Protein AF-A0A815CDQ8-F1 (afdb_monomer)

Structure (mmCIF, N/CA/C/O backbone):
data_AF-A0A815CDQ8-F1
#
_entry.id   AF-A0A815CDQ8-F1
#
loop_
_atom_site.group_PDB
_atom_site.id
_atom_site.type_symbol
_atom_site.label_atom_id
_atom_site.label_alt_id
_atom_site.label_comp_id
_atom_site.label_asym_id
_atom_site.label_entity_id
_atom_site.label_seq_id
_atom_site.pdbx_PDB_ins_code
_atom_site.Cartn_x
_atom_site.Cartn_y
_atom_site.Cartn_z
_atom_site.occupancy
_atom_site.B_iso_or_equiv
_atom_site.auth_seq_id
_atom_site.auth_comp_id
_atom_site.auth_asym_id
_atom_site.auth_atom_id
_atom_site.pdbx_PDB_model_num
ATOM 1 N N . MET A 1 1 ? -25.448 -32.944 -25.126 1.00 39.88 1 MET A N 1
ATOM 2 C CA . MET A 1 1 ? -26.078 -32.968 -23.789 1.00 39.88 1 MET A CA 1
ATOM 3 C C . MET A 1 1 ? -25.711 -34.284 -23.114 1.00 39.88 1 MET A C 1
ATOM 5 O O . MET A 1 1 ? -26.390 -35.277 -23.326 1.00 39.88 1 MET A O 1
ATOM 9 N N . GLY A 1 2 ? -24.584 -34.327 -22.397 1.00 37.97 2 GLY A N 1
ATOM 10 C CA . GLY A 1 2 ? -24.235 -35.469 -21.545 1.00 37.97 2 GLY A CA 1
ATOM 11 C C . GLY A 1 2 ? -24.968 -35.330 -20.214 1.00 37.97 2 GLY A C 1
ATOM 12 O O . GLY A 1 2 ? -24.849 -34.296 -19.563 1.00 37.97 2 GLY A O 1
ATOM 13 N N . CYS A 1 3 ? -25.788 -36.316 -19.864 1.00 34.03 3 CYS A N 1
ATOM 14 C CA . CYS A 1 3 ? -26.642 -36.294 -18.681 1.00 34.03 3 CYS A CA 1
ATOM 15 C C . CYS A 1 3 ? -25.787 -36.381 -17.402 1.00 34.03 3 CYS A C 1
ATOM 17 O O . CYS A 1 3 ? -25.039 -37.340 -17.219 1.00 34.03 3 CYS A O 1
ATOM 19 N N . VAL A 1 4 ? -25.891 -35.385 -16.518 1.00 42.72 4 VAL A N 1
ATOM 20 C CA . VAL A 1 4 ? -25.203 -35.342 -15.217 1.00 42.72 4 VAL A CA 1
ATOM 21 C C . VAL A 1 4 ? -25.951 -36.244 -14.223 1.00 42.72 4 VAL A C 1
ATOM 23 O O . VAL A 1 4 ? -26.603 -35.776 -13.297 1.00 42.72 4 VAL A O 1
ATOM 26 N N . CYS A 1 5 ? -25.905 -37.561 -14.433 1.00 46.53 5 CYS A N 1
ATOM 27 C CA . CYS A 1 5 ? -26.597 -38.546 -13.586 1.00 46.53 5 CYS A CA 1
ATOM 28 C C . CYS A 1 5 ? -25.817 -38.962 -12.322 1.00 46.53 5 CYS A C 1
ATOM 30 O O . CYS A 1 5 ? -26.257 -39.859 -11.613 1.00 46.53 5 CYS A O 1
ATOM 32 N N . GLY A 1 6 ? -24.677 -38.332 -12.013 1.00 56.66 6 GLY A N 1
ATOM 33 C CA . GLY A 1 6 ? -23.818 -38.728 -10.885 1.00 56.66 6 GLY A CA 1
ATOM 34 C C . GLY A 1 6 ? -23.915 -37.872 -9.617 1.00 56.66 6 GLY A C 1
ATOM 35 O O . GLY A 1 6 ? -23.341 -38.254 -8.600 1.00 56.66 6 GLY A O 1
ATOM 36 N N . MET A 1 7 ? -24.591 -36.716 -9.651 1.00 57.03 7 MET A N 1
ATOM 37 C CA . MET A 1 7 ? -24.535 -35.763 -8.529 1.00 57.03 7 MET A CA 1
ATOM 38 C C . MET A 1 7 ? -25.492 -36.086 -7.377 1.00 57.03 7 MET A C 1
ATOM 40 O O . MET A 1 7 ? -25.208 -35.709 -6.249 1.00 57.03 7 MET A O 1
ATOM 44 N N . PHE A 1 8 ? -26.580 -36.821 -7.606 1.00 71.44 8 PHE A N 1
ATOM 45 C CA . PHE A 1 8 ? -27.551 -37.145 -6.557 1.00 71.44 8 PHE A CA 1
ATOM 46 C C . PHE A 1 8 ? -27.334 -38.579 -6.060 1.00 71.44 8 PHE A C 1
ATOM 48 O O . PHE A 1 8 ? -27.725 -39.540 -6.713 1.00 71.44 8 PHE A O 1
ATOM 55 N N . GLY A 1 9 ? -26.674 -38.729 -4.911 1.00 88.94 9 GLY A N 1
ATOM 56 C CA . GLY A 1 9 ? -26.391 -40.025 -4.292 1.00 88.94 9 GLY A CA 1
ATOM 57 C C . GLY A 1 9 ? -25.712 -39.876 -2.932 1.00 88.94 9 GLY A C 1
ATOM 58 O O . GLY A 1 9 ? -25.407 -38.763 -2.511 1.00 88.94 9 GLY A O 1
ATOM 59 N N . HIS A 1 10 ? -25.467 -40.992 -2.249 1.00 95.25 10 HIS A N 1
ATOM 60 C CA . HIS A 1 10 ? -24.679 -41.032 -1.013 1.00 95.25 10 HIS A CA 1
ATOM 61 C C . HIS A 1 10 ? -23.256 -41.491 -1.329 1.00 95.25 10 HIS A C 1
ATOM 63 O O . HIS A 1 10 ? -23.051 -42.219 -2.301 1.00 95.25 10 HIS A O 1
ATOM 69 N N . TYR A 1 11 ? -22.279 -41.064 -0.535 1.00 94.75 11 TYR A N 1
ATOM 70 C CA . TYR A 1 11 ? -20.912 -41.559 -0.652 1.00 94.75 11 TYR A CA 1
ATOM 71 C C . TYR A 1 11 ? -20.875 -43.072 -0.418 1.00 94.75 11 TYR A C 1
ATOM 73 O O . TYR A 1 11 ? -21.295 -43.556 0.633 1.00 94.75 11 TYR A O 1
ATOM 81 N N . THR A 1 12 ? -20.366 -43.814 -1.395 1.00 95.94 12 THR A N 1
ATOM 82 C CA . THR A 1 12 ? -19.975 -45.221 -1.251 1.00 95.94 12 THR A CA 1
ATOM 83 C C . THR A 1 12 ? -18.494 -45.320 -0.883 1.00 95.94 12 THR A C 1
ATOM 85 O O . THR A 1 12 ? -17.756 -44.343 -1.010 1.00 95.94 12 THR A O 1
ATOM 88 N N . GLU A 1 13 ? -18.024 -46.493 -0.450 1.00 94.81 13 GLU A N 1
ATOM 89 C CA . GLU A 1 13 ? -16.583 -46.698 -0.224 1.00 94.81 13 GLU A CA 1
ATOM 90 C C . GLU A 1 13 ? -15.763 -46.440 -1.501 1.00 94.81 13 GLU A C 1
ATOM 92 O O . GLU A 1 13 ? -14.754 -45.743 -1.444 1.00 94.81 13 GLU A O 1
ATOM 97 N N . ALA A 1 14 ? -16.250 -46.893 -2.662 1.00 95.19 14 ALA A N 1
ATOM 98 C CA . ALA A 1 14 ? -15.586 -46.678 -3.949 1.00 95.19 14 ALA A CA 1
ATOM 99 C C . ALA A 1 14 ? -15.483 -45.188 -4.333 1.00 95.19 14 ALA A C 1
ATOM 101 O O . ALA A 1 14 ? -14.490 -44.764 -4.929 1.00 95.19 14 ALA A O 1
ATOM 102 N N . ASP A 1 15 ? -16.481 -44.372 -3.971 1.00 92.25 15 ASP A N 1
ATOM 103 C CA . ASP A 1 15 ? -16.428 -42.921 -4.188 1.00 92.25 15 ASP A CA 1
ATOM 104 C C . ASP A 1 15 ? -15.320 -42.271 -3.361 1.00 92.25 15 ASP A C 1
ATOM 106 O O . ASP A 1 15 ? -14.585 -41.427 -3.867 1.00 92.25 15 ASP A O 1
ATOM 110 N N . ILE A 1 16 ? -15.188 -42.683 -2.098 1.00 93.69 16 ILE A N 1
ATOM 111 C CA . ILE A 1 16 ? -14.164 -42.170 -1.188 1.00 93.69 16 ILE A CA 1
ATOM 112 C C . ILE A 1 16 ? -12.768 -42.577 -1.655 1.00 93.69 16 ILE A C 1
ATOM 114 O O . ILE A 1 16 ? -11.870 -41.739 -1.678 1.00 93.69 16 ILE A O 1
ATOM 118 N N . GLU A 1 17 ? -12.576 -43.829 -2.068 1.00 92.62 17 GLU A N 1
ATOM 119 C CA . GLU A 1 17 ? -11.296 -44.288 -2.622 1.00 92.62 17 GLU A CA 1
ATOM 120 C C . GLU A 1 17 ? -10.912 -43.493 -3.875 1.00 92.62 17 GLU A C 1
ATOM 122 O O . GLU A 1 17 ? -9.769 -43.054 -4.013 1.00 92.62 17 GLU A O 1
ATOM 127 N N . THR A 1 18 ? -11.889 -43.228 -4.745 1.00 91.62 18 THR A N 1
ATOM 128 C CA . THR A 1 18 ? -11.698 -42.401 -5.942 1.00 91.62 18 THR A CA 1
ATOM 129 C C . THR A 1 18 ? -11.362 -40.949 -5.584 1.00 91.62 18 THR A C 1
ATOM 131 O O . THR A 1 18 ? -10.484 -40.348 -6.206 1.00 91.62 18 THR A O 1
ATOM 134 N N . GLU A 1 19 ? -12.027 -40.365 -4.583 1.00 90.75 19 GLU A N 1
ATOM 135 C CA . GLU A 1 19 ? -11.750 -39.005 -4.102 1.00 90.75 19 GLU A CA 1
ATOM 136 C C . GLU A 1 19 ? -10.328 -38.903 -3.538 1.00 90.75 19 GLU A C 1
ATOM 138 O O . GLU A 1 19 ? -9.573 -38.022 -3.948 1.00 90.75 19 GLU A O 1
ATOM 143 N N . ILE A 1 20 ? -9.923 -39.844 -2.679 1.00 91.75 20 ILE A N 1
ATOM 144 C CA . ILE A 1 20 ? -8.576 -39.895 -2.095 1.00 91.75 20 ILE A CA 1
ATOM 145 C C . ILE A 1 20 ? -7.516 -39.998 -3.197 1.00 91.75 20 ILE A C 1
ATOM 147 O O . ILE A 1 20 ? -6.571 -39.204 -3.205 1.00 91.75 20 ILE A O 1
ATOM 151 N N . ALA A 1 21 ? -7.682 -40.922 -4.148 1.00 90.12 21 ALA A N 1
ATOM 152 C CA . ALA A 1 21 ? -6.720 -41.143 -5.228 1.00 90.12 21 ALA A CA 1
ATOM 153 C C . ALA A 1 21 ? -6.551 -39.911 -6.134 1.00 90.12 21 ALA A C 1
ATOM 155 O O . ALA A 1 21 ? -5.440 -39.598 -6.558 1.00 90.12 21 ALA A O 1
ATOM 156 N N . ASN A 1 22 ? -7.637 -39.182 -6.403 1.00 84.81 22 ASN A N 1
ATOM 157 C CA . ASN A 1 22 ? -7.606 -38.000 -7.266 1.00 84.81 22 ASN A CA 1
ATOM 158 C C . ASN A 1 22 ? -7.114 -36.738 -6.548 1.00 84.81 22 ASN A C 1
ATOM 160 O O . ASN A 1 22 ? -6.496 -35.871 -7.174 1.00 84.81 22 ASN A O 1
ATOM 164 N N . PHE A 1 23 ? -7.432 -36.603 -5.261 1.00 86.31 23 PHE A N 1
ATOM 165 C CA . PHE A 1 23 ? -7.227 -35.369 -4.512 1.00 86.31 23 PHE A CA 1
ATOM 166 C C . PHE A 1 23 ? -5.878 -35.330 -3.797 1.00 86.31 23 PHE A C 1
ATOM 168 O O . PHE A 1 23 ? -5.168 -34.329 -3.888 1.00 86.31 23 PHE A O 1
ATOM 175 N N . THR A 1 24 ? -5.487 -36.417 -3.128 1.00 90.50 24 THR A N 1
ATOM 176 C CA . THR A 1 24 ? -4.304 -36.413 -2.251 1.00 90.50 24 THR A CA 1
ATOM 177 C C . THR A 1 24 ? -2.973 -36.114 -2.949 1.00 90.50 24 THR A C 1
ATOM 179 O O . THR A 1 24 ? -2.174 -35.408 -2.333 1.00 90.50 24 THR A O 1
ATOM 182 N N . PRO A 1 25 ? -2.719 -36.497 -4.222 1.00 90.00 25 PRO A N 1
ATOM 183 C CA . PRO A 1 25 ? -1.471 -36.134 -4.901 1.00 90.00 25 PRO A CA 1
ATOM 184 C C . PRO A 1 25 ? -1.315 -34.630 -5.170 1.00 90.00 25 PRO A C 1
ATOM 186 O O . PRO A 1 25 ? -0.213 -34.179 -5.466 1.00 90.00 25 PRO A O 1
ATOM 189 N N . ARG A 1 26 ? -2.409 -33.857 -5.101 1.00 85.94 26 ARG A N 1
ATOM 190 C CA . ARG A 1 26 ? -2.430 -32.402 -5.339 1.00 85.94 26 ARG A CA 1
ATOM 191 C C . ARG A 1 26 ? -2.266 -31.587 -4.057 1.00 85.94 26 ARG A C 1
ATOM 193 O O . ARG A 1 26 ? -2.225 -30.362 -4.123 1.00 85.94 26 ARG A O 1
ATOM 200 N N . LEU A 1 27 ? -2.241 -32.250 -2.902 1.00 86.25 27 LEU A N 1
ATOM 201 C CA . LEU A 1 27 ? -2.102 -31.588 -1.611 1.00 86.25 27 LEU A CA 1
ATOM 202 C C . LEU A 1 27 ? -0.638 -31.208 -1.339 1.00 86.25 27 LEU A C 1
ATOM 204 O O . LEU A 1 27 ? 0.261 -31.875 -1.868 1.00 86.25 27 LEU A O 1
ATOM 208 N N . PRO A 1 28 ? -0.397 -30.162 -0.520 1.00 81.12 28 PRO A N 1
ATOM 209 C CA . PRO A 1 28 ? 0.943 -29.652 -0.256 1.00 81.12 28 PRO A CA 1
ATOM 210 C C . PRO A 1 28 ? 1.929 -30.723 0.222 1.00 81.12 28 PRO A C 1
ATOM 212 O O . PRO A 1 28 ? 1.567 -31.714 0.868 1.00 81.12 28 PRO A O 1
ATOM 215 N N . VAL A 1 29 ? 3.202 -30.488 -0.089 1.00 81.06 29 VAL A N 1
ATOM 216 C CA . VAL A 1 29 ? 4.313 -31.284 0.438 1.00 81.06 29 VAL A CA 1
ATOM 217 C C . VAL A 1 29 ? 4.563 -30.954 1.915 1.00 81.06 29 VAL A C 1
ATOM 219 O O . VAL A 1 29 ? 4.145 -29.903 2.403 1.00 81.06 29 VAL A O 1
ATOM 222 N N . ALA A 1 30 ? 5.207 -31.862 2.647 1.00 83.00 30 ALA A N 1
ATOM 223 C CA . ALA A 1 30 ? 5.424 -31.702 4.070 1.00 83.00 30 ALA A CA 1
ATOM 224 C C . ALA A 1 30 ? 6.429 -30.582 4.299 1.00 83.00 30 ALA A C 1
ATOM 226 O O . ALA A 1 30 ? 7.263 -30.287 3.449 1.00 83.00 30 ALA A O 1
ATOM 227 N N . GLU A 1 31 ? 6.373 -29.981 5.475 1.00 82.50 31 GLU A N 1
ATOM 228 C CA . GLU A 1 31 ? 7.297 -28.934 5.880 1.00 82.50 31 GLU A CA 1
ATOM 229 C C . GLU A 1 31 ? 8.105 -29.418 7.078 1.00 82.50 31 GLU A C 1
ATOM 231 O O . GLU A 1 31 ? 7.565 -29.999 8.027 1.00 82.50 31 GLU A O 1
ATOM 236 N N . LEU A 1 32 ? 9.411 -29.155 7.055 1.00 74.75 32 LEU A N 1
ATOM 237 C CA . LEU A 1 32 ? 10.254 -29.381 8.217 1.00 74.75 32 LEU A CA 1
ATOM 238 C C . LEU A 1 32 ? 10.103 -28.208 9.187 1.00 74.75 32 LEU A C 1
ATOM 240 O O . LEU A 1 32 ? 10.416 -27.065 8.859 1.00 74.75 32 LEU A O 1
ATOM 244 N N . MET A 1 33 ? 9.667 -28.504 10.405 1.00 75.00 33 MET A N 1
ATOM 245 C CA . MET A 1 33 ? 9.615 -27.542 11.497 1.00 75.00 33 MET A CA 1
ATOM 246 C C . MET A 1 33 ? 10.832 -27.682 12.418 1.00 75.00 33 MET A C 1
ATOM 248 O O . MET A 1 33 ? 11.484 -28.729 12.499 1.00 75.00 33 MET A O 1
ATOM 252 N N . ASN A 1 34 ? 11.113 -26.619 13.175 1.00 66.69 34 ASN A N 1
ATOM 253 C CA . ASN A 1 34 ? 12.135 -26.640 14.220 1.00 66.69 34 ASN A CA 1
ATOM 254 C C . ASN A 1 34 ? 11.884 -27.782 15.219 1.00 66.69 34 ASN A C 1
ATOM 256 O O . ASN A 1 34 ? 10.748 -28.044 15.610 1.00 66.69 34 ASN A O 1
ATOM 260 N N . GLY A 1 35 ? 12.961 -28.438 15.657 1.00 71.56 35 GLY A N 1
ATOM 261 C CA . GLY A 1 35 ? 12.887 -29.543 16.620 1.00 71.56 35 GLY A CA 1
ATOM 262 C C . GLY A 1 35 ? 12.631 -30.921 16.001 1.00 71.56 35 GLY A C 1
ATOM 263 O O . GLY A 1 35 ? 12.340 -31.861 16.733 1.00 71.56 35 GLY A O 1
ATOM 264 N N . GLY A 1 36 ? 12.751 -31.060 14.676 1.00 71.56 36 GLY A N 1
ATOM 265 C CA . GLY A 1 36 ? 12.619 -32.349 13.988 1.00 71.56 36 GLY A CA 1
ATOM 266 C C . GLY A 1 36 ? 11.179 -32.843 13.855 1.00 71.56 36 GLY A C 1
ATOM 267 O O . GLY A 1 36 ? 10.944 -34.047 13.756 1.00 71.56 36 GLY A O 1
ATOM 268 N N . ILE A 1 37 ? 10.224 -31.911 13.874 1.00 78.94 37 ILE A N 1
ATOM 269 C CA . ILE A 1 37 ? 8.805 -32.167 13.631 1.00 78.94 37 ILE A CA 1
ATOM 270 C C . ILE A 1 37 ? 8.551 -32.017 12.131 1.00 78.94 37 ILE A C 1
ATOM 272 O O . ILE A 1 37 ? 8.895 -30.995 11.541 1.00 78.94 37 ILE A O 1
ATOM 276 N N . ILE A 1 38 ? 7.926 -33.022 11.522 1.00 79.38 38 ILE A N 1
ATOM 277 C CA . ILE A 1 38 ? 7.463 -32.956 10.135 1.00 79.38 38 ILE A CA 1
ATOM 278 C C . ILE A 1 38 ? 5.983 -32.593 10.168 1.00 79.38 38 ILE A C 1
ATOM 280 O O . ILE A 1 38 ? 5.174 -33.324 10.743 1.00 79.38 38 ILE A O 1
ATOM 284 N N . LYS A 1 39 ? 5.628 -31.463 9.561 1.00 84.88 39 LYS A N 1
ATOM 285 C CA . LYS A 1 39 ? 4.242 -31.017 9.455 1.00 84.88 39 LYS A CA 1
ATOM 286 C C . LYS A 1 39 ? 3.684 -31.408 8.098 1.00 84.88 39 LYS A C 1
ATOM 288 O O . LYS A 1 39 ? 4.182 -30.969 7.068 1.00 84.88 39 LYS A O 1
ATOM 293 N N . LEU A 1 40 ? 2.610 -32.187 8.112 1.00 85.69 40 LEU A N 1
ATOM 294 C CA . LEU A 1 40 ? 1.813 -32.467 6.925 1.00 85.69 40 LEU A CA 1
ATOM 295 C C . LEU A 1 40 ? 0.665 -31.471 6.868 1.00 85.69 40 LEU A C 1
ATOM 297 O O . LEU A 1 40 ? -0.192 -31.459 7.752 1.00 85.69 40 LEU A O 1
ATOM 301 N N . GLN A 1 41 ? 0.659 -30.625 5.843 1.00 85.00 41 GLN A N 1
ATOM 302 C CA . GLN A 1 41 ? -0.495 -29.786 5.556 1.00 85.00 41 GLN A CA 1
ATOM 303 C C . GLN A 1 41 ? -1.489 -30.589 4.712 1.00 85.00 41 GLN A C 1
ATOM 305 O O . GLN A 1 41 ? -1.116 -31.251 3.744 1.00 85.00 41 GLN A O 1
ATOM 310 N N . GLY A 1 42 ? -2.752 -30.574 5.125 1.00 86.38 42 GLY A N 1
ATOM 311 C CA . GLY A 1 42 ? -3.832 -31.316 4.489 1.00 86.38 42 GLY A CA 1
ATOM 312 C C . GLY A 1 42 ? -5.018 -30.415 4.175 1.00 86.38 42 GLY A C 1
ATOM 313 O O . GLY A 1 42 ? -5.062 -29.268 4.611 1.00 86.38 42 GLY A O 1
ATOM 314 N N . ALA A 1 43 ? -5.993 -30.942 3.441 1.00 82.69 43 ALA A N 1
ATOM 315 C CA . ALA A 1 43 ? -7.269 -30.273 3.207 1.00 82.69 43 ALA A CA 1
ATOM 316 C C . ALA A 1 43 ? -8.414 -31.268 3.401 1.00 82.69 43 ALA A C 1
ATOM 318 O O . ALA A 1 43 ? -8.324 -32.426 2.989 1.00 82.69 43 ALA A O 1
ATOM 319 N N . ASN A 1 44 ? -9.501 -30.825 4.039 1.00 82.19 44 ASN A N 1
ATOM 320 C CA . ASN A 1 44 ? -10.672 -31.657 4.342 1.00 82.19 44 ASN A CA 1
ATOM 321 C C . ASN A 1 44 ? -10.341 -32.971 5.088 1.00 82.19 44 ASN A C 1
ATOM 323 O O . ASN A 1 44 ? -11.022 -33.981 4.896 1.00 82.19 44 ASN A O 1
ATOM 327 N N . GLY A 1 45 ? -9.301 -32.956 5.931 1.00 83.31 45 GLY A N 1
ATOM 328 C CA . GLY A 1 45 ? -8.832 -34.116 6.700 1.00 83.31 45 GLY A CA 1
ATOM 329 C C . GLY A 1 45 ? -8.019 -35.145 5.904 1.00 83.31 45 GLY A C 1
ATOM 330 O O . GLY A 1 45 ? -7.721 -36.212 6.440 1.00 83.31 45 GLY A O 1
ATOM 331 N N . PHE A 1 46 ? -7.673 -34.841 4.649 1.00 91.56 46 PHE A N 1
ATOM 332 C CA . PHE A 1 46 ? -6.785 -35.655 3.824 1.00 91.56 46 PHE A CA 1
ATOM 333 C C . PHE A 1 46 ? -5.384 -35.047 3.740 1.00 91.56 46 PHE A C 1
ATOM 335 O O . PHE A 1 46 ? -5.235 -33.826 3.747 1.00 91.56 46 PHE A O 1
ATOM 342 N N . PHE A 1 47 ? -4.374 -35.897 3.584 1.00 92.75 47 PHE A N 1
ATOM 343 C CA . PHE A 1 47 ? -2.964 -35.527 3.447 1.00 92.75 47 PHE A CA 1
ATOM 344 C C . PHE A 1 47 ? -2.349 -36.213 2.229 1.00 92.75 47 PHE A C 1
ATOM 346 O O . PHE A 1 47 ? -2.785 -37.295 1.836 1.00 92.75 47 PHE A O 1
ATOM 353 N N . ASN A 1 48 ? -1.317 -35.614 1.637 1.00 92.00 48 ASN A N 1
ATOM 354 C CA . ASN A 1 48 ? -0.567 -36.263 0.565 1.00 92.00 48 ASN A CA 1
ATOM 355 C C . ASN A 1 48 ? 0.290 -37.405 1.157 1.00 92.00 48 ASN A C 1
ATOM 357 O O . ASN A 1 48 ? 1.166 -37.123 1.975 1.00 92.00 48 ASN A O 1
ATOM 361 N N . PRO A 1 49 ? 0.080 -38.684 0.789 1.00 87.81 49 PRO A N 1
ATOM 362 C CA . PRO A 1 49 ? 0.913 -39.772 1.299 1.00 87.81 49 PRO A CA 1
ATOM 363 C C . PRO A 1 49 ? 2.351 -39.682 0.772 1.00 87.81 49 PRO A C 1
ATOM 365 O O . PRO A 1 49 ? 3.279 -40.023 1.489 1.00 87.81 49 PRO A O 1
ATOM 368 N N . ASN A 1 50 ? 2.576 -39.118 -0.418 1.00 86.00 50 ASN A N 1
ATOM 369 C CA . ASN A 1 50 ? 3.905 -39.018 -1.037 1.00 86.00 50 ASN A CA 1
ATOM 370 C C . ASN A 1 50 ? 4.732 -37.824 -0.526 1.00 86.00 50 ASN A C 1
ATOM 372 O O . ASN A 1 50 ? 5.753 -37.470 -1.104 1.00 86.00 50 ASN A O 1
ATOM 376 N N . SER A 1 51 ? 4.289 -37.189 0.555 1.00 81.38 51 SER A N 1
ATOM 377 C CA . SER A 1 51 ? 4.767 -35.897 1.052 1.00 81.38 51 SER A CA 1
ATOM 378 C C . SER A 1 51 ? 6.084 -35.964 1.844 1.00 81.38 51 SER A C 1
ATOM 380 O O . SER A 1 51 ? 6.483 -35.004 2.499 1.00 81.38 51 SER A O 1
ATOM 382 N N . LEU A 1 52 ? 6.784 -37.099 1.811 1.00 78.88 52 LEU A N 1
ATOM 383 C CA . LEU A 1 52 ? 8.012 -37.304 2.572 1.00 78.88 52 LEU A CA 1
ATOM 384 C C . LEU A 1 52 ? 9.173 -36.503 1.956 1.00 78.88 52 LEU A C 1
ATOM 386 O O . LEU A 1 52 ? 9.693 -36.878 0.910 1.00 78.88 52 LEU A O 1
ATOM 390 N N . LEU A 1 53 ? 9.593 -35.424 2.627 1.00 70.50 53 LEU A N 1
ATOM 391 C CA . LEU A 1 53 ? 10.687 -34.550 2.174 1.00 70.50 53 LEU A CA 1
ATOM 392 C C . LEU A 1 53 ? 12.021 -35.291 1.995 1.00 70.50 53 LEU A C 1
ATOM 394 O O . LEU A 1 53 ? 12.726 -35.071 1.015 1.00 70.50 53 LEU A O 1
ATOM 398 N N . ASP A 1 54 ? 12.372 -36.148 2.958 1.00 78.81 54 ASP A N 1
ATOM 399 C CA . ASP A 1 54 ? 13.586 -36.961 2.938 1.00 78.81 54 ASP A CA 1
ATOM 400 C C . ASP A 1 54 ? 13.386 -38.228 3.792 1.00 78.81 54 ASP A C 1
ATOM 402 O O . ASP A 1 54 ? 13.037 -38.170 4.973 1.00 78.81 54 ASP A O 1
ATOM 406 N N . SER A 1 55 ? 13.621 -39.394 3.187 1.00 81.56 55 SER A N 1
ATOM 407 C CA . SER A 1 55 ? 13.499 -40.705 3.839 1.00 81.56 55 SER A CA 1
ATOM 408 C C . SER A 1 55 ? 14.474 -40.934 5.000 1.00 81.56 55 SER A C 1
ATOM 410 O O . SER A 1 55 ? 14.203 -41.766 5.871 1.00 81.56 55 SER A O 1
ATOM 412 N N . THR A 1 56 ? 15.580 -40.185 5.081 1.00 81.88 56 THR A N 1
ATOM 413 C CA . THR A 1 56 ? 16.568 -40.334 6.161 1.00 81.88 56 THR A CA 1
ATOM 414 C C . THR A 1 56 ? 15.996 -40.005 7.544 1.00 81.88 56 THR A C 1
ATOM 416 O O . THR A 1 56 ? 16.467 -40.555 8.541 1.00 81.88 56 THR A O 1
ATOM 419 N N . TRP A 1 57 ? 14.927 -39.207 7.618 1.00 76.25 57 TRP A N 1
ATOM 420 C CA . TRP A 1 57 ? 14.216 -38.861 8.858 1.00 76.25 57 TRP A CA 1
ATOM 421 C C . TRP A 1 57 ? 13.534 -40.045 9.533 1.00 76.25 57 TRP A C 1
ATOM 423 O O . TRP A 1 57 ? 13.379 -40.070 10.760 1.00 76.25 57 TRP A O 1
ATOM 433 N N . LEU A 1 58 ? 13.128 -41.024 8.728 1.00 82.44 58 LEU A N 1
ATOM 434 C CA . LEU A 1 58 ? 12.476 -42.232 9.206 1.00 82.44 58 LEU A CA 1
ATOM 435 C C . LEU A 1 58 ? 13.497 -43.290 9.647 1.00 82.44 58 LEU A C 1
ATOM 437 O O . LEU A 1 58 ? 13.129 -44.252 10.320 1.00 82.44 58 LEU A O 1
ATOM 441 N N . LYS A 1 59 ? 14.791 -43.111 9.332 1.00 85.12 59 LYS A N 1
ATOM 442 C CA . LYS A 1 59 ? 15.837 -44.111 9.574 1.00 85.12 59 LYS A CA 1
ATOM 443 C C . LYS A 1 59 ? 15.858 -44.564 11.035 1.00 85.12 59 LYS A C 1
ATOM 445 O O . LYS A 1 59 ? 16.096 -43.779 11.950 1.00 85.12 59 LYS A O 1
ATOM 450 N N . GLY A 1 60 ? 15.639 -45.864 11.235 1.00 84.62 60 GLY A N 1
ATOM 451 C CA . GLY A 1 60 ? 15.616 -46.496 12.557 1.00 84.62 60 GLY A CA 1
ATOM 452 C C . GLY A 1 60 ? 14.333 -46.265 13.362 1.00 84.62 60 GLY A C 1
ATOM 453 O O . GLY A 1 60 ? 14.266 -46.706 14.505 1.00 84.62 60 GLY A O 1
ATOM 454 N N . LYS A 1 61 ? 13.327 -45.592 12.791 1.00 85.38 61 LYS A N 1
ATOM 455 C CA . LYS A 1 61 ? 12.025 -45.344 13.424 1.00 85.38 61 LYS A CA 1
ATOM 456 C C . LYS A 1 61 ? 10.871 -45.998 12.665 1.00 85.38 61 LYS A C 1
ATOM 458 O O . LYS A 1 61 ? 9.983 -46.532 13.316 1.00 85.38 61 LYS A O 1
ATOM 463 N N . MET A 1 62 ? 10.896 -45.934 11.334 1.00 90.88 62 MET A N 1
ATOM 464 C CA . MET A 1 62 ? 9.866 -46.433 10.416 1.00 90.88 62 MET A CA 1
ATOM 465 C C . MET A 1 62 ? 10.470 -46.557 9.000 1.00 90.88 62 MET A C 1
ATOM 467 O O . MET A 1 62 ? 11.456 -45.893 8.684 1.00 90.88 62 MET A O 1
ATOM 471 N N . THR A 1 63 ? 9.924 -47.401 8.135 1.00 92.50 63 THR A N 1
ATOM 472 C CA . THR A 1 63 ? 10.263 -47.444 6.701 1.00 92.50 63 THR A CA 1
ATOM 473 C C . THR A 1 63 ? 9.426 -46.433 5.904 1.00 92.50 63 THR A C 1
ATOM 475 O O . THR A 1 63 ? 8.321 -46.084 6.323 1.00 92.50 63 THR A O 1
ATOM 478 N N . PRO A 1 64 ? 9.897 -45.932 4.748 1.00 91.12 64 PRO A N 1
ATOM 479 C CA . PRO A 1 64 ? 9.075 -45.083 3.880 1.00 91.12 64 PRO A CA 1
ATOM 480 C C . PRO A 1 64 ? 7.722 -45.716 3.526 1.00 91.12 64 PRO A C 1
ATOM 482 O O . PRO A 1 64 ? 6.699 -45.038 3.551 1.00 91.12 64 PRO A O 1
ATOM 485 N N . GLU A 1 65 ? 7.695 -47.025 3.282 1.00 92.81 65 GLU A N 1
ATOM 486 C CA . GLU A 1 65 ? 6.480 -47.779 2.980 1.00 92.81 65 GLU A CA 1
ATOM 487 C C . GLU A 1 65 ? 5.492 -47.781 4.154 1.00 92.81 65 GLU A C 1
ATOM 489 O O . GLU A 1 65 ? 4.304 -47.535 3.949 1.00 92.81 65 GLU A O 1
ATOM 494 N N . GLU A 1 66 ? 5.964 -47.999 5.384 1.00 92.94 66 GLU A N 1
ATOM 495 C CA . GLU A 1 66 ? 5.132 -47.915 6.595 1.00 92.94 66 GLU A CA 1
ATOM 496 C C . GLU A 1 66 ? 4.588 -46.497 6.814 1.00 92.94 66 GLU A C 1
ATOM 498 O O . GLU A 1 66 ? 3.441 -46.333 7.230 1.00 92.94 66 GLU A O 1
ATOM 503 N N . TYR A 1 67 ? 5.372 -45.467 6.485 1.00 92.50 67 TYR A N 1
ATOM 504 C CA . TYR A 1 67 ? 4.916 -44.079 6.537 1.00 92.50 67 TYR A CA 1
ATOM 505 C C . TYR A 1 67 ? 3.793 -43.821 5.526 1.00 92.50 67 TYR A C 1
ATOM 507 O O . TYR A 1 67 ? 2.747 -43.281 5.892 1.00 92.50 67 TYR A O 1
ATOM 515 N N . TYR A 1 68 ? 3.957 -44.257 4.274 1.00 92.62 68 TYR A N 1
ATOM 516 C CA . TYR A 1 68 ? 2.919 -44.123 3.249 1.00 92.62 68 TYR A CA 1
ATOM 517 C C . TYR A 1 68 ? 1.639 -44.857 3.645 1.00 92.62 68 TYR A C 1
ATOM 519 O O . TYR A 1 68 ? 0.549 -44.301 3.516 1.00 92.62 68 TYR A O 1
ATOM 527 N N . GLN A 1 69 ? 1.770 -46.063 4.199 1.00 93.38 69 GLN A N 1
ATOM 528 C CA . GLN A 1 69 ? 0.645 -46.834 4.722 1.00 93.38 69 GLN A CA 1
ATOM 529 C C . GLN A 1 69 ? -0.036 -46.137 5.905 1.00 93.38 69 GLN A C 1
ATOM 531 O O . GLN A 1 69 ? -1.261 -46.149 5.981 1.00 93.38 69 GLN A O 1
ATOM 536 N N . ALA A 1 70 ? 0.720 -45.496 6.799 1.00 93.50 70 ALA A N 1
ATOM 537 C CA . ALA A 1 70 ? 0.165 -44.745 7.921 1.00 93.50 70 ALA A CA 1
ATOM 538 C C . ALA A 1 70 ? -0.664 -43.538 7.444 1.00 93.50 70 ALA A C 1
ATOM 540 O O . ALA A 1 70 ? -1.793 -43.346 7.896 1.00 93.50 70 ALA A O 1
ATOM 541 N N . ILE A 1 71 ? -0.155 -42.749 6.492 1.00 94.44 71 ILE A N 1
ATOM 542 C CA . ILE A 1 71 ? -0.901 -41.600 5.954 1.00 94.44 71 ILE A CA 1
ATOM 543 C C . ILE A 1 71 ? -2.121 -42.051 5.143 1.00 94.44 71 ILE A C 1
ATOM 545 O O . ILE A 1 71 ? -3.207 -41.490 5.300 1.00 94.44 71 ILE A O 1
ATOM 549 N N . ASP A 1 72 ? -1.979 -43.097 4.327 1.00 94.19 72 ASP A N 1
ATOM 550 C CA . ASP A 1 72 ? -3.094 -43.690 3.585 1.00 94.19 72 ASP A CA 1
ATOM 551 C C . ASP A 1 72 ? -4.180 -44.240 4.525 1.00 94.19 72 ASP A C 1
ATOM 553 O O . ASP A 1 72 ? -5.371 -44.030 4.293 1.00 94.19 72 ASP A O 1
ATOM 557 N N . TYR A 1 73 ? -3.789 -44.863 5.641 1.00 95.94 73 TYR A N 1
ATOM 558 C CA . TYR A 1 73 ? -4.720 -45.325 6.669 1.00 95.94 73 TYR A CA 1
ATOM 559 C C . TYR A 1 73 ? -5.512 -44.169 7.293 1.00 95.94 73 TYR A C 1
ATOM 561 O O . TYR A 1 73 ? -6.740 -44.249 7.367 1.00 95.94 73 TYR A O 1
ATOM 569 N N . ILE A 1 74 ? -4.851 -43.063 7.663 1.00 94.75 74 ILE A N 1
ATOM 570 C CA . ILE A 1 74 ? -5.529 -41.855 8.173 1.00 94.75 74 ILE A CA 1
ATOM 571 C C . ILE A 1 74 ? -6.530 -41.338 7.139 1.00 94.75 74 ILE A C 1
ATOM 573 O O . ILE A 1 74 ? -7.698 -41.134 7.469 1.00 94.75 74 ILE A O 1
ATOM 577 N N . ASN A 1 75 ? -6.108 -41.187 5.880 1.00 95.19 75 ASN A N 1
ATOM 578 C CA . ASN A 1 75 ? -6.976 -40.720 4.800 1.00 95.19 75 ASN A CA 1
ATOM 579 C C . ASN A 1 75 ? -8.202 -41.621 4.623 1.00 95.19 75 ASN A C 1
ATOM 581 O O . ASN A 1 75 ? -9.323 -41.121 4.517 1.00 95.19 75 ASN A O 1
ATOM 585 N N . LYS A 1 76 ? -8.018 -42.944 4.641 1.00 96.00 76 LYS A N 1
ATOM 586 C CA . LYS A 1 76 ? -9.110 -43.918 4.523 1.00 96.00 76 LYS A CA 1
ATOM 587 C C . LYS A 1 76 ? -10.077 -43.838 5.696 1.00 96.00 76 LYS A C 1
ATOM 589 O O . LYS A 1 76 ? -11.283 -43.824 5.466 1.00 96.00 76 LYS A O 1
ATOM 594 N N . CYS A 1 77 ? -9.593 -43.742 6.933 1.00 96.31 77 CYS A N 1
ATOM 595 C CA . CYS A 1 77 ? -10.447 -43.573 8.111 1.00 96.31 77 CYS A CA 1
ATOM 596 C C . CYS A 1 77 ? -11.250 -42.266 8.047 1.00 96.31 77 CYS A C 1
ATOM 598 O O . CYS A 1 77 ? -12.474 -42.286 8.207 1.00 96.31 77 CYS A O 1
ATOM 600 N N . THR A 1 78 ? -10.589 -41.148 7.735 1.00 94.56 78 THR A N 1
ATOM 601 C CA . THR A 1 78 ? -11.234 -39.843 7.538 1.00 94.56 78 THR A CA 1
ATOM 602 C C . THR A 1 78 ? -12.297 -39.920 6.442 1.00 94.56 78 THR A C 1
ATOM 604 O O . THR A 1 78 ? -13.429 -39.485 6.650 1.00 94.56 78 THR A O 1
ATOM 607 N N . GLY A 1 79 ? -11.979 -40.509 5.289 1.00 94.62 79 GLY A N 1
ATOM 608 C CA . GLY A 1 79 ? -12.906 -40.650 4.170 1.00 94.62 79 GLY A CA 1
ATOM 609 C C . GLY A 1 79 ? -14.101 -41.551 4.495 1.00 94.62 79 GLY A C 1
ATOM 610 O O . GLY A 1 79 ? -15.243 -41.182 4.228 1.00 94.62 79 GLY A O 1
ATOM 611 N N . LYS A 1 80 ? -13.866 -42.697 5.148 1.00 96.12 80 LYS A N 1
ATOM 612 C CA . LYS A 1 80 ? -14.920 -43.646 5.545 1.00 96.12 80 LYS A CA 1
ATOM 613 C C . LYS A 1 80 ? -15.948 -43.043 6.494 1.00 96.12 80 LYS A C 1
ATOM 615 O O . LYS A 1 80 ? -17.108 -43.438 6.439 1.00 96.12 80 LYS A O 1
ATOM 620 N N . SER A 1 81 ? -15.573 -42.033 7.283 1.00 96.25 81 SER A N 1
ATOM 621 C CA . SER A 1 81 ? -16.524 -41.280 8.118 1.00 96.25 81 SER A CA 1
ATOM 622 C C . SER A 1 81 ? -17.650 -40.600 7.322 1.00 96.25 81 SER A C 1
ATOM 624 O O . SER A 1 81 ? -18.634 -40.156 7.908 1.00 96.25 81 SER A O 1
ATOM 626 N N . GLN A 1 82 ? -17.499 -40.482 5.999 1.00 96.56 82 GLN A N 1
ATOM 627 C CA . GLN A 1 82 ? -18.464 -39.844 5.108 1.00 96.56 82 GLN A CA 1
ATOM 628 C C . GLN A 1 82 ? -19.349 -40.842 4.353 1.00 96.56 82 GLN A C 1
ATOM 630 O O . GLN A 1 82 ? -20.311 -40.419 3.713 1.00 96.56 82 GLN A O 1
ATOM 635 N N . VAL A 1 83 ? -19.049 -42.145 4.408 1.00 95.69 83 VAL A N 1
ATOM 636 C CA . VAL A 1 83 ? -19.821 -43.180 3.706 1.00 95.69 83 VAL A CA 1
ATOM 637 C C . VAL A 1 83 ? -21.257 -43.196 4.225 1.00 95.69 83 VAL A C 1
ATOM 639 O O . VAL A 1 83 ? -21.509 -43.112 5.424 1.00 95.69 83 VAL A O 1
ATOM 642 N N . GLY A 1 84 ? -22.215 -43.269 3.304 1.00 94.44 84 GLY A N 1
ATOM 643 C CA . GLY A 1 84 ? -23.641 -43.191 3.607 1.00 94.44 84 GLY A CA 1
ATOM 644 C C . GLY A 1 84 ? -24.168 -41.769 3.809 1.00 94.44 84 GLY A C 1
ATOM 645 O O . GLY A 1 84 ? -25.381 -41.598 3.879 1.00 94.44 84 GLY A O 1
ATOM 646 N N . LEU A 1 85 ? -23.314 -40.739 3.837 1.00 93.62 85 LEU A N 1
ATOM 647 C CA . LEU A 1 85 ? -23.760 -39.346 3.827 1.00 93.62 85 LEU A CA 1
ATOM 648 C C . LEU A 1 85 ? -24.029 -38.870 2.394 1.00 93.62 85 LEU A C 1
ATOM 650 O O . LEU A 1 85 ? -23.369 -39.301 1.448 1.00 93.62 85 LEU A O 1
ATOM 654 N N . SER A 1 86 ? -24.980 -37.948 2.218 1.00 93.44 86 SER A N 1
ATOM 655 C CA . SER A 1 86 ? -25.302 -37.392 0.895 1.00 93.44 86 SER A CA 1
ATOM 656 C C . SER A 1 86 ? -24.075 -36.723 0.257 1.00 93.44 86 SER A C 1
ATOM 658 O O . SER A 1 86 ? -23.329 -36.025 0.952 1.00 93.44 86 SER A O 1
ATOM 660 N N . LYS A 1 87 ? -23.879 -36.910 -1.054 1.00 88.62 87 LYS A N 1
ATOM 661 C CA . LYS A 1 87 ? -22.871 -36.201 -1.866 1.00 88.62 87 LYS A CA 1
ATOM 662 C C . LYS A 1 87 ? -23.241 -34.730 -2.073 1.00 88.62 87 LYS A C 1
ATOM 664 O O . LYS A 1 87 ? -22.358 -33.891 -2.201 1.00 88.62 87 LYS A O 1
ATOM 669 N N . VAL A 1 88 ? -24.539 -34.412 -2.047 1.00 84.56 88 VAL A N 1
ATOM 670 C CA . VAL A 1 88 ? -25.058 -33.036 -2.031 1.00 84.56 88 VAL A CA 1
ATOM 671 C C . VAL A 1 88 ? -25.500 -32.723 -0.617 1.00 84.56 88 VAL A C 1
ATOM 673 O O . VAL A 1 88 ? -26.481 -33.284 -0.129 1.00 84.56 88 VAL A O 1
ATOM 676 N N . PHE A 1 89 ? -24.773 -31.841 0.048 1.00 85.38 89 PHE A N 1
ATOM 677 C CA . PHE A 1 89 ? -25.062 -31.468 1.421 1.00 85.38 89 PHE A CA 1
ATOM 678 C C . PHE A 1 89 ? -25.099 -29.961 1.575 1.00 85.38 89 PHE A C 1
ATOM 680 O O . PHE A 1 89 ? -24.427 -29.204 0.871 1.00 85.38 89 PHE A O 1
ATOM 687 N N . SER A 1 90 ? -25.939 -29.539 2.503 1.00 78.44 90 SER A N 1
ATOM 688 C CA . SER A 1 90 ? -26.140 -28.144 2.829 1.00 78.44 90 SER A CA 1
ATOM 689 C C . SER A 1 90 ? -24.931 -27.571 3.566 1.00 78.44 90 SER A C 1
ATOM 691 O O . SER A 1 90 ? -24.118 -28.269 4.176 1.00 78.44 90 SER A O 1
ATOM 693 N N . VAL A 1 91 ? -24.834 -26.249 3.538 1.00 65.00 91 VAL A N 1
ATOM 694 C CA . VAL A 1 91 ? -23.834 -25.495 4.291 1.00 65.00 91 VAL A CA 1
ATOM 695 C C . VAL A 1 91 ? -23.887 -25.803 5.798 1.00 65.00 91 VAL A C 1
ATOM 697 O O . VAL A 1 91 ? -22.844 -25.856 6.445 1.00 65.00 91 VAL A O 1
ATOM 700 N N . SER A 1 92 ? -25.073 -26.063 6.357 1.00 73.12 92 SER A N 1
ATOM 701 C CA . SER A 1 92 ? -25.252 -26.392 7.777 1.00 73.12 92 SER A CA 1
ATOM 702 C C . SER A 1 92 ? -24.725 -27.778 8.162 1.00 73.12 92 SER A C 1
ATOM 704 O O . SER A 1 92 ? -24.418 -27.996 9.330 1.00 73.12 92 SER A O 1
ATOM 706 N N . GLU A 1 93 ? -24.554 -28.701 7.213 1.00 83.25 93 GLU A N 1
ATOM 707 C CA . GLU A 1 93 ? -23.950 -30.018 7.468 1.00 83.25 93 GLU A CA 1
ATOM 708 C C . GLU A 1 93 ? -22.413 -29.978 7.492 1.00 83.25 93 GLU A C 1
ATOM 710 O O . GLU A 1 93 ? -21.783 -30.937 7.944 1.00 83.25 93 GLU A O 1
ATOM 715 N N . ARG A 1 94 ? -21.786 -28.885 7.026 1.00 83.06 94 ARG A N 1
ATOM 716 C CA . ARG A 1 94 ? -20.319 -28.758 6.943 1.00 83.06 94 ARG A CA 1
ATOM 717 C C . ARG A 1 94 ? -19.623 -28.904 8.299 1.00 83.06 94 ARG A C 1
ATOM 719 O O . ARG A 1 94 ? -18.693 -29.708 8.357 1.00 83.06 94 ARG A O 1
ATOM 726 N N . PRO A 1 95 ? -20.053 -28.232 9.388 1.00 80.31 95 PRO A N 1
ATOM 727 C CA . PRO A 1 95 ? -19.388 -28.367 10.684 1.00 80.31 95 PRO A CA 1
ATOM 728 C C . PRO A 1 95 ? -19.456 -29.797 11.228 1.00 80.31 95 PRO A C 1
ATOM 730 O O . PRO A 1 95 ? -18.444 -30.340 11.655 1.00 80.31 95 PRO A O 1
ATOM 733 N N . MET A 1 96 ? -20.623 -30.445 11.128 1.00 91.19 96 MET A N 1
ATOM 734 C CA . MET A 1 96 ? -20.799 -31.841 11.544 1.00 91.19 96 MET A CA 1
ATOM 735 C C . MET A 1 96 ? -19.891 -32.779 10.739 1.00 91.19 96 MET A C 1
ATOM 737 O O . MET A 1 96 ? -19.230 -33.640 11.311 1.00 91.19 96 MET A O 1
ATOM 741 N N . ARG A 1 97 ? -19.813 -32.614 9.414 1.00 91.31 97 ARG A N 1
ATOM 742 C CA . ARG A 1 97 ? -18.942 -33.445 8.567 1.00 91.31 97 ARG A CA 1
ATOM 743 C C . ARG A 1 97 ? -17.466 -33.216 8.862 1.00 91.31 97 ARG A C 1
ATOM 745 O O . ARG A 1 97 ? -16.720 -34.187 8.949 1.00 91.31 97 ARG A O 1
ATOM 752 N N . ALA A 1 98 ? -17.055 -31.966 9.061 1.00 84.88 98 ALA A N 1
ATOM 753 C CA . ALA A 1 98 ? -15.699 -31.627 9.479 1.00 84.88 98 ALA A CA 1
ATOM 754 C C . ALA A 1 98 ? -15.363 -32.256 10.842 1.00 84.88 98 ALA A C 1
ATOM 756 O O . ALA A 1 98 ? -14.274 -32.803 11.008 1.00 84.88 98 ALA A O 1
ATOM 757 N N . GLN A 1 99 ? -16.312 -32.253 11.782 1.00 85.81 99 GLN A N 1
ATOM 758 C CA . GLN A 1 99 ? -16.174 -32.906 13.081 1.00 85.81 99 GLN A CA 1
ATOM 759 C C . GLN A 1 99 ? -16.048 -34.431 12.951 1.00 85.81 99 GLN A C 1
ATOM 761 O O . GLN A 1 99 ? -15.152 -35.006 13.564 1.00 85.81 99 GLN A O 1
ATOM 766 N N . LEU A 1 100 ? -16.874 -35.084 12.123 1.00 91.25 100 LEU A N 1
ATOM 767 C CA . LEU A 1 100 ? -16.787 -36.530 11.863 1.00 91.25 100 LEU A CA 1
ATOM 768 C C . LEU A 1 100 ? -15.421 -36.923 11.288 1.00 91.25 100 LEU A C 1
ATOM 770 O O . LEU A 1 100 ? -14.796 -37.870 11.763 1.00 91.25 100 LEU A O 1
ATOM 774 N N . ARG A 1 101 ? -14.926 -36.158 10.307 1.00 92.31 101 ARG A N 1
ATOM 775 C CA . ARG A 1 101 ? -13.594 -36.361 9.718 1.00 92.31 101 ARG A CA 1
ATOM 776 C C . ARG A 1 101 ? -12.487 -36.191 10.755 1.00 92.31 101 ARG A C 1
ATOM 778 O O . ARG A 1 101 ? -11.580 -37.009 10.819 1.00 92.31 101 ARG A O 1
ATOM 785 N N . SER A 1 102 ? -12.585 -35.157 11.586 1.00 87.38 102 SER A N 1
ATOM 786 C CA . SER A 1 102 ? -11.615 -34.865 12.644 1.00 87.38 102 SER A CA 1
ATOM 787 C C . SER A 1 102 ? -11.557 -35.963 13.703 1.00 87.38 102 SER A C 1
ATOM 789 O O . SER A 1 102 ? -10.477 -36.441 14.041 1.00 87.38 102 SER A O 1
ATOM 791 N N . GLN A 1 103 ? -12.717 -36.433 14.166 1.00 91.31 103 GLN A N 1
ATOM 792 C CA . GLN A 1 103 ? -12.812 -37.544 15.114 1.00 91.31 103 GLN A CA 1
ATOM 793 C C . GLN A 1 103 ? -12.234 -38.837 14.528 1.00 91.31 103 GLN A C 1
ATOM 795 O O . GLN A 1 103 ? -11.482 -39.532 15.209 1.00 91.31 103 GLN A O 1
ATOM 800 N N . ALA A 1 104 ? -12.529 -39.136 13.260 1.00 94.50 104 ALA A N 1
ATOM 801 C CA . ALA A 1 104 ? -11.978 -40.302 12.577 1.00 94.50 104 ALA A CA 1
ATOM 802 C C . ALA A 1 104 ? -10.454 -40.206 12.387 1.00 94.50 104 ALA A C 1
ATOM 804 O O . ALA A 1 104 ? -9.751 -41.187 12.623 1.00 94.50 104 ALA A O 1
ATOM 805 N N . GLY A 1 105 ? -9.934 -39.031 12.020 1.00 93.69 105 GLY A N 1
ATOM 806 C CA . GLY A 1 105 ? -8.498 -38.786 11.881 1.00 93.69 105 GLY A CA 1
ATOM 807 C C . GLY A 1 105 ? -7.742 -38.890 13.209 1.00 93.69 105 GLY A C 1
ATOM 808 O O . GLY A 1 105 ? -6.687 -39.522 13.268 1.00 93.69 105 GLY A O 1
ATOM 809 N N . LEU A 1 106 ? -8.307 -38.347 14.294 1.00 90.88 106 LEU A N 1
ATOM 810 C CA . LEU A 1 106 ? -7.769 -38.484 15.653 1.00 90.88 106 LEU A CA 1
ATOM 811 C C . LEU A 1 106 ? -7.704 -39.952 16.087 1.00 90.88 106 LEU A C 1
ATOM 813 O O . LEU A 1 106 ? -6.645 -40.413 16.507 1.00 90.88 106 LEU A O 1
ATOM 817 N N . ALA A 1 107 ? -8.798 -40.699 15.915 1.00 94.06 107 ALA A N 1
ATOM 818 C CA . ALA A 1 107 ? -8.844 -42.122 16.245 1.00 94.06 107 ALA A CA 1
ATOM 819 C C . ALA A 1 107 ? -7.844 -42.948 15.411 1.00 94.06 107 ALA A C 1
ATOM 821 O O . ALA A 1 107 ? -7.185 -43.844 15.937 1.00 94.06 107 ALA A O 1
ATOM 822 N N . ALA A 1 108 ? -7.678 -42.626 14.123 1.00 95.75 108 ALA A N 1
ATOM 823 C CA . ALA A 1 108 ? -6.693 -43.283 13.265 1.00 95.75 108 ALA A CA 1
ATOM 824 C C . ALA A 1 108 ? -5.253 -43.023 13.734 1.00 95.75 108 ALA A C 1
ATOM 826 O O . ALA A 1 108 ? -4.439 -43.944 13.774 1.00 95.75 108 ALA A O 1
ATOM 827 N N . VAL A 1 109 ? -4.946 -41.787 14.140 1.00 94.00 109 VAL A N 1
ATOM 828 C CA . VAL A 1 109 ? -3.636 -41.424 14.696 1.00 94.00 109 VAL A CA 1
ATOM 829 C C . VAL A 1 109 ? -3.366 -42.115 16.032 1.00 94.00 109 VAL A C 1
ATOM 831 O O . VAL A 1 109 ? -2.240 -42.553 16.268 1.00 94.00 109 VAL A O 1
ATOM 834 N N . GLU A 1 110 ? -4.370 -42.258 16.898 1.00 93.00 110 GLU A N 1
ATOM 835 C CA . GLU A 1 110 ? -4.230 -43.030 18.138 1.00 93.00 110 GLU A CA 1
ATOM 836 C C . GLU A 1 110 ? -3.857 -44.491 17.866 1.00 93.00 110 GLU A C 1
ATOM 838 O O . GLU A 1 110 ? -3.003 -45.035 18.565 1.00 93.00 110 GLU A O 1
ATOM 843 N N . GLU A 1 111 ? -4.437 -45.114 16.839 1.00 95.00 111 GLU A N 1
ATOM 844 C CA . GLU A 1 111 ? -4.119 -46.497 16.473 1.00 95.00 111 GLU A CA 1
ATOM 845 C C . GLU A 1 111 ? -2.719 -46.631 15.859 1.00 95.00 111 GLU A C 1
ATOM 847 O O . GLU A 1 111 ? -1.939 -47.490 16.273 1.00 95.00 111 GLU A O 1
ATOM 852 N N . ILE A 1 112 ? -2.341 -45.722 14.955 1.00 93.81 112 ILE A N 1
ATOM 853 C CA . ILE A 1 112 ? -0.988 -45.681 14.373 1.00 93.81 112 ILE A CA 1
ATOM 854 C C . ILE A 1 112 ? 0.072 -45.513 15.466 1.00 93.81 112 ILE A C 1
ATOM 856 O O . ILE A 1 112 ? 1.101 -46.187 15.441 1.00 93.81 112 ILE A O 1
ATOM 860 N N . ASN A 1 113 ? -0.179 -44.661 16.463 1.00 93.38 113 ASN A N 1
ATOM 861 C CA . ASN A 1 113 ? 0.752 -44.453 17.574 1.00 93.38 113 ASN A CA 1
ATOM 862 C C . ASN A 1 113 ? 0.953 -45.710 18.441 1.00 93.38 113 ASN A C 1
ATOM 864 O O . ASN A 1 113 ? 2.008 -45.848 19.058 1.00 93.38 113 ASN A O 1
ATOM 868 N N . LYS A 1 114 ? -0.014 -46.640 18.489 1.00 93.44 114 LYS A N 1
ATOM 869 C CA . LYS A 1 114 ? 0.177 -47.951 19.139 1.00 93.44 114 LYS A CA 1
ATOM 870 C C . LYS A 1 114 ? 1.062 -48.869 18.301 1.00 93.44 114 LYS A C 1
ATOM 872 O O . LYS A 1 114 ? 1.850 -49.626 18.860 1.00 93.44 114 LYS A O 1
ATOM 877 N N . GLN A 1 115 ? 0.929 -48.800 16.977 1.00 93.50 115 GLN A N 1
ATOM 878 C CA . GLN A 1 115 ? 1.686 -49.625 16.038 1.00 93.50 115 GLN A CA 1
ATOM 879 C C . GLN A 1 115 ? 3.153 -49.181 15.917 1.00 93.50 115 GLN A C 1
ATOM 881 O O . GLN A 1 115 ? 4.034 -50.028 15.783 1.00 93.50 115 GLN A O 1
ATOM 886 N N . TYR A 1 116 ? 3.427 -47.877 16.018 1.00 90.06 116 TYR A N 1
ATOM 887 C CA . TYR A 1 116 ? 4.759 -47.299 15.808 1.00 90.06 116 TYR A CA 1
ATOM 888 C C . TYR A 1 116 ? 5.228 -46.460 17.008 1.00 90.06 116 TYR A C 1
ATOM 890 O O . TYR A 1 116 ? 5.307 -45.238 16.917 1.00 90.06 116 TYR A O 1
ATOM 898 N N . PRO A 1 117 ? 5.601 -47.076 18.144 1.00 84.81 117 PRO A N 1
ATOM 899 C CA . PRO A 1 117 ? 5.905 -46.354 19.388 1.00 84.81 117 PRO A CA 1
ATOM 900 C C . PRO A 1 117 ? 7.149 -45.445 19.315 1.00 84.81 117 PRO A C 1
ATOM 902 O O . PRO A 1 117 ? 7.368 -44.607 20.188 1.00 84.81 117 PRO A O 1
ATOM 905 N N . THR A 1 118 ? 7.982 -45.609 18.287 1.00 85.06 118 THR A N 1
ATOM 906 C CA . THR A 1 118 ? 9.195 -44.823 18.007 1.00 85.06 118 THR A CA 1
ATOM 907 C C . THR A 1 118 ? 8.914 -43.517 17.255 1.00 85.06 118 THR A C 1
ATOM 909 O O . THR A 1 118 ? 9.806 -42.668 17.156 1.00 85.06 118 THR A O 1
ATOM 912 N N . VAL A 1 119 ? 7.695 -43.336 16.730 1.00 84.44 119 VAL A N 1
ATOM 913 C CA . VAL A 1 119 ? 7.242 -42.141 16.005 1.00 84.44 119 VAL A CA 1
ATOM 914 C C . VAL A 1 119 ? 5.922 -41.675 16.601 1.00 84.44 119 VAL A C 1
ATOM 916 O O . VAL A 1 119 ? 4.986 -42.450 16.738 1.00 84.44 119 VAL A O 1
ATOM 919 N N . ARG A 1 120 ? 5.818 -40.386 16.930 1.00 89.44 120 ARG A N 1
ATOM 920 C CA . ARG A 1 120 ? 4.567 -39.818 17.433 1.00 89.44 120 ARG A CA 1
ATOM 921 C C . ARG A 1 120 ? 3.872 -39.015 16.345 1.00 89.44 120 ARG A C 1
ATOM 923 O O . ARG A 1 120 ? 4.356 -37.958 15.950 1.00 89.44 120 ARG A O 1
ATOM 930 N N . PHE A 1 121 ? 2.710 -39.490 15.929 1.00 89.00 121 PHE A N 1
ATOM 931 C CA . PHE A 1 121 ? 1.777 -38.772 15.077 1.00 89.00 121 PHE A CA 1
ATOM 932 C C . PHE A 1 121 ? 0.858 -37.913 15.944 1.00 89.00 121 PHE A C 1
ATOM 934 O O . PHE A 1 121 ? 0.366 -38.346 16.990 1.00 89.00 121 PHE A O 1
ATOM 941 N N . THR A 1 122 ? 0.608 -36.686 15.504 1.00 88.25 122 THR A N 1
ATOM 942 C CA . THR A 1 122 ? -0.384 -35.792 16.106 1.00 88.25 122 THR A CA 1
ATOM 943 C C . THR A 1 122 ? -1.320 -35.296 15.022 1.00 88.25 122 THR A C 1
ATOM 945 O O . THR A 1 122 ? -0.861 -34.768 14.012 1.00 88.25 122 THR A O 1
ATOM 948 N N . TYR A 1 123 ? -2.621 -35.443 15.247 1.00 86.56 123 TYR A N 1
ATOM 949 C CA . TYR A 1 123 ? -3.647 -34.896 14.373 1.00 86.56 123 TYR A CA 1
ATOM 950 C C . TYR A 1 123 ? -4.157 -33.590 14.975 1.00 86.56 123 TYR A C 1
ATOM 952 O O . TYR A 1 123 ? -4.622 -33.572 16.115 1.00 86.56 123 TYR A O 1
ATOM 960 N N . GLN A 1 124 ? -4.074 -32.497 14.223 1.00 81.69 124 GLN A N 1
ATOM 961 C CA . GLN A 1 124 ? -4.609 -31.209 14.642 1.00 81.69 124 GLN A CA 1
ATOM 962 C C . GLN A 1 124 ? -5.462 -30.640 13.518 1.00 81.69 124 GLN A C 1
ATOM 964 O O . GLN A 1 124 ? -4.985 -30.438 12.407 1.00 81.69 124 GLN A O 1
ATOM 969 N N . GLN A 1 125 ? -6.720 -30.348 13.831 1.00 72.88 125 GLN A N 1
ATOM 970 C CA . GLN A 1 125 ? -7.571 -29.544 12.970 1.00 72.88 125 GLN A CA 1
ATOM 971 C C . GLN A 1 125 ? -7.378 -28.078 13.352 1.00 72.88 125 GLN A C 1
ATOM 973 O O . GLN A 1 125 ? -7.500 -27.719 14.526 1.00 72.88 125 GLN A O 1
ATOM 978 N N . THR A 1 126 ? -7.048 -27.226 12.386 1.00 63.03 126 THR A N 1
ATOM 979 C CA . THR A 1 126 ? -6.961 -25.788 12.651 1.00 63.03 126 THR A CA 1
ATOM 980 C C . THR A 1 126 ? -8.353 -25.160 12.588 1.00 63.03 126 THR A C 1
ATOM 982 O O . THR A 1 126 ? -9.234 -25.649 11.883 1.00 63.03 126 THR A O 1
ATOM 985 N N . ALA A 1 127 ? -8.582 -24.067 13.322 1.00 45.44 127 ALA A N 1
ATOM 986 C CA . ALA A 1 127 ? -9.870 -23.364 13.298 1.00 45.44 127 ALA A CA 1
ATOM 987 C C . ALA A 1 127 ? -10.250 -22.851 11.889 1.00 45.44 127 ALA A C 1
ATOM 989 O O . ALA A 1 127 ? -11.436 -22.680 11.608 1.00 45.44 127 ALA A O 1
ATOM 990 N N . GLN A 1 128 ? -9.267 -22.690 10.991 1.00 43.09 128 GLN A N 1
ATOM 991 C CA . GLN A 1 128 ? -9.480 -22.392 9.570 1.00 43.09 128 GLN A CA 1
ATOM 992 C C . GLN A 1 128 ? -10.250 -23.506 8.833 1.00 43.09 128 GLN A C 1
ATOM 994 O O . GLN A 1 128 ? -11.053 -23.194 7.961 1.00 43.09 128 GLN A O 1
ATOM 999 N N . ASP A 1 129 ? -10.120 -24.778 9.234 1.00 41.94 129 ASP A N 1
ATOM 1000 C CA . ASP A 1 129 ? -10.800 -25.914 8.584 1.00 41.94 129 ASP A CA 1
ATOM 1001 C C . ASP A 1 129 ? -12.247 -26.141 9.067 1.00 41.94 129 ASP A C 1
ATOM 1003 O O . ASP A 1 129 ? -13.004 -26.885 8.442 1.00 41.94 129 ASP A O 1
ATOM 1007 N N . MET A 1 130 ? -12.658 -25.522 10.182 1.00 36.91 130 MET A N 1
ATOM 1008 C CA . MET A 1 130 ? -14.044 -25.580 10.679 1.00 36.91 130 MET A CA 1
ATOM 1009 C C . MET A 1 130 ? -14.917 -24.420 10.181 1.00 36.91 130 MET A C 1
ATOM 1011 O O . MET A 1 130 ? -16.142 -24.487 10.292 1.00 36.91 130 MET A O 1
ATOM 1015 N N . GLN A 1 131 ? -14.325 -23.375 9.598 1.00 34.75 131 GLN A N 1
ATOM 1016 C CA . GLN A 1 131 ? -15.044 -22.199 9.108 1.00 34.75 131 GLN A CA 1
ATOM 1017 C C . GLN A 1 131 ? -15.169 -22.191 7.582 1.00 34.75 131 GLN A C 1
ATOM 1019 O O . GLN A 1 131 ? -14.705 -21.280 6.907 1.00 34.75 131 GLN A O 1
ATOM 1024 N N . ILE A 1 132 ? -15.892 -23.167 7.023 1.00 32.91 132 ILE A N 1
ATOM 1025 C CA . ILE A 1 132 ? -16.511 -22.974 5.706 1.00 32.91 132 ILE A CA 1
ATOM 1026 C C . ILE A 1 132 ? -17.940 -22.447 5.913 1.00 32.91 132 ILE A C 1
ATOM 1028 O O . ILE A 1 132 ? -18.901 -23.216 5.922 1.00 32.91 132 ILE A O 1
ATOM 1032 N N . ASN A 1 133 ? -18.045 -21.122 6.070 1.00 32.66 133 ASN A N 1
ATOM 1033 C CA . ASN A 1 133 ? -19.226 -20.268 5.871 1.00 32.66 133 ASN A CA 1
ATOM 1034 C C . ASN A 1 133 ? -20.585 -20.887 6.218 1.00 32.66 133 ASN A C 1
ATOM 1036 O O . ASN A 1 133 ? -21.292 -21.294 5.309 1.00 32.66 133 ASN A O 1
ATOM 1040 N N . THR A 1 134 ? -21.009 -20.859 7.484 1.00 27.08 134 THR A N 1
ATOM 1041 C CA . THR A 1 134 ? -22.436 -20.955 7.850 1.00 27.08 134 THR A CA 1
ATOM 1042 C C . THR A 1 134 ? -23.030 -19.555 8.008 1.00 27.08 134 THR A C 1
ATOM 1044 O O . THR A 1 134 ? -23.157 -19.032 9.107 1.00 27.08 134 THR A O 1
ATOM 1047 N N . SER A 1 135 ? -23.422 -18.926 6.901 1.00 31.30 135 SER A N 1
ATOM 1048 C CA . SER A 1 135 ? -24.247 -17.709 6.952 1.00 31.30 135 SER A CA 1
ATOM 1049 C C . SER A 1 135 ? -25.230 -17.616 5.785 1.00 31.30 135 SER A C 1
ATOM 1051 O O . SER A 1 135 ? -25.320 -16.609 5.100 1.00 31.30 135 SER A O 1
ATOM 1053 N N . TYR A 1 136 ? -26.040 -18.659 5.602 1.00 27.70 136 TYR A N 1
ATOM 1054 C CA . TYR A 1 136 ? -27.358 -18.517 4.977 1.00 27.70 136 TYR A CA 1
ATOM 1055 C C . TYR A 1 136 ? -28.363 -19.355 5.768 1.00 27.70 136 TYR A C 1
ATOM 1057 O O . TYR A 1 136 ? -28.547 -20.540 5.513 1.00 27.70 136 TYR A O 1
ATOM 1065 N N . SER A 1 137 ? -28.981 -18.734 6.775 1.00 30.09 137 SER A N 1
ATOM 1066 C CA . SER A 1 137 ? -30.215 -19.245 7.375 1.00 30.09 137 SER A CA 1
ATOM 1067 C C . SER A 1 137 ? -31.394 -18.647 6.612 1.00 30.09 137 SER A C 1
ATOM 1069 O O . SER A 1 137 ? -31.508 -17.425 6.503 1.00 30.09 137 SER A O 1
ATOM 1071 N N . THR A 1 138 ? -32.255 -19.505 6.070 1.00 31.50 138 THR A N 1
ATOM 1072 C CA . THR A 1 138 ? -33.466 -19.134 5.325 1.00 31.50 138 THR A CA 1
ATOM 1073 C C . THR A 1 138 ? -34.714 -19.066 6.208 1.00 31.50 138 THR A C 1
ATOM 1075 O O . THR A 1 138 ? -35.815 -19.153 5.677 1.00 31.50 138 THR A O 1
ATOM 1078 N N . ASP A 1 139 ? -34.585 -18.925 7.533 1.00 29.86 139 ASP A N 1
ATOM 1079 C CA . ASP A 1 139 ? -35.747 -18.871 8.432 1.00 29.86 139 ASP A CA 1
ATOM 1080 C C . ASP A 1 139 ? -36.089 -17.426 8.867 1.00 29.86 139 ASP A C 1
ATOM 1082 O O . ASP A 1 139 ? -35.343 -16.814 9.644 1.00 29.86 139 ASP A O 1
ATOM 1086 N N . PRO A 1 140 ? -37.217 -16.849 8.402 1.00 36.75 140 PRO A N 1
ATOM 1087 C CA . PRO A 1 140 ? -37.660 -15.512 8.792 1.00 36.75 140 PRO A CA 1
ATOM 1088 C C . PRO A 1 140 ? -38.061 -15.396 10.273 1.00 36.75 140 PRO A C 1
ATOM 1090 O O . PRO A 1 140 ? -38.052 -14.287 10.813 1.00 36.75 140 PRO A O 1
ATOM 1093 N N . ALA A 1 141 ? -38.404 -16.499 10.950 1.00 31.66 141 ALA A N 1
ATOM 1094 C CA . ALA A 1 141 ? -38.997 -16.466 12.289 1.00 31.66 141 ALA A CA 1
ATOM 1095 C C . ALA A 1 141 ? -37.974 -16.215 13.412 1.00 31.66 141 ALA A C 1
ATOM 1097 O O . ALA A 1 141 ? -38.319 -15.649 14.451 1.00 31.66 141 ALA A O 1
ATOM 1098 N N . MET A 1 142 ? -36.695 -16.539 13.197 1.00 35.00 142 MET A N 1
ATOM 1099 C CA . MET A 1 142 ? -35.641 -16.318 14.199 1.00 35.00 142 MET A CA 1
ATOM 1100 C C . MET A 1 142 ? -35.113 -14.874 14.266 1.00 35.00 142 MET A C 1
ATOM 1102 O O . MET A 1 142 ? -34.387 -14.538 15.201 1.00 35.00 142 MET A O 1
ATOM 1106 N N . ARG A 1 143 ? -35.520 -13.973 13.356 1.00 38.44 143 ARG A N 1
ATOM 1107 C CA . ARG A 1 143 ? -35.085 -12.560 13.387 1.00 38.44 143 ARG A CA 1
ATOM 1108 C C . ARG A 1 143 ? -35.615 -11.757 14.583 1.00 38.44 143 ARG A C 1
ATOM 1110 O O . ARG A 1 143 ? -35.007 -10.751 14.930 1.00 38.44 143 ARG A O 1
ATOM 1117 N N . PHE A 1 144 ? -36.693 -12.187 15.240 1.00 33.22 144 PHE A N 1
ATOM 1118 C CA . PHE A 1 144 ? -37.328 -11.390 16.301 1.00 33.22 144 PHE A CA 1
ATOM 1119 C C . PHE A 1 144 ? -36.932 -11.773 17.735 1.00 33.22 144 PHE A C 1
ATOM 1121 O O . PHE A 1 144 ? -37.131 -10.972 18.648 1.00 33.22 144 PHE A O 1
ATOM 1128 N N . ALA A 1 145 ? -36.342 -12.951 17.962 1.00 31.88 145 ALA A N 1
ATOM 1129 C CA . ALA A 1 145 ? -36.110 -13.456 19.321 1.00 31.88 145 ALA A CA 1
ATOM 1130 C C . ALA A 1 145 ? -34.719 -13.127 19.905 1.00 31.88 145 ALA A C 1
ATOM 1132 O O . ALA A 1 145 ? -34.562 -13.131 21.123 1.00 31.88 145 ALA A O 1
ATOM 1133 N N . GLN A 1 146 ? -33.723 -12.783 19.077 1.00 33.94 146 GLN A N 1
ATOM 1134 C CA . GLN A 1 146 ? -32.337 -12.541 19.523 1.00 33.94 146 GLN A CA 1
ATOM 1135 C C . GLN A 1 146 ? -31.940 -11.056 19.662 1.00 33.94 146 GLN A C 1
ATOM 1137 O O . GLN A 1 146 ? -30.821 -10.746 20.053 1.00 33.94 146 GLN A O 1
ATOM 1142 N N . GLN A 1 147 ? -32.844 -10.105 19.402 1.00 36.44 147 GLN A N 1
ATOM 1143 C CA . GLN A 1 147 ? -32.529 -8.665 19.422 1.00 36.44 147 GLN A CA 1
ATOM 1144 C C . GLN A 1 147 ? -32.652 -7.970 20.792 1.00 36.44 147 GLN A C 1
ATOM 1146 O O . GLN A 1 147 ? -32.659 -6.744 20.852 1.00 36.44 147 GLN A O 1
ATOM 1151 N N . ARG A 1 148 ? -32.713 -8.703 21.912 1.00 30.84 148 ARG A N 1
ATOM 1152 C CA . ARG A 1 148 ? -32.722 -8.077 23.254 1.00 30.84 148 ARG A CA 1
ATOM 1153 C C . ARG A 1 148 ? -31.408 -8.176 24.033 1.00 30.84 148 ARG A C 1
ATOM 1155 O O . ARG A 1 148 ? -31.386 -7.792 25.195 1.00 30.84 148 ARG A O 1
ATOM 1162 N N . GLY A 1 149 ? -30.311 -8.608 23.405 1.00 36.00 149 GLY A N 1
ATOM 1163 C CA . GLY A 1 149 ? -29.006 -8.627 24.082 1.00 36.00 149 GLY A CA 1
ATOM 1164 C C . GLY A 1 149 ? -27.768 -8.829 23.206 1.00 36.00 149 GLY A C 1
ATOM 1165 O O . GLY A 1 149 ? -26.773 -9.324 23.719 1.00 36.00 149 GLY A O 1
ATOM 1166 N N . ASN A 1 150 ? -27.804 -8.487 21.913 1.00 36.50 150 ASN A N 1
ATOM 1167 C CA . ASN A 1 150 ? -26.712 -8.808 20.985 1.00 36.50 150 ASN A CA 1
ATOM 1168 C C . ASN A 1 150 ? -25.778 -7.616 20.731 1.00 36.50 150 ASN A C 1
ATOM 1170 O O . ASN A 1 150 ? -26.173 -6.629 20.110 1.00 36.50 150 ASN A O 1
ATOM 1174 N N . THR A 1 151 ? -24.514 -7.756 21.127 1.00 43.47 151 THR A N 1
ATOM 1175 C CA . THR A 1 151 ? -23.392 -7.072 20.478 1.00 43.47 151 THR A CA 1
ATOM 1176 C C . THR A 1 151 ? -23.377 -7.472 19.001 1.00 43.47 151 THR A C 1
ATOM 1178 O O . THR A 1 151 ? -23.351 -8.654 18.660 1.00 43.47 151 THR A O 1
ATOM 1181 N N . ILE A 1 152 ? -23.458 -6.493 18.099 1.00 52.44 152 ILE A N 1
ATOM 1182 C CA . ILE A 1 152 ? -23.318 -6.735 16.660 1.00 52.44 152 ILE A CA 1
ATOM 1183 C C . ILE A 1 152 ? -21.864 -7.164 16.431 1.00 52.44 152 ILE A C 1
ATOM 1185 O O . ILE A 1 152 ? -20.947 -6.368 16.617 1.00 52.44 152 ILE A O 1
ATOM 1189 N N . ALA A 1 153 ? -21.640 -8.433 16.090 1.00 59.22 153 ALA A N 1
ATOM 1190 C CA . ALA A 1 153 ? -20.309 -8.910 15.738 1.00 59.22 153 ALA A CA 1
ATOM 1191 C C . ALA A 1 153 ? -19.901 -8.299 14.387 1.00 59.22 153 ALA A C 1
ATOM 1193 O O . ALA A 1 153 ? -20.581 -8.503 13.378 1.00 59.22 153 ALA A O 1
ATOM 1194 N N . HIS A 1 154 ? -18.790 -7.562 14.366 1.00 68.75 154 HIS A N 1
ATOM 1195 C CA . HIS A 1 154 ? -18.163 -7.038 13.150 1.00 68.75 154 HIS A CA 1
ATOM 1196 C C . HIS A 1 154 ? -16.886 -7.842 12.866 1.00 68.75 154 HIS A C 1
ATOM 1198 O O . HIS A 1 154 ? -15.795 -7.388 13.192 1.00 68.75 154 HIS A O 1
ATOM 1204 N N . PRO A 1 155 ? -16.995 -9.057 12.303 1.00 80.12 155 PRO A N 1
ATOM 1205 C CA . PRO A 1 155 ? -15.857 -9.956 12.129 1.00 80.12 155 PRO A CA 1
ATOM 1206 C C . PRO A 1 155 ? -14.791 -9.408 11.167 1.00 80.12 155 PRO A C 1
ATOM 1208 O O . PRO A 1 155 ? -13.655 -9.850 11.237 1.00 80.12 155 PRO A O 1
ATOM 1211 N N . ALA A 1 156 ? -15.129 -8.443 10.306 1.00 92.62 156 ALA A N 1
ATOM 1212 C CA . ALA A 1 156 ? -14.227 -7.842 9.326 1.00 92.62 156 ALA A CA 1
ATOM 1213 C C . ALA A 1 156 ? -14.330 -6.314 9.379 1.00 92.62 156 ALA A C 1
ATOM 1215 O O . ALA A 1 156 ? -15.423 -5.760 9.222 1.00 92.62 156 ALA A O 1
ATOM 1216 N N . VAL A 1 157 ? -13.204 -5.632 9.577 1.00 95.56 157 VAL A N 1
ATOM 1217 C CA . VAL A 1 157 ? -13.136 -4.169 9.695 1.00 95.56 157 VAL A CA 1
ATOM 1218 C C . VAL A 1 157 ? -11.923 -3.607 8.962 1.00 95.56 157 VAL A C 1
ATOM 1220 O O . VAL A 1 157 ? -10.942 -4.311 8.714 1.00 95.56 157 VAL A O 1
ATOM 1223 N N . LEU A 1 158 ? -11.985 -2.319 8.637 1.00 97.31 158 LEU A N 1
ATOM 1224 C CA . LEU A 1 158 ? -10.849 -1.551 8.137 1.00 97.31 158 LEU A CA 1
ATOM 1225 C C . LEU A 1 158 ? -10.429 -0.514 9.169 1.00 97.31 158 LEU A C 1
ATOM 1227 O O . LEU A 1 158 ? -11.281 0.188 9.710 1.00 97.31 158 LEU A O 1
ATOM 1231 N N . TYR A 1 159 ? -9.126 -0.362 9.359 1.00 97.62 159 TYR A N 1
ATOM 1232 C CA . TYR A 1 159 ? -8.514 0.770 10.043 1.00 97.62 159 TYR A CA 1
ATOM 1233 C C . TYR A 1 159 ? -7.952 1.712 8.983 1.00 97.62 159 TYR A C 1
ATOM 1235 O O . TYR A 1 159 ? -7.125 1.301 8.171 1.00 97.62 159 TYR A O 1
ATOM 1243 N N . VAL A 1 160 ? -8.421 2.957 8.963 1.00 98.06 160 VAL A N 1
ATOM 1244 C CA . VAL A 1 160 ? -8.046 3.959 7.958 1.00 98.06 160 VAL A CA 1
ATOM 1245 C C . VAL A 1 160 ? -7.307 5.105 8.640 1.00 98.06 160 VAL A C 1
ATOM 1247 O O . VAL A 1 160 ? -7.909 5.843 9.425 1.00 98.06 160 VAL A O 1
ATOM 1250 N N . TRP A 1 161 ? -6.015 5.258 8.341 1.00 97.81 161 TRP A N 1
ATOM 1251 C CA . TRP A 1 161 ? -5.217 6.397 8.799 1.00 97.81 161 TRP A CA 1
ATOM 1252 C C . TRP A 1 161 ? -5.601 7.631 7.996 1.00 97.81 161 TRP A C 1
ATOM 1254 O O . TRP A 1 161 ? -5.570 7.594 6.762 1.00 97.81 161 TRP A O 1
ATOM 1264 N N . SER A 1 162 ? -6.026 8.689 8.683 1.00 96.94 162 SER A N 1
ATOM 1265 C CA . SER A 1 162 ? -6.604 9.850 8.018 1.00 96.94 162 SER A CA 1
ATOM 1266 C C . SER A 1 162 ? -6.124 11.162 8.612 1.00 96.94 162 SER A C 1
ATOM 1268 O O . SER A 1 162 ? -6.128 11.334 9.829 1.00 96.94 162 SER A O 1
ATOM 1270 N N . GLY A 1 163 ? -5.779 12.111 7.746 1.00 94.69 163 GLY A N 1
ATOM 1271 C CA . GLY A 1 163 ? -5.620 13.509 8.130 1.00 94.69 163 GLY A CA 1
ATOM 1272 C C . GLY A 1 163 ? -6.969 14.206 8.245 1.00 94.69 163 GLY A C 1
ATOM 1273 O O . GLY A 1 163 ? -7.959 13.771 7.645 1.00 94.69 163 GLY A O 1
ATOM 1274 N N . GLN A 1 164 ? -7.015 15.323 8.966 1.00 92.31 164 GLN A N 1
ATOM 1275 C CA . GLN A 1 164 ? -8.186 16.201 8.994 1.00 92.31 164 GLN A CA 1
ATOM 1276 C C . GLN A 1 164 ? -7.829 17.631 8.602 1.00 92.31 164 GLN A C 1
ATOM 1278 O O . GLN A 1 164 ? -6.753 18.138 8.916 1.00 92.31 164 GLN A O 1
ATOM 1283 N N . ASP A 1 165 ? -8.750 18.295 7.904 1.00 89.38 165 ASP A N 1
ATOM 1284 C CA . ASP A 1 165 ? -8.533 19.655 7.427 1.00 89.38 165 ASP A CA 1
ATOM 1285 C C . ASP A 1 165 ? -8.372 20.605 8.610 1.00 89.38 165 ASP A C 1
ATOM 1287 O O . ASP A 1 165 ? -9.229 20.661 9.490 1.00 89.38 165 ASP A O 1
ATOM 1291 N N . VAL A 1 166 ? -7.290 21.384 8.613 1.00 89.81 166 VAL A N 1
ATOM 1292 C CA . VAL A 1 166 ? -6.962 22.302 9.713 1.00 89.81 166 VAL A CA 1
ATOM 1293 C C . VAL A 1 166 ? -7.981 23.436 9.887 1.00 89.81 166 VAL A C 1
ATOM 1295 O O . VAL A 1 166 ? -7.951 24.127 10.901 1.00 89.81 166 VAL A O 1
ATOM 1298 N N . SER A 1 167 ? -8.891 23.640 8.926 1.00 89.19 167 SER A N 1
ATOM 1299 C CA . SER A 1 167 ? -10.048 24.534 9.067 1.00 89.19 167 SER A CA 1
ATOM 1300 C C . SER A 1 167 ? -11.154 23.968 9.964 1.00 89.19 167 SER A C 1
ATOM 1302 O O . SER A 1 167 ? -12.048 24.715 10.369 1.00 89.19 167 SER A O 1
ATOM 1304 N N . VAL A 1 168 ? -11.137 22.668 10.273 1.00 90.75 168 VAL A N 1
ATOM 1305 C CA . VAL A 1 168 ? -12.078 22.053 11.215 1.00 90.75 168 VAL A CA 1
ATOM 1306 C C . VAL A 1 168 ? -11.709 22.462 12.641 1.00 90.75 168 VAL A C 1
ATOM 1308 O O . VAL A 1 168 ? -10.552 22.410 13.053 1.00 90.75 168 VAL A O 1
ATOM 1311 N N . SER A 1 169 ? -12.709 22.869 13.426 1.00 89.06 169 SER A N 1
ATOM 1312 C CA . SER A 1 169 ? -12.506 23.168 14.846 1.00 89.06 169 SER A CA 1
ATOM 1313 C C . SER A 1 169 ? -12.032 21.915 15.585 1.00 89.06 169 SER A C 1
ATOM 1315 O O . SER A 1 169 ? -12.671 20.870 15.489 1.00 89.06 169 SER A O 1
ATOM 1317 N N . ASN A 1 170 ? -10.925 22.033 16.326 1.00 88.75 170 ASN A N 1
ATOM 1318 C CA . ASN A 1 170 ? -10.250 20.916 16.995 1.00 88.75 170 ASN A CA 1
ATOM 1319 C C . ASN A 1 170 ? -9.838 19.789 16.033 1.00 88.75 170 ASN A C 1
ATOM 1321 O O . ASN A 1 170 ? -9.901 18.620 16.408 1.00 88.75 170 ASN A O 1
ATOM 1325 N N . ALA A 1 171 ? -9.434 20.147 14.807 1.00 92.81 171 ALA A N 1
ATOM 1326 C CA . ALA A 1 171 ? -8.903 19.193 13.844 1.00 92.81 171 ALA A CA 1
ATOM 1327 C C . ALA A 1 171 ? -7.822 18.313 14.482 1.00 92.81 171 ALA A C 1
ATOM 1329 O O . ALA A 1 171 ? -6.956 18.803 15.218 1.00 92.81 171 ALA A O 1
ATOM 1330 N N . ALA A 1 172 ? -7.885 17.026 14.167 1.00 95.56 172 ALA A N 1
ATOM 1331 C CA . ALA A 1 172 ? -6.872 16.054 14.523 1.00 95.56 172 ALA A CA 1
ATOM 1332 C C . ALA A 1 172 ? -6.792 14.982 13.437 1.00 95.56 172 ALA A C 1
ATOM 1334 O O . ALA A 1 172 ? -7.820 14.547 12.929 1.00 95.56 172 ALA A O 1
ATOM 1335 N N . ASP A 1 173 ? -5.588 14.530 13.121 1.00 96.62 173 ASP A N 1
ATOM 1336 C CA . ASP A 1 173 ? -5.335 13.276 12.432 1.00 96.62 173 ASP A CA 1
ATOM 1337 C C . ASP A 1 173 ? -5.934 12.134 13.270 1.00 96.62 173 ASP A C 1
ATOM 1339 O O . ASP A 1 173 ? -5.979 12.202 14.503 1.00 96.62 173 ASP A O 1
ATOM 1343 N N . PHE A 1 174 ? -6.471 11.099 12.630 1.00 97.50 174 PHE A N 1
ATOM 1344 C CA . PHE A 1 174 ? -7.281 10.095 13.313 1.00 97.50 174 PHE A CA 1
ATOM 1345 C C . PHE A 1 174 ? -7.257 8.733 12.623 1.00 97.50 174 PHE A C 1
ATOM 1347 O O . PHE A 1 174 ? -6.992 8.606 11.427 1.00 97.50 174 PHE A O 1
ATOM 1354 N N . VAL A 1 175 ? -7.616 7.699 13.384 1.00 98.06 175 VAL A N 1
ATOM 1355 C CA . VAL A 1 175 ? -7.926 6.372 12.849 1.00 98.06 175 VAL A CA 1
ATOM 1356 C C . VAL A 1 175 ? -9.441 6.215 12.762 1.00 98.06 175 VAL A C 1
ATOM 1358 O O . VAL A 1 175 ? -10.140 6.282 13.778 1.00 98.06 175 VAL A O 1
ATOM 1361 N N . ALA A 1 176 ? -9.963 6.008 11.554 1.00 97.25 176 ALA A N 1
ATOM 1362 C CA . ALA A 1 176 ? -11.345 5.579 11.360 1.00 97.25 176 ALA A CA 1
ATOM 1363 C C . ALA A 1 176 ? -11.424 4.055 11.333 1.00 97.25 176 ALA A C 1
ATOM 1365 O O . ALA A 1 176 ? -10.599 3.394 10.709 1.00 97.25 176 ALA A O 1
ATOM 1366 N N . VAL A 1 177 ? -12.457 3.513 11.969 1.00 96.62 177 VAL A N 1
ATOM 1367 C CA . VAL A 1 177 ? -12.805 2.098 11.894 1.00 96.62 177 VAL A CA 1
ATOM 1368 C C . VAL A 1 177 ? -14.044 1.960 11.026 1.00 96.62 177 VAL A C 1
ATOM 1370 O O . VAL A 1 177 ? -15.087 2.527 11.353 1.00 96.62 177 VAL A O 1
ATOM 1373 N N . VAL A 1 178 ? -13.934 1.240 9.914 1.00 96.38 178 VAL A N 1
ATOM 1374 C CA . VAL A 1 178 ? -15.005 1.076 8.922 1.00 96.38 178 VAL A CA 1
ATOM 1375 C C . VAL A 1 178 ? -15.463 -0.374 8.902 1.00 96.38 178 VAL A C 1
ATOM 1377 O O . VAL A 1 178 ? -14.644 -1.292 8.902 1.00 96.38 178 VAL A O 1
ATOM 1380 N N . ASP A 1 179 ? -16.773 -0.590 8.865 1.00 95.00 179 ASP A N 1
ATOM 1381 C CA . ASP A 1 179 ? -17.343 -1.928 8.746 1.00 95.00 179 ASP A CA 1
ATOM 1382 C C . ASP A 1 179 ? -17.036 -2.533 7.372 1.00 95.00 179 ASP A C 1
ATOM 1384 O O . ASP A 1 179 ? -17.420 -1.979 6.335 1.00 95.00 179 ASP A O 1
ATOM 1388 N N . PHE A 1 180 ? -16.382 -3.691 7.359 1.00 95.69 180 PHE A N 1
ATOM 1389 C CA . PHE A 1 180 ? -16.053 -4.423 6.139 1.00 95.69 180 PHE A CA 1
ATOM 1390 C C . PHE A 1 180 ? -16.751 -5.781 6.039 1.00 95.69 180 PHE A C 1
ATOM 1392 O O . PHE A 1 180 ? -16.534 -6.530 5.080 1.00 95.69 180 PHE A O 1
ATOM 1399 N N . ASN A 1 181 ? -17.632 -6.103 6.983 1.00 93.19 181 ASN A N 1
ATOM 1400 C CA . ASN A 1 181 ? -18.422 -7.318 6.925 1.00 93.19 181 ASN A CA 1
ATOM 1401 C C . ASN A 1 181 ? -19.569 -7.154 5.916 1.00 93.19 181 ASN A C 1
ATOM 1403 O O . ASN A 1 181 ? -20.525 -6.427 6.172 1.00 93.19 181 ASN A O 1
ATOM 1407 N N . GLU A 1 182 ? -19.508 -7.861 4.783 1.00 90.94 182 GLU A N 1
ATOM 1408 C CA . GLU A 1 182 ? -20.487 -7.734 3.689 1.00 90.94 182 GLU A CA 1
ATOM 1409 C C . GLU A 1 182 ? -21.928 -8.063 4.118 1.00 90.94 182 GLU A C 1
ATOM 1411 O O . GLU A 1 182 ? -22.887 -7.531 3.553 1.00 90.94 182 GLU A O 1
ATOM 1416 N N . SER A 1 183 ? -22.096 -8.932 5.121 1.00 90.06 183 SER A N 1
ATOM 1417 C CA . SER A 1 183 ? -23.414 -9.301 5.642 1.00 90.06 183 SER A CA 1
ATOM 1418 C C . SER A 1 183 ? -23.957 -8.310 6.676 1.00 90.06 183 SER A C 1
ATOM 1420 O O . SER A 1 183 ? -25.078 -8.485 7.156 1.00 90.06 183 SER A O 1
ATOM 1422 N N . SER A 1 184 ? -23.164 -7.316 7.081 1.00 89.62 184 SER A N 1
ATOM 1423 C CA . SER A 1 184 ? -23.550 -6.335 8.089 1.00 89.62 184 SER A CA 1
ATOM 1424 C C . SER A 1 184 ? -24.508 -5.293 7.517 1.00 89.62 184 SER A C 1
ATOM 1426 O O . SER A 1 184 ? -24.314 -4.774 6.418 1.00 89.62 184 SER A O 1
ATOM 1428 N N . SER A 1 185 ? -25.514 -4.898 8.301 1.00 89.25 185 SER A N 1
ATOM 1429 C CA . SER A 1 185 ? -26.382 -3.760 7.964 1.00 89.25 185 SER A CA 1
ATOM 1430 C C . SER A 1 185 ? -25.642 -2.418 7.961 1.00 89.25 185 SER A C 1
ATOM 1432 O O . SER A 1 185 ? -26.165 -1.423 7.456 1.00 89.25 185 SER A O 1
ATOM 1434 N N . THR A 1 186 ? -24.450 -2.375 8.559 1.00 90.25 186 THR A N 1
ATOM 1435 C CA . THR A 1 186 ? -23.576 -1.200 8.590 1.00 90.25 186 THR A CA 1
ATOM 1436 C C . THR A 1 186 ? -22.383 -1.316 7.649 1.00 90.25 186 THR A C 1
ATOM 1438 O O . THR A 1 186 ? -21.506 -0.463 7.716 1.00 90.25 186 THR A O 1
ATOM 1441 N N . TYR A 1 187 ? -22.358 -2.309 6.749 1.00 93.12 187 TYR A N 1
ATOM 1442 C CA . TYR A 1 187 ? -21.289 -2.469 5.761 1.00 93.12 187 TYR A CA 1
ATOM 1443 C C . TYR A 1 187 ? -20.969 -1.145 5.049 1.00 93.12 187 TYR A C 1
ATOM 1445 O O . TYR A 1 187 ? -21.870 -0.449 4.575 1.00 93.12 187 TYR A O 1
ATOM 1453 N N . GLY A 1 188 ? -19.684 -0.784 5.014 1.00 93.25 188 GLY A N 1
ATOM 1454 C CA . GLY A 1 188 ? -19.201 0.459 4.420 1.00 93.25 188 GLY A CA 1
ATOM 1455 C C . GLY A 1 188 ? -19.391 1.716 5.258 1.00 93.25 188 GLY A C 1
ATOM 1456 O O . GLY A 1 188 ? -19.091 2.796 4.764 1.00 93.25 188 GLY A O 1
ATOM 1457 N N . GLN A 1 189 ? -19.868 1.621 6.498 1.00 92.81 189 GLN A N 1
ATOM 1458 C CA . GLN A 1 189 ? -20.036 2.781 7.375 1.00 92.81 189 GLN A CA 1
ATOM 1459 C C . GLN A 1 189 ? -18.859 2.925 8.331 1.00 92.81 189 GLN A C 1
ATOM 1461 O O . GLN A 1 189 ? -18.301 1.935 8.811 1.00 92.81 189 GLN A O 1
ATOM 1466 N N . ILE A 1 190 ? -18.516 4.175 8.645 1.00 93.75 190 ILE A N 1
ATOM 1467 C CA . ILE A 1 190 ? -17.589 4.491 9.731 1.00 93.75 190 ILE A CA 1
ATOM 1468 C C . ILE A 1 190 ? -18.279 4.128 11.053 1.00 93.75 190 ILE A C 1
ATOM 1470 O O . ILE A 1 190 ? -19.277 4.740 11.432 1.00 93.75 190 ILE A O 1
ATOM 1474 N N . LEU A 1 191 ? -17.739 3.128 11.744 1.00 92.25 191 LEU A N 1
ATOM 1475 C CA . LEU A 1 191 ? -18.186 2.670 13.059 1.00 92.25 191 LEU A CA 1
ATOM 1476 C C . LEU A 1 191 ? -17.628 3.559 14.170 1.00 92.25 191 LEU A C 1
ATOM 1478 O O . LEU A 1 191 ? -18.317 3.865 15.142 1.00 92.25 191 LEU A O 1
ATOM 1482 N N . LYS A 1 192 ? -16.365 3.974 14.028 1.00 93.50 192 LYS A N 1
ATOM 1483 C CA . LYS A 1 192 ? -15.642 4.719 15.057 1.00 93.50 192 LYS A CA 1
ATOM 1484 C C . LYS A 1 192 ? -14.601 5.645 14.448 1.00 93.50 192 LYS A C 1
ATOM 1486 O O . LYS A 1 192 ? -14.028 5.343 13.407 1.00 93.50 192 LYS A O 1
ATOM 1491 N N . ILE A 1 193 ? -14.340 6.749 15.136 1.00 94.75 193 ILE A N 1
ATOM 1492 C CA . ILE A 1 193 ? -13.238 7.671 14.864 1.00 94.75 193 ILE A CA 1
ATOM 1493 C C . ILE A 1 193 ? -12.482 7.843 16.173 1.00 94.75 193 ILE A C 1
ATOM 1495 O O . ILE A 1 193 ? -13.106 8.103 17.205 1.00 94.75 193 ILE A O 1
ATOM 1499 N N . VAL A 1 194 ? -11.162 7.692 16.130 1.00 96.12 194 VAL A N 1
ATOM 1500 C CA . VAL A 1 194 ? -10.289 7.970 17.271 1.00 96.12 194 VAL A CA 1
ATOM 1501 C C . VAL A 1 194 ? -9.208 8.948 16.845 1.00 96.12 194 VAL A C 1
ATOM 1503 O O . VAL A 1 194 ? -8.335 8.612 16.046 1.00 96.12 194 VAL A O 1
ATOM 1506 N N . SER A 1 195 ? -9.289 10.162 17.381 1.00 96.38 195 SER A N 1
ATOM 1507 C CA . SER A 1 195 ? -8.324 11.231 17.137 1.00 96.38 195 SER A CA 1
ATOM 1508 C C . SER A 1 195 ? -6.986 10.956 17.815 1.00 96.38 195 SER A C 1
ATOM 1510 O O . SER A 1 195 ? -6.933 10.442 18.935 1.00 96.38 195 SER A O 1
ATOM 1512 N N . LEU A 1 196 ? -5.907 11.356 17.149 1.00 95.56 196 LEU A N 1
ATOM 1513 C CA . LEU A 1 196 ? -4.591 11.486 17.750 1.00 95.56 196 LEU A CA 1
ATOM 1514 C C . LEU A 1 196 ? -4.653 12.529 18.862 1.00 95.56 196 LEU A C 1
ATOM 1516 O O . LEU A 1 196 ? -5.181 13.627 18.688 1.00 95.56 196 LEU A O 1
ATOM 1520 N N . VAL A 1 197 ? -4.136 12.161 20.028 1.00 90.06 197 VAL A N 1
ATOM 1521 C CA . VAL A 1 197 ? -4.107 13.050 21.187 1.00 90.06 197 VAL A CA 1
ATOM 1522 C C . VAL A 1 197 ? -2.968 14.053 21.034 1.00 90.06 197 VAL A C 1
ATOM 1524 O O . VAL A 1 197 ? -1.842 13.672 20.718 1.00 90.06 197 VAL A O 1
ATOM 1527 N N . SER A 1 198 ? -3.231 15.333 21.294 1.00 86.06 198 SER A N 1
ATOM 1528 C CA . SER A 1 198 ? -2.155 16.316 21.426 1.00 86.06 198 SER A CA 1
ATOM 1529 C C . SER A 1 198 ? -1.457 16.164 22.778 1.00 86.06 198 SER A C 1
ATOM 1531 O O . SER A 1 198 ? -2.095 16.056 23.827 1.00 86.06 198 SER A O 1
ATOM 1533 N N . ASN A 1 199 ? -0.129 16.183 22.749 1.00 87.56 199 ASN A N 1
ATOM 1534 C CA . ASN A 1 199 ? 0.721 16.334 23.920 1.00 87.56 199 ASN A CA 1
ATOM 1535 C C . ASN A 1 199 ? 1.999 17.062 23.492 1.00 87.56 199 ASN A C 1
ATOM 1537 O O . ASN A 1 199 ? 3.047 16.448 23.276 1.00 87.56 199 ASN A O 1
ATOM 1541 N N . SER A 1 200 ? 1.893 18.384 23.360 1.00 81.00 200 SER A N 1
ATOM 1542 C CA . SER A 1 200 ? 2.986 19.244 22.894 1.00 81.00 200 SER A CA 1
ATOM 1543 C C . SER A 1 200 ? 4.227 19.168 23.788 1.00 81.00 200 SER A C 1
ATOM 1545 O O . SER A 1 200 ? 5.348 19.231 23.292 1.00 81.00 200 SER A O 1
ATOM 1547 N N . SER A 1 201 ? 4.060 18.933 25.097 1.00 82.50 201 SER A N 1
ATOM 1548 C CA . SER A 1 201 ? 5.183 18.707 26.020 1.00 82.50 201 SER A CA 1
ATOM 1549 C C . SER A 1 201 ? 6.005 17.455 25.683 1.00 82.50 201 SER A C 1
ATOM 1551 O O . SER A 1 201 ? 7.181 17.402 26.027 1.00 82.50 201 SER A O 1
ATOM 1553 N N . ASN A 1 202 ? 5.415 16.487 24.974 1.00 85.44 202 ASN A N 1
ATOM 1554 C CA . ASN A 1 202 ? 6.074 15.276 24.481 1.00 85.44 202 ASN A CA 1
ATOM 1555 C C . ASN A 1 202 ? 6.295 15.286 22.953 1.00 85.44 202 ASN A C 1
ATOM 1557 O O . ASN A 1 202 ? 6.616 14.246 22.376 1.00 85.44 202 ASN A O 1
ATOM 1561 N N . GLY A 1 203 ? 6.128 16.440 22.292 1.00 88.06 203 GLY A N 1
ATOM 1562 C CA . GLY A 1 203 ? 6.316 16.597 20.844 1.00 88.06 203 GLY A CA 1
ATOM 1563 C C . GLY A 1 203 ? 5.237 15.930 19.985 1.00 88.06 203 GLY A C 1
ATOM 1564 O O . GLY A 1 203 ? 5.471 15.677 18.804 1.00 88.06 203 GLY A O 1
ATOM 1565 N N . ILE A 1 204 ? 4.078 15.607 20.567 1.00 92.62 204 ILE A N 1
ATOM 1566 C CA . ILE A 1 204 ? 2.956 14.993 19.851 1.00 92.62 204 ILE A CA 1
ATOM 1567 C C . ILE A 1 204 ? 1.993 16.097 19.431 1.00 92.62 204 ILE A C 1
ATOM 1569 O O . ILE A 1 204 ? 1.282 16.670 20.262 1.00 92.62 204 ILE A O 1
ATOM 1573 N N . GLU A 1 205 ? 1.950 16.362 18.133 1.00 92.06 205 GLU A N 1
ATOM 1574 C CA . GLU A 1 205 ? 0.985 17.270 17.535 1.00 92.06 205 GLU A CA 1
ATOM 1575 C C . GLU A 1 205 ? -0.119 16.468 16.862 1.00 92.06 205 GLU A C 1
ATOM 1577 O O . GLU A 1 205 ? 0.121 15.469 16.190 1.00 92.06 205 GLU A O 1
ATOM 1582 N N . GLN A 1 206 ? -1.357 16.908 17.049 1.00 92.69 206 GLN A N 1
ATOM 1583 C CA . GLN A 1 206 ? -2.510 16.179 16.533 1.00 92.69 206 GLN A CA 1
ATOM 1584 C C . GLN A 1 206 ? -2.792 16.473 15.054 1.00 92.69 206 GLN A C 1
ATOM 1586 O O . GLN A 1 206 ? -3.688 15.865 14.505 1.00 92.69 206 GLN A O 1
ATOM 1591 N N . THR A 1 207 ? -2.084 17.399 14.399 1.00 93.31 207 THR A N 1
ATOM 1592 C CA . THR A 1 207 ? -2.287 17.732 12.973 1.00 93.31 207 THR A CA 1
ATOM 1593 C C . THR A 1 207 ? -0.960 17.969 12.274 1.00 93.31 207 THR A C 1
ATOM 1595 O O . THR A 1 207 ? 0.046 18.242 12.928 1.00 93.31 207 THR A O 1
ATOM 1598 N N . ARG A 1 208 ? -1.003 18.000 10.935 1.00 91.25 208 ARG A N 1
ATOM 1599 C CA . ARG A 1 208 ? 0.144 18.288 10.052 1.00 91.25 208 ARG A CA 1
ATOM 1600 C C . ARG A 1 208 ? 1.218 17.202 10.070 1.00 91.25 208 ARG A C 1
ATOM 1602 O O . ARG A 1 208 ? 2.305 17.439 9.555 1.00 91.25 208 ARG A O 1
ATOM 1609 N N . ASN A 1 209 ? 0.888 16.018 10.582 1.00 94.19 209 ASN A N 1
ATOM 1610 C CA . ASN A 1 209 ? 1.774 14.866 10.503 1.00 94.19 209 ASN A CA 1
ATOM 1611 C C . ASN A 1 209 ? 1.853 14.320 9.073 1.00 94.19 209 ASN A C 1
ATOM 1613 O O . ASN A 1 209 ? 2.868 13.746 8.705 1.00 94.19 209 ASN A O 1
ATOM 1617 N N . GLU A 1 210 ? 0.805 14.541 8.266 1.00 93.75 210 GLU A N 1
ATOM 1618 C CA . GLU A 1 210 ? 0.535 13.779 7.039 1.00 93.75 210 GLU A CA 1
ATOM 1619 C C . GLU A 1 210 ? 0.428 12.293 7.390 1.00 93.75 210 GLU A C 1
ATOM 1621 O O . GLU A 1 210 ? 1.428 11.573 7.416 1.00 93.75 210 GLU A O 1
ATOM 1626 N N . PRO A 1 211 ? -0.779 11.843 7.762 1.00 94.94 211 PRO A N 1
ATOM 1627 C CA . PRO A 1 211 ? -1.042 10.434 7.968 1.00 94.94 211 PRO A CA 1
ATOM 1628 C C . PRO A 1 211 ? -0.704 9.597 6.740 1.00 94.94 211 PRO A C 1
ATOM 1630 O O . PRO A 1 211 ? -1.531 9.540 5.860 1.00 94.94 211 PRO A O 1
ATOM 1633 N N . HIS A 1 212 ? 0.436 8.909 6.673 1.00 94.19 212 HIS A N 1
ATOM 1634 C CA . HIS A 1 212 ? 0.877 8.342 5.393 1.00 94.19 212 HIS A CA 1
ATOM 1635 C C . HIS A 1 212 ? 0.540 6.864 5.247 1.00 94.19 212 HIS A C 1
ATOM 1637 O O . HIS A 1 212 ? -0.508 6.528 4.711 1.00 94.19 212 HIS A O 1
ATOM 1643 N N . HIS A 1 213 ? 1.383 5.976 5.768 1.00 96.31 213 HIS A N 1
ATOM 1644 C CA . HIS A 1 213 ? 1.234 4.522 5.695 1.00 96.31 213 HIS A CA 1
ATOM 1645 C C . HIS A 1 213 ? 1.074 3.924 7.101 1.00 96.31 213 HIS A C 1
ATOM 1647 O O . HIS A 1 213 ? 1.328 4.570 8.127 1.00 96.31 213 HIS A O 1
ATOM 1653 N N . SER A 1 214 ? 0.584 2.687 7.165 1.00 97.56 214 SER A N 1
ATOM 1654 C CA . SER A 1 214 ? 0.286 2.006 8.426 1.00 97.56 214 SER A CA 1
ATOM 1655 C C . SER A 1 214 ? 0.301 0.487 8.299 1.00 97.56 214 SER A C 1
ATOM 1657 O O . SER A 1 214 ? 0.168 -0.055 7.209 1.00 97.56 214 SER A O 1
ATOM 1659 N N . ALA A 1 215 ? 0.412 -0.218 9.423 1.00 97.69 215 ALA A N 1
ATOM 1660 C CA . ALA A 1 215 ? 0.305 -1.673 9.470 1.00 97.69 215 ALA A CA 1
ATOM 1661 C C . ALA A 1 215 ? -0.434 -2.152 10.723 1.00 97.69 215 ALA A C 1
ATOM 1663 O O . ALA A 1 215 ? -0.411 -1.504 11.772 1.00 97.69 215 ALA A O 1
ATOM 1664 N N . ILE A 1 216 ? -1.049 -3.331 10.624 1.00 97.06 216 ILE A N 1
ATOM 1665 C CA . ILE A 1 216 ? -1.564 -4.081 11.776 1.00 97.06 216 ILE A CA 1
ATOM 1666 C C . ILE A 1 216 ? -0.608 -5.228 12.093 1.00 97.06 216 ILE A C 1
ATOM 1668 O O . ILE A 1 216 ? -0.108 -5.903 11.193 1.00 97.06 216 ILE A O 1
ATOM 1672 N N . SER A 1 217 ? -0.335 -5.448 13.377 1.00 96.25 217 SER A N 1
ATOM 1673 C CA . SER A 1 217 ? 0.501 -6.553 13.830 1.00 96.25 217 SER A CA 1
ATOM 1674 C C . SER A 1 217 ? -0.118 -7.897 13.447 1.00 96.25 217 SER A C 1
ATOM 1676 O O . SER A 1 217 ? -1.333 -8.062 13.408 1.00 96.25 217 SER A O 1
ATOM 1678 N N . SER A 1 218 ? 0.718 -8.904 13.201 1.00 91.75 218 SER A N 1
ATOM 1679 C CA . SER A 1 218 ? 0.251 -10.228 12.743 1.00 91.75 218 SER A CA 1
ATOM 1680 C C . SER A 1 218 ? -0.718 -10.938 13.703 1.00 91.75 218 SER A C 1
ATOM 1682 O O . SER A 1 218 ? -1.460 -11.830 13.296 1.00 91.75 218 SER A O 1
ATOM 1684 N N . ASP A 1 219 ? -0.707 -10.569 14.985 1.00 90.81 219 ASP A N 1
ATOM 1685 C CA . ASP A 1 219 ? -1.626 -11.081 16.001 1.00 90.81 219 ASP A CA 1
ATOM 1686 C C . ASP A 1 219 ? -2.934 -10.274 16.109 1.00 90.81 219 ASP A C 1
ATOM 1688 O O . ASP A 1 219 ? -3.866 -10.741 16.765 1.00 90.81 219 ASP A O 1
ATOM 1692 N N . GLY A 1 220 ? -3.023 -9.125 15.428 1.00 93.38 220 GLY A N 1
ATOM 1693 C CA . GLY A 1 220 ? -4.164 -8.211 15.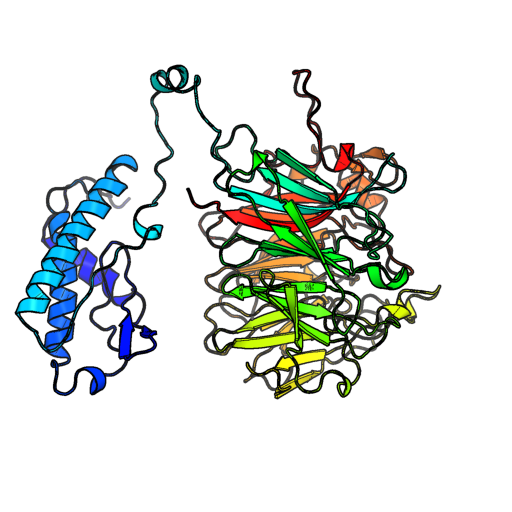433 1.00 93.38 220 GLY A CA 1
ATOM 1694 C C . GLY A 1 220 ? -4.213 -7.268 16.636 1.00 93.38 220 GLY A C 1
ATOM 1695 O O . GLY A 1 220 ? -5.222 -6.600 16.823 1.00 93.38 220 GLY A O 1
ATOM 1696 N N . THR A 1 221 ? -3.166 -7.220 17.465 1.00 95.31 221 THR A N 1
ATOM 1697 C CA . THR A 1 221 ? -3.173 -6.501 18.750 1.00 95.31 221 THR A CA 1
ATOM 1698 C C . THR A 1 221 ? -2.777 -5.026 18.633 1.00 95.31 221 THR A C 1
ATOM 1700 O O . THR A 1 221 ? -3.211 -4.202 19.441 1.00 95.31 221 THR A O 1
ATOM 1703 N N . TYR A 1 222 ? -1.945 -4.673 17.655 1.00 97.88 222 TYR A N 1
ATOM 1704 C CA . TYR A 1 222 ? -1.371 -3.338 17.505 1.00 97.88 222 TYR A CA 1
ATOM 1705 C C . TYR A 1 222 ? -1.605 -2.793 16.105 1.00 97.88 222 TYR A C 1
ATOM 1707 O O . TYR A 1 222 ? -1.491 -3.511 15.114 1.00 97.88 222 TYR A O 1
ATOM 1715 N N . TYR A 1 223 ? -1.868 -1.495 16.040 1.00 98.06 223 TYR A N 1
ATOM 1716 C CA . TYR A 1 223 ? -1.884 -0.715 14.814 1.00 98.06 223 TYR A CA 1
ATOM 1717 C C . TYR A 1 223 ? -0.785 0.342 14.917 1.00 98.06 223 TYR A C 1
ATOM 1719 O O . TYR A 1 223 ? -0.714 1.063 15.912 1.00 98.06 223 TYR A O 1
ATOM 1727 N N . ILE A 1 224 ? 0.096 0.399 13.924 1.00 98.44 224 ILE A N 1
ATOM 1728 C CA . ILE A 1 224 ? 1.197 1.362 13.850 1.00 98.44 224 ILE A CA 1
ATOM 1729 C C . ILE A 1 224 ? 1.026 2.221 12.605 1.00 98.44 224 ILE A C 1
ATOM 1731 O O . ILE A 1 224 ? 0.626 1.714 11.557 1.00 98.44 224 ILE A O 1
ATOM 1735 N N . SER A 1 225 ? 1.304 3.515 12.714 1.00 97.94 225 SER A N 1
ATOM 1736 C CA . SER A 1 225 ? 1.142 4.456 11.609 1.00 97.94 225 SER A CA 1
ATOM 1737 C C . SER A 1 225 ? 2.231 5.525 11.593 1.00 97.94 225 SER A C 1
ATOM 1739 O O . SER A 1 225 ? 2.766 5.887 12.642 1.00 97.94 225 SER A O 1
ATOM 1741 N N . GLY A 1 226 ? 2.549 6.024 10.399 1.00 97.50 226 GLY A N 1
ATOM 1742 C CA . GLY A 1 226 ? 3.547 7.070 10.175 1.00 97.50 226 GLY A CA 1
ATOM 1743 C C . GLY A 1 226 ? 2.933 8.439 9.882 1.00 97.50 226 GLY A C 1
ATOM 1744 O O . GLY A 1 226 ? 1.841 8.536 9.316 1.00 97.50 226 GLY A O 1
ATOM 1745 N N . GLY A 1 227 ? 3.646 9.488 10.278 1.00 96.88 227 GLY A N 1
ATOM 1746 C CA . GLY A 1 227 ? 3.451 10.868 9.853 1.00 96.88 227 GLY A CA 1
ATOM 1747 C C . GLY A 1 227 ? 4.562 11.288 8.891 1.00 96.88 227 GLY A C 1
ATOM 1748 O O . GLY A 1 227 ? 5.642 11.657 9.351 1.00 96.88 227 GLY A O 1
ATOM 1749 N N . LEU A 1 228 ? 4.331 11.233 7.574 1.00 95.19 228 LEU A N 1
ATOM 1750 C CA . LEU A 1 228 ? 5.383 11.457 6.567 1.00 95.19 228 LEU A CA 1
ATOM 1751 C C . LEU A 1 228 ? 6.034 12.842 6.692 1.00 95.19 228 LEU A C 1
ATOM 1753 O O . LEU A 1 228 ? 7.215 13.001 6.390 1.00 95.19 228 LEU A O 1
ATOM 1757 N N . LEU A 1 229 ? 5.276 13.854 7.125 1.00 94.19 229 LEU A N 1
ATOM 1758 C CA . LEU A 1 229 ? 5.722 15.248 7.214 1.00 94.19 229 LEU A CA 1
ATOM 1759 C C . LEU A 1 229 ? 5.975 15.730 8.643 1.00 94.19 229 LEU A C 1
ATOM 1761 O O . LEU A 1 229 ? 6.379 16.883 8.823 1.00 94.19 229 LEU A O 1
ATOM 1765 N N . SER A 1 230 ? 5.800 14.870 9.649 1.00 94.62 230 SER A N 1
ATOM 1766 C CA . SER A 1 230 ? 6.053 15.198 11.057 1.00 94.62 230 SER A CA 1
ATOM 1767 C C . SER A 1 230 ? 7.467 15.762 11.276 1.00 94.62 230 SER A C 1
ATOM 1769 O O . SER A 1 230 ? 7.636 16.734 12.023 1.00 94.62 230 SER A O 1
ATOM 1771 N N . PHE A 1 231 ? 8.470 15.265 10.539 1.00 92.50 231 PHE A N 1
ATOM 1772 C CA . PHE A 1 231 ? 9.858 15.741 10.616 1.00 92.50 231 PHE A CA 1
ATOM 1773 C C . PHE A 1 231 ? 10.030 17.231 10.274 1.00 92.50 231 PHE A C 1
ATOM 1775 O O . PHE A 1 231 ? 10.852 17.913 10.890 1.00 92.50 231 PHE A O 1
ATOM 1782 N N . LEU A 1 232 ? 9.227 17.785 9.350 1.00 91.31 232 LEU A N 1
ATOM 1783 C CA . LEU A 1 232 ? 9.312 19.203 8.955 1.00 91.31 232 LEU A CA 1
ATOM 1784 C C . LEU A 1 232 ? 9.026 20.141 10.129 1.00 91.31 232 LEU A C 1
ATOM 1786 O O . LEU A 1 232 ? 9.531 21.263 10.177 1.00 91.31 232 LEU A O 1
ATOM 1790 N N . SER A 1 233 ? 8.211 19.670 11.071 1.00 89.50 233 SER A N 1
ATOM 1791 C CA . SER A 1 233 ? 7.822 20.403 12.272 1.00 89.50 233 SER A CA 1
ATOM 1792 C C . SER A 1 233 ? 8.467 19.838 13.539 1.00 89.50 233 SER A C 1
ATOM 1794 O O . SER A 1 233 ? 8.108 20.269 14.633 1.00 89.50 233 SER A O 1
ATOM 1796 N N . LYS A 1 234 ? 9.423 18.902 13.409 1.00 88.88 234 LYS A N 1
ATOM 1797 C CA . LYS A 1 234 ? 10.086 18.203 14.526 1.00 88.88 234 LYS A CA 1
ATOM 1798 C C . LYS A 1 234 ? 9.092 17.559 15.504 1.00 88.88 234 LYS A C 1
ATOM 1800 O O . LYS A 1 234 ? 9.286 17.603 16.719 1.00 88.88 234 LYS A O 1
ATOM 1805 N N . GLN A 1 235 ? 8.002 17.027 14.962 1.00 92.62 235 GLN A N 1
ATOM 1806 C CA . GLN A 1 235 ? 6.968 16.301 15.696 1.00 92.62 235 GLN A CA 1
ATOM 1807 C C . GLN A 1 235 ? 7.320 14.816 15.747 1.00 92.62 235 GLN A C 1
ATOM 1809 O O . GLN A 1 235 ? 8.078 14.342 14.903 1.00 92.62 235 GLN A O 1
ATOM 1814 N N . LYS A 1 236 ? 6.721 14.080 16.689 1.00 95.38 236 LYS A N 1
ATOM 1815 C CA . LYS A 1 236 ? 6.814 12.617 16.685 1.00 95.38 236 LYS A CA 1
ATOM 1816 C C . LYS A 1 236 ? 6.275 12.040 15.381 1.00 95.38 236 LYS A C 1
ATOM 1818 O O . LYS A 1 236 ? 5.189 12.419 14.958 1.00 95.38 236 LYS A O 1
ATOM 1823 N N . GLU A 1 237 ? 7.024 11.124 14.775 1.00 95.88 237 GLU A N 1
ATOM 1824 C CA . GLU A 1 237 ? 6.720 10.629 13.422 1.00 95.88 237 GLU A CA 1
ATOM 1825 C C . GLU A 1 237 ? 5.993 9.273 13.414 1.00 95.88 237 GLU A C 1
ATOM 1827 O O . GLU A 1 237 ? 5.300 8.954 12.451 1.00 95.88 237 GLU A O 1
ATOM 1832 N N . ILE A 1 238 ? 6.122 8.464 14.472 1.00 97.88 238 ILE A N 1
ATOM 1833 C CA . ILE A 1 238 ? 5.516 7.125 14.562 1.00 97.88 238 ILE A CA 1
ATOM 1834 C C . ILE A 1 238 ? 4.474 7.085 15.673 1.00 97.88 238 ILE A C 1
ATOM 1836 O O . ILE A 1 238 ? 4.779 7.435 16.813 1.00 97.88 238 ILE A O 1
ATOM 1840 N N . PHE A 1 239 ? 3.278 6.576 15.376 1.00 97.94 239 PHE A N 1
ATOM 1841 C CA . PHE A 1 239 ? 2.151 6.486 16.307 1.00 97.94 239 PHE A CA 1
ATOM 1842 C C . PHE A 1 239 ? 1.733 5.032 16.512 1.00 97.94 239 PHE A C 1
ATOM 1844 O O . PHE A 1 239 ? 1.511 4.299 15.546 1.00 97.94 239 PHE A O 1
ATOM 1851 N N . VAL A 1 240 ? 1.604 4.610 17.771 1.00 98.12 240 VAL A N 1
ATOM 1852 C CA . VAL A 1 240 ? 1.258 3.231 18.133 1.00 98.12 240 VAL A CA 1
ATOM 1853 C C . VAL A 1 240 ? -0.061 3.192 18.889 1.00 98.12 240 VAL A C 1
ATOM 1855 O O . VAL A 1 240 ? -0.283 3.929 19.854 1.00 98.12 240 VAL A O 1
ATOM 1858 N N . TRP A 1 241 ? -0.920 2.271 18.467 1.00 98.12 241 TRP A N 1
ATOM 1859 C CA . TRP A 1 241 ? -2.271 2.100 18.968 1.00 98.12 241 TRP A CA 1
ATOM 1860 C C . TRP A 1 241 ? -2.519 0.646 19.369 1.00 98.12 241 TRP A C 1
ATOM 1862 O O . TRP A 1 241 ? -2.063 -0.284 18.702 1.00 98.12 241 TRP A O 1
ATOM 1872 N N . ARG A 1 242 ? -3.290 0.436 20.436 1.00 97.31 242 ARG A N 1
ATOM 1873 C CA . ARG A 1 242 ? -3.846 -0.868 20.801 1.00 97.31 242 ARG A CA 1
ATOM 1874 C C . ARG A 1 242 ? -5.147 -1.086 20.046 1.00 97.31 242 ARG A C 1
ATOM 1876 O O . ARG A 1 242 ? -6.051 -0.259 20.128 1.00 97.31 242 ARG A O 1
ATOM 1883 N N . VAL A 1 243 ? -5.270 -2.220 19.377 1.00 95.50 243 VAL A N 1
ATOM 1884 C CA . VAL A 1 243 ? -6.524 -2.664 18.771 1.00 95.50 243 VAL A CA 1
ATOM 1885 C C . VAL A 1 243 ? -7.388 -3.335 19.851 1.00 95.50 243 VAL A C 1
ATOM 1887 O O . VAL A 1 243 ? -6.906 -4.255 20.519 1.00 95.50 243 VAL A O 1
ATOM 1890 N N . PRO A 1 244 ? -8.635 -2.880 20.086 1.00 90.19 244 PRO A N 1
ATOM 1891 C CA . PRO A 1 244 ? -9.515 -3.488 21.077 1.00 90.19 244 PRO A CA 1
ATOM 1892 C C . PRO A 1 244 ? -10.096 -4.808 20.560 1.00 90.19 244 PRO A C 1
ATOM 1894 O O . PRO A 1 244 ? -10.194 -5.035 19.356 1.00 90.19 244 PRO A O 1
ATOM 1897 N N . GLN A 1 245 ? -10.579 -5.647 21.478 1.00 83.94 245 GLN A N 1
ATOM 1898 C CA . GLN A 1 245 ? -11.386 -6.816 21.108 1.00 83.94 245 GLN A CA 1
ATOM 1899 C C . GLN A 1 245 ? -12.754 -6.406 20.546 1.00 83.94 245 GLN A C 1
ATOM 1901 O O . GLN A 1 245 ? -13.261 -7.028 19.616 1.00 83.94 245 GLN A O 1
ATOM 1906 N N . ASN A 1 246 ? -13.351 -5.346 21.098 1.00 87.25 246 ASN A N 1
ATOM 1907 C CA . ASN A 1 246 ? -14.613 -4.801 20.622 1.00 87.25 246 ASN A CA 1
ATOM 1908 C C . ASN A 1 246 ? -14.362 -3.575 19.741 1.00 87.25 246 ASN A C 1
ATOM 1910 O O . ASN A 1 246 ? -13.903 -2.533 20.205 1.00 87.25 246 ASN A O 1
ATOM 1914 N N . VAL A 1 247 ? -14.729 -3.685 18.465 1.00 85.81 247 VAL A N 1
ATOM 1915 C CA . VAL A 1 247 ? -14.575 -2.621 17.463 1.00 85.81 247 VAL A CA 1
ATOM 1916 C C . VAL A 1 247 ? -15.178 -1.275 17.894 1.00 85.81 247 VAL A C 1
ATOM 1918 O O . VAL A 1 247 ? -14.659 -0.221 17.530 1.00 85.81 247 VAL A O 1
ATOM 1921 N N . GLN A 1 248 ? -16.253 -1.294 18.689 1.00 85.31 248 GLN A N 1
ATOM 1922 C CA . GLN A 1 248 ? -16.975 -0.089 19.113 1.00 85.31 248 GLN A CA 1
ATOM 1923 C C . GLN A 1 248 ? -16.156 0.786 20.075 1.00 85.31 248 GLN A C 1
ATOM 1925 O O . GLN A 1 248 ? -16.382 2.001 20.172 1.00 85.31 248 GLN A O 1
ATOM 1930 N N . ASP A 1 249 ? -15.169 0.192 20.745 1.00 88.81 249 ASP A N 1
ATOM 1931 C CA . ASP A 1 249 ? -14.261 0.915 21.632 1.00 88.81 249 ASP A CA 1
ATOM 1932 C C . ASP A 1 249 ? -13.277 1.773 20.819 1.00 88.81 249 ASP A C 1
ATOM 1934 O O . ASP A 1 249 ? -12.920 2.873 21.240 1.00 88.81 249 ASP A O 1
ATOM 1938 N N . GLY A 1 250 ? -12.952 1.345 19.592 1.00 90.56 250 GLY A N 1
ATOM 1939 C CA . GLY A 1 250 ? -11.946 1.971 18.736 1.00 90.56 250 GLY A CA 1
ATOM 1940 C C . GLY A 1 250 ? -10.508 1.696 19.190 1.00 90.56 250 GLY A C 1
ATOM 1941 O O . GLY A 1 250 ? -10.280 1.279 20.326 1.00 90.56 250 GLY A O 1
ATOM 1942 N N . PRO A 1 251 ? -9.513 1.900 18.310 1.00 95.50 251 PRO A N 1
ATOM 1943 C CA . PRO A 1 251 ? -8.112 1.754 18.689 1.00 95.50 251 PRO A CA 1
ATOM 1944 C C . PRO A 1 251 ? -7.748 2.747 19.800 1.00 95.50 251 PRO A C 1
ATOM 1946 O O . PRO A 1 251 ? -8.127 3.910 19.739 1.00 95.50 251 PRO A O 1
ATOM 1949 N N . GLN A 1 252 ? -6.990 2.317 20.805 1.00 96.00 252 GLN A N 1
ATOM 1950 C CA . GLN A 1 252 ? -6.518 3.183 21.885 1.00 96.00 252 GLN A CA 1
ATOM 1951 C C . GLN A 1 252 ? -5.108 3.681 21.574 1.00 96.00 252 GLN A C 1
ATOM 1953 O O . GLN A 1 252 ? -4.201 2.872 21.397 1.00 96.00 252 GLN A O 1
ATOM 1958 N N . PHE A 1 253 ? -4.896 4.997 21.569 1.00 96.50 253 PHE A N 1
ATOM 1959 C CA . PHE A 1 253 ? -3.549 5.558 21.455 1.00 96.50 253 PHE A CA 1
ATOM 1960 C C . PHE A 1 253 ? -2.691 5.134 22.650 1.00 96.50 253 PHE A C 1
ATOM 1962 O O . PHE A 1 253 ? -3.116 5.291 23.798 1.00 96.50 253 PHE A O 1
ATOM 1969 N N . LEU A 1 254 ? -1.493 4.611 22.391 1.00 95.62 254 LEU A N 1
ATOM 1970 C CA . LEU A 1 254 ? -0.555 4.216 23.439 1.00 95.62 254 LEU A CA 1
ATOM 1971 C C . LEU A 1 254 ? 0.553 5.252 23.599 1.00 95.62 254 LEU A C 1
ATOM 1973 O O . LEU A 1 254 ? 0.745 5.789 24.688 1.00 95.62 254 LEU A O 1
ATOM 1977 N N . TYR A 1 255 ? 1.288 5.515 22.523 1.00 95.56 255 TYR A N 1
ATOM 1978 C CA . TYR A 1 255 ? 2.429 6.421 22.524 1.00 95.56 255 TYR A CA 1
ATOM 1979 C C . TYR A 1 255 ? 2.827 6.800 21.094 1.00 95.56 255 TYR A C 1
ATOM 1981 O O . TYR A 1 255 ? 2.381 6.192 20.117 1.00 95.56 255 TYR A O 1
ATOM 1989 N N . ALA A 1 256 ? 3.704 7.797 20.993 1.00 96.38 256 ALA A N 1
ATOM 1990 C CA . ALA A 1 256 ? 4.400 8.148 19.765 1.00 96.38 256 ALA A CA 1
ATOM 1991 C C . ALA A 1 256 ? 5.915 8.162 20.002 1.00 96.38 256 ALA A C 1
ATOM 1993 O O . ALA A 1 256 ? 6.364 8.361 21.136 1.00 96.38 256 ALA A O 1
ATOM 1994 N N . MET A 1 257 ? 6.705 7.940 18.956 1.00 94.94 257 MET A N 1
ATOM 1995 C CA . MET A 1 257 ? 8.162 7.864 19.059 1.00 94.94 257 MET A CA 1
ATOM 1996 C C . MET A 1 257 ? 8.870 8.379 17.805 1.00 94.94 257 MET A C 1
ATOM 1998 O O . MET A 1 257 ? 8.293 8.386 16.721 1.00 94.94 257 MET A O 1
ATOM 2002 N N . ASP A 1 258 ? 10.139 8.748 17.991 1.00 93.00 258 ASP A N 1
ATOM 2003 C CA . ASP A 1 258 ? 11.092 8.979 16.904 1.00 93.00 258 ASP A CA 1
ATOM 2004 C C . ASP A 1 258 ? 12.098 7.837 16.900 1.00 93.00 258 ASP A C 1
ATOM 2006 O O . ASP A 1 258 ? 12.418 7.266 17.949 1.00 93.00 258 ASP A O 1
ATOM 2010 N N . ILE A 1 259 ? 12.609 7.522 15.721 1.00 93.19 259 ILE A N 1
ATOM 2011 C CA . ILE A 1 259 ? 13.610 6.482 15.497 1.00 93.19 259 ILE A CA 1
ATOM 2012 C C . ILE A 1 259 ? 14.658 7.016 14.516 1.00 93.19 259 ILE A C 1
ATOM 2014 O O . ILE A 1 259 ? 14.376 7.982 13.816 1.00 93.19 259 ILE A O 1
ATOM 2018 N N . PRO A 1 260 ? 15.861 6.422 14.427 1.00 92.62 260 PRO A N 1
ATOM 2019 C CA . PRO A 1 260 ? 16.893 6.941 13.535 1.00 92.62 260 PRO A CA 1
ATOM 2020 C C . PRO A 1 260 ? 16.440 6.988 12.065 1.00 92.62 260 PRO A C 1
ATOM 2022 O O . PRO A 1 260 ? 16.130 5.950 11.470 1.00 92.62 260 PRO A O 1
ATOM 2025 N N . GLY A 1 261 ? 16.478 8.187 11.484 1.00 93.94 261 GLY A N 1
ATOM 2026 C CA . GLY A 1 261 ? 15.883 8.515 10.186 1.00 93.94 261 GLY A CA 1
ATOM 2027 C C . GLY A 1 261 ? 14.729 9.510 10.353 1.00 93.94 261 GLY A C 1
ATOM 2028 O O . GLY A 1 261 ? 14.464 9.966 11.457 1.00 93.94 261 GLY A O 1
ATOM 2029 N N . ALA A 1 262 ? 14.078 9.857 9.253 1.00 96.12 262 ALA A N 1
ATOM 2030 C CA . ALA A 1 262 ? 12.878 10.685 9.181 1.00 96.12 262 ALA A CA 1
ATOM 2031 C C . ALA A 1 262 ? 12.074 10.289 7.928 1.00 96.12 262 ALA A C 1
ATOM 2033 O O . ALA A 1 262 ? 12.540 9.464 7.129 1.00 96.12 262 ALA A O 1
ATOM 2034 N N . CYS A 1 263 ? 10.898 10.889 7.738 1.00 96.19 263 CYS A N 1
ATOM 2035 C CA . CYS A 1 263 ? 10.004 10.601 6.611 1.00 96.19 263 CYS A CA 1
ATOM 2036 C C . CYS A 1 263 ? 9.527 9.129 6.629 1.00 96.19 263 CYS A C 1
ATOM 2038 O O . CYS A 1 263 ? 9.929 8.358 5.751 1.00 96.19 263 CYS A O 1
ATOM 2040 N N . PRO A 1 264 ? 8.753 8.686 7.639 1.00 97.19 264 PRO A N 1
ATOM 2041 C CA . PRO A 1 264 ? 8.263 7.316 7.691 1.00 97.19 264 PRO A CA 1
ATOM 2042 C C . PRO A 1 264 ? 7.323 7.040 6.524 1.00 97.19 264 PRO A C 1
ATOM 2044 O O . PRO A 1 264 ? 6.425 7.833 6.239 1.00 97.19 264 PRO A O 1
ATOM 2047 N N . ASP A 1 265 ? 7.521 5.892 5.896 1.00 95.75 265 ASP A N 1
ATOM 2048 C CA . ASP A 1 265 ? 6.740 5.463 4.745 1.00 95.75 265 ASP A CA 1
ATOM 2049 C C . ASP A 1 265 ? 6.221 4.040 4.982 1.00 95.75 265 ASP A C 1
ATOM 2051 O O . ASP A 1 265 ? 5.355 3.850 5.827 1.00 95.75 265 ASP A O 1
ATOM 2055 N N . GLU A 1 266 ? 6.743 3.012 4.324 1.00 96.94 266 GLU A N 1
ATOM 2056 C CA . GLU A 1 266 ? 6.176 1.665 4.390 1.00 96.94 266 GLU A CA 1
ATOM 2057 C C . GLU A 1 266 ? 6.346 0.972 5.754 1.00 96.94 266 GLU A C 1
ATOM 2059 O O . GLU A 1 266 ? 7.411 1.018 6.373 1.00 96.94 266 GLU A O 1
ATOM 2064 N N . PHE A 1 267 ? 5.313 0.233 6.182 1.00 97.75 267 PHE A N 1
ATOM 2065 C CA . PHE A 1 267 ? 5.310 -0.609 7.383 1.00 97.75 267 PHE A CA 1
ATOM 2066 C C . PHE A 1 267 ? 4.956 -2.058 7.030 1.00 97.75 267 PHE A C 1
ATOM 2068 O O . PHE A 1 267 ? 3.988 -2.320 6.322 1.00 97.75 267 PHE A O 1
ATOM 2075 N N . LEU A 1 268 ? 5.673 -3.024 7.606 1.00 96.62 268 LEU A N 1
ATOM 2076 C CA . LEU A 1 268 ? 5.393 -4.452 7.447 1.00 96.62 268 LEU A CA 1
ATOM 2077 C C . LEU A 1 268 ? 5.412 -5.167 8.797 1.00 96.62 268 LEU A C 1
ATOM 2079 O O . LEU A 1 268 ? 6.419 -5.152 9.507 1.00 96.62 268 LEU A O 1
ATOM 2083 N N . ALA A 1 269 ? 4.333 -5.870 9.137 1.00 96.44 269 ALA A N 1
ATOM 2084 C CA . ALA A 1 269 ? 4.326 -6.754 10.298 1.00 96.44 269 ALA A CA 1
ATOM 2085 C C . ALA A 1 269 ? 5.241 -7.970 10.072 1.00 96.44 269 ALA A C 1
ATOM 2087 O O . ALA A 1 269 ? 5.173 -8.644 9.046 1.00 96.44 269 ALA A O 1
ATOM 2088 N N . ILE A 1 270 ? 6.083 -8.288 11.058 1.00 94.06 270 ILE A N 1
ATOM 2089 C CA . ILE A 1 270 ? 7.083 -9.368 10.975 1.00 94.06 270 ILE A CA 1
ATOM 2090 C C . ILE A 1 270 ? 6.967 -10.413 12.095 1.00 94.06 270 ILE A C 1
ATOM 2092 O O . ILE A 1 270 ? 7.931 -11.131 12.379 1.00 94.06 270 ILE A O 1
ATOM 2096 N N . GLY A 1 271 ? 5.791 -10.507 12.720 1.00 91.56 271 GLY A N 1
ATOM 2097 C CA . GLY A 1 271 ? 5.454 -11.511 13.732 1.00 91.56 271 GLY A CA 1
ATOM 2098 C C . GLY A 1 271 ? 5.216 -10.923 15.125 1.00 91.56 271 GLY A C 1
ATOM 2099 O O . GLY A 1 271 ? 5.972 -10.066 15.586 1.00 91.56 271 GLY A O 1
ATOM 2100 N N . GLY A 1 272 ? 4.178 -11.411 15.815 1.00 93.25 272 GLY A N 1
ATOM 2101 C CA . GLY A 1 272 ? 3.717 -10.847 17.088 1.00 93.25 272 GLY A CA 1
ATOM 2102 C C . GLY A 1 272 ? 3.451 -9.347 16.951 1.00 93.25 272 GLY A C 1
ATOM 2103 O O . GLY A 1 272 ? 2.926 -8.922 15.923 1.00 93.25 272 GLY A O 1
ATOM 2104 N N . ALA A 1 273 ? 3.910 -8.568 17.933 1.00 96.06 273 ALA A N 1
ATOM 2105 C CA . ALA A 1 273 ? 3.840 -7.105 17.986 1.00 96.06 273 ALA A CA 1
ATOM 2106 C C . ALA A 1 273 ? 4.975 -6.373 17.230 1.00 96.06 273 ALA A C 1
ATOM 2108 O O . ALA A 1 273 ? 5.249 -5.206 17.511 1.00 96.06 273 ALA A O 1
ATOM 2109 N N . LYS A 1 274 ? 5.697 -7.048 16.322 1.00 97.25 274 LYS A N 1
ATOM 2110 C CA . LYS A 1 274 ? 6.911 -6.502 15.690 1.00 97.25 274 LYS A CA 1
ATOM 2111 C C . LYS A 1 274 ? 6.679 -6.064 14.252 1.00 97.25 274 LYS A C 1
ATOM 2113 O O . LYS A 1 274 ? 6.013 -6.757 13.482 1.00 97.25 274 LYS A O 1
ATOM 2118 N N . PHE A 1 275 ? 7.337 -4.975 13.878 1.00 98.12 275 PHE A N 1
ATOM 2119 C CA . PHE A 1 275 ? 7.245 -4.340 12.570 1.00 98.12 275 PHE A CA 1
ATOM 2120 C C . PHE A 1 275 ? 8.633 -4.049 11.999 1.00 98.12 275 PHE A C 1
ATOM 2122 O O . PHE A 1 275 ? 9.581 -3.816 12.751 1.00 98.12 275 PHE A O 1
ATOM 2129 N N . LEU A 1 276 ? 8.742 -4.067 10.674 1.00 97.62 276 LEU A N 1
ATOM 2130 C CA . LEU A 1 276 ? 9.773 -3.358 9.923 1.00 97.62 276 LEU A CA 1
ATOM 2131 C C . LEU A 1 276 ? 9.150 -2.109 9.314 1.00 97.62 276 LEU A C 1
ATOM 2133 O O . LEU A 1 276 ? 7.969 -2.132 8.970 1.00 97.62 276 LEU A O 1
ATOM 2137 N N . LEU A 1 277 ? 9.939 -1.055 9.157 1.00 97.69 277 LEU A N 1
ATOM 2138 C CA . LEU A 1 277 ? 9.509 0.138 8.444 1.00 97.69 277 LEU A CA 1
ATOM 2139 C C . LEU A 1 277 ? 10.668 0.874 7.784 1.00 97.69 277 LEU A C 1
ATOM 2141 O O . LEU A 1 277 ? 11.816 0.754 8.229 1.00 97.69 277 LEU A O 1
ATOM 2145 N N . THR A 1 278 ? 10.355 1.662 6.764 1.00 98.19 278 THR A N 1
ATOM 2146 C CA . THR A 1 278 ? 11.301 2.553 6.092 1.00 98.19 278 THR A CA 1
ATOM 2147 C C . THR A 1 278 ? 11.190 3.982 6.607 1.00 98.19 278 THR A C 1
ATOM 2149 O O . THR A 1 278 ? 10.114 4.488 6.915 1.00 98.19 278 THR A O 1
ATOM 2152 N N . MET A 1 279 ? 12.351 4.623 6.716 1.00 97.81 279 MET A N 1
ATOM 2153 C CA . MET A 1 279 ? 12.513 6.049 6.969 1.00 97.81 279 MET A CA 1
ATOM 2154 C C . MET A 1 279 ? 13.185 6.622 5.721 1.00 97.81 279 MET A C 1
ATOM 2156 O O . MET A 1 279 ? 14.380 6.392 5.512 1.00 97.81 279 MET A O 1
ATOM 2160 N N . MET A 1 280 ? 12.438 7.297 4.847 1.00 97.75 280 MET A N 1
ATOM 2161 C CA . MET A 1 280 ? 12.920 7.658 3.506 1.00 97.75 280 MET A CA 1
ATOM 2162 C C . MET A 1 280 ? 14.115 8.612 3.521 1.00 97.75 280 MET A C 1
ATOM 2164 O O . MET A 1 280 ? 14.827 8.734 2.522 1.00 97.75 280 MET A O 1
ATOM 2168 N N . CYS A 1 281 ? 14.324 9.347 4.607 1.00 96.69 281 CYS A N 1
ATOM 2169 C CA . CYS A 1 281 ? 15.298 10.423 4.668 1.00 96.69 281 CYS A CA 1
ATOM 2170 C C . CYS A 1 281 ? 16.012 10.462 6.026 1.00 96.69 281 CYS A C 1
ATOM 2172 O O . CYS A 1 281 ? 15.656 9.754 6.966 1.00 96.69 281 CYS A O 1
ATOM 2174 N N . ASN A 1 282 ? 17.052 11.282 6.131 1.00 95.25 282 ASN A N 1
ATOM 2175 C CA . ASN A 1 282 ? 17.528 11.772 7.419 1.00 95.25 282 ASN A CA 1
ATOM 2176 C C . ASN A 1 282 ? 16.719 13.008 7.851 1.00 95.25 282 ASN A C 1
ATOM 2178 O O . ASN A 1 282 ? 15.928 13.541 7.077 1.00 95.25 282 ASN A O 1
ATOM 2182 N N . GLU A 1 283 ? 16.975 13.530 9.049 1.00 93.06 283 GLU A N 1
ATOM 2183 C CA . GLU A 1 283 ? 16.267 14.694 9.617 1.00 93.06 283 GLU A CA 1
ATOM 2184 C C . GLU A 1 283 ? 16.300 15.966 8.739 1.00 93.06 283 GLU A C 1
ATOM 2186 O O . GLU A 1 283 ? 15.523 16.892 8.949 1.00 93.06 283 GLU A O 1
ATOM 2191 N N . SER A 1 284 ? 17.199 16.039 7.750 1.00 93.62 284 SER A N 1
ATOM 2192 C CA . SER A 1 284 ? 17.291 17.150 6.791 1.00 93.62 284 SER A CA 1
ATOM 2193 C C . SER A 1 284 ? 16.525 16.901 5.483 1.00 93.62 284 SER A C 1
ATOM 2195 O O . SER A 1 284 ? 16.655 17.683 4.541 1.00 93.62 284 SER A O 1
ATOM 2197 N N . GLY A 1 285 ? 15.755 15.814 5.375 1.00 94.44 285 GLY A N 1
ATOM 2198 C CA . GLY A 1 285 ? 15.003 15.474 4.165 1.00 94.44 285 GLY A CA 1
ATOM 2199 C C . GLY A 1 285 ? 15.875 14.975 3.004 1.00 94.44 285 GLY A C 1
ATOM 2200 O O . GLY A 1 285 ? 15.438 15.012 1.851 1.00 94.44 285 GLY A O 1
ATOM 2201 N N . VAL A 1 286 ? 17.109 14.531 3.273 1.00 95.81 286 VAL A N 1
ATOM 2202 C CA . VAL A 1 286 ? 18.054 14.010 2.263 1.00 95.81 286 VAL A CA 1
ATOM 2203 C C . VAL A 1 286 ? 18.466 12.566 2.561 1.00 95.81 286 VAL A C 1
ATOM 2205 O O . VAL A 1 286 ? 18.167 12.033 3.624 1.00 95.81 286 VAL A O 1
ATOM 2208 N N . SER A 1 287 ? 19.137 11.906 1.614 1.00 96.25 287 SER A N 1
ATOM 2209 C CA . SER A 1 287 ? 19.744 10.585 1.838 1.00 96.25 287 SER A CA 1
ATOM 2210 C C . SER A 1 287 ? 20.998 10.664 2.731 1.00 96.25 287 SER A C 1
ATOM 2212 O O . SER A 1 287 ? 21.685 11.689 2.694 1.00 96.25 287 SER A O 1
ATOM 2214 N N . PRO A 1 288 ? 21.390 9.577 3.419 1.00 97.31 288 PRO A N 1
ATOM 2215 C CA . PRO A 1 288 ? 20.699 8.289 3.475 1.00 97.31 288 PRO A CA 1
ATOM 2216 C C . PRO A 1 288 ? 19.504 8.307 4.435 1.00 97.31 288 PRO A C 1
ATOM 2218 O O . PRO A 1 288 ? 19.568 8.912 5.504 1.00 97.31 288 PRO A O 1
ATOM 2221 N N . GLY A 1 289 ? 18.432 7.620 4.044 1.00 97.25 289 GLY A N 1
ATOM 2222 C CA . GLY A 1 289 ? 17.375 7.180 4.950 1.00 97.25 289 GLY A CA 1
ATOM 2223 C C . GLY A 1 289 ? 17.785 5.955 5.775 1.00 97.25 289 GLY A C 1
ATOM 2224 O O . GLY A 1 289 ? 18.972 5.653 5.930 1.00 97.25 289 GLY A O 1
ATOM 2225 N N . ASN A 1 290 ? 16.809 5.229 6.315 1.00 96.44 290 ASN A N 1
ATOM 2226 C CA . ASN A 1 290 ? 17.046 4.050 7.147 1.00 96.44 290 ASN A CA 1
ATOM 2227 C C . ASN A 1 290 ? 15.908 3.016 7.060 1.00 96.44 290 ASN A C 1
ATOM 2229 O O . ASN A 1 290 ? 14.844 3.288 6.512 1.00 96.44 290 ASN A O 1
ATOM 2233 N N . MET A 1 291 ? 16.124 1.832 7.633 1.00 97.12 291 MET A N 1
ATOM 2234 C CA . MET A 1 291 ? 15.082 0.837 7.877 1.00 97.12 291 MET A CA 1
ATOM 2235 C C . MET A 1 291 ? 15.189 0.340 9.318 1.00 97.12 291 MET A C 1
ATOM 2237 O O . MET A 1 291 ? 16.257 -0.068 9.783 1.00 97.12 291 MET A O 1
ATOM 2241 N N . GLN A 1 292 ? 14.072 0.391 10.030 1.00 96.38 292 GLN A N 1
ATOM 2242 C CA . GLN A 1 292 ? 14.010 0.141 11.463 1.00 96.38 292 GLN A CA 1
ATOM 2243 C C . GLN A 1 292 ? 13.134 -1.068 11.761 1.00 96.38 292 GLN A C 1
ATOM 2245 O O . GLN A 1 292 ? 12.211 -1.400 11.020 1.00 96.38 292 GLN A O 1
ATOM 2250 N N . ARG A 1 293 ? 13.420 -1.718 12.884 1.00 96.75 293 ARG A N 1
ATOM 2251 C CA . ARG A 1 293 ? 12.584 -2.738 13.500 1.00 96.75 293 ARG A CA 1
ATOM 2252 C C . ARG A 1 293 ? 11.993 -2.182 14.782 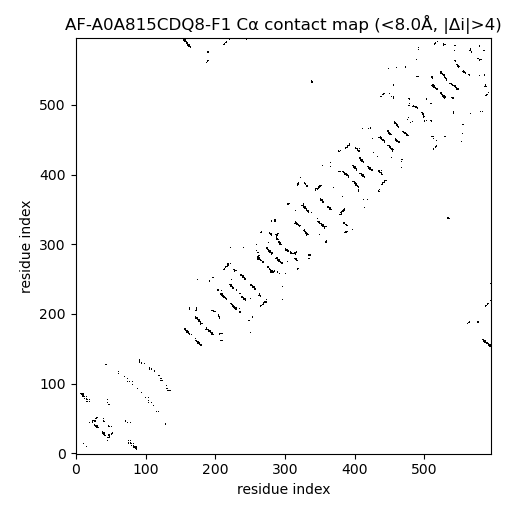1.00 96.75 293 ARG A C 1
ATOM 2254 O O . ARG A 1 293 ? 12.749 -1.810 15.676 1.00 96.75 293 ARG A O 1
ATOM 2261 N N . ILE A 1 294 ? 10.671 -2.210 14.895 1.00 97.69 294 ILE A N 1
ATOM 2262 C CA . ILE A 1 294 ? 9.940 -1.785 16.093 1.00 97.69 294 ILE A CA 1
ATOM 2263 C C . ILE A 1 294 ? 9.281 -2.991 16.752 1.00 97.69 294 ILE A C 1
ATOM 2265 O O . ILE A 1 294 ? 8.733 -3.863 16.079 1.00 97.69 294 ILE A O 1
ATOM 2269 N N . ASP A 1 295 ? 9.324 -3.028 18.077 1.00 97.50 295 ASP A N 1
ATOM 2270 C CA . ASP A 1 295 ? 8.480 -3.865 18.919 1.00 97.50 295 ASP A CA 1
ATOM 2271 C C . ASP A 1 295 ? 7.459 -2.960 19.627 1.00 97.50 295 ASP A C 1
ATOM 2273 O O . ASP A 1 295 ? 7.810 -2.164 20.501 1.00 97.50 295 ASP A O 1
ATOM 2277 N N . ALA A 1 296 ? 6.197 -3.051 19.201 1.00 97.19 296 ALA A N 1
ATOM 2278 C CA . ALA A 1 296 ? 5.121 -2.174 19.658 1.00 97.19 296 ALA A CA 1
ATOM 2279 C C . ALA A 1 296 ? 4.655 -2.465 21.096 1.00 97.19 296 ALA A C 1
ATOM 2281 O O . ALA A 1 296 ? 3.935 -1.669 21.694 1.00 97.19 296 ALA A O 1
ATOM 2282 N N . GLU A 1 297 ? 5.036 -3.608 21.667 1.00 96.38 297 GLU A N 1
ATOM 2283 C CA . GLU A 1 297 ? 4.714 -3.931 23.055 1.00 96.38 297 GLU A CA 1
ATOM 2284 C C . GLU A 1 297 ? 5.703 -3.275 24.017 1.00 96.38 297 GLU A C 1
ATOM 2286 O O . GLU A 1 297 ? 5.300 -2.687 25.019 1.00 96.38 297 GLU A O 1
ATOM 2291 N N . SER A 1 298 ? 6.991 -3.344 23.687 1.00 95.88 298 SER A N 1
ATOM 2292 C CA . SER A 1 298 ? 8.075 -2.800 24.514 1.00 95.88 298 SER A CA 1
ATOM 2293 C C . SER A 1 298 ? 8.467 -1.357 24.180 1.00 95.88 298 SER A C 1
ATOM 2295 O O . SER A 1 298 ? 9.330 -0.802 24.858 1.00 95.88 298 SER A O 1
ATOM 2297 N N . ALA A 1 299 ? 7.865 -0.756 23.146 1.00 95.81 299 ALA A N 1
ATOM 2298 C CA . ALA A 1 299 ? 8.246 0.550 22.598 1.00 95.81 299 ALA A CA 1
ATOM 2299 C C . ALA A 1 299 ? 9.734 0.646 22.207 1.00 95.81 299 ALA A C 1
ATOM 2301 O O . ALA A 1 299 ? 10.342 1.714 22.265 1.00 95.81 299 ALA A O 1
ATOM 2302 N N . ASN A 1 300 ? 10.329 -0.481 21.810 1.00 96.31 300 ASN A N 1
ATOM 2303 C CA . ASN A 1 300 ? 11.740 -0.565 21.453 1.00 96.31 300 ASN A CA 1
ATOM 2304 C C . ASN A 1 300 ? 11.924 -0.498 19.931 1.00 96.31 300 ASN A C 1
ATOM 2306 O O . ASN A 1 300 ? 11.193 -1.153 19.186 1.00 96.31 300 ASN A O 1
ATOM 2310 N N . ALA A 1 301 ? 12.932 0.251 19.483 1.00 96.38 301 ALA A N 1
ATOM 2311 C CA . ALA A 1 301 ? 13.337 0.345 18.090 1.00 96.38 301 ALA A CA 1
ATOM 2312 C C . ALA A 1 301 ? 14.819 -0.011 17.925 1.00 96.38 301 ALA A C 1
ATOM 2314 O O . ALA A 1 301 ? 15.673 0.396 18.711 1.00 96.38 301 ALA A O 1
ATOM 2315 N N . THR A 1 302 ? 15.128 -0.762 16.874 1.00 95.50 302 THR A N 1
ATOM 2316 C CA . THR A 1 302 ? 16.490 -1.185 16.527 1.00 95.50 302 THR A CA 1
ATOM 2317 C C . THR A 1 302 ? 16.704 -1.067 15.027 1.00 95.50 302 THR A C 1
ATOM 2319 O O . THR A 1 302 ? 15.773 -1.303 14.260 1.00 95.50 302 THR A O 1
ATOM 2322 N N . SER A 1 303 ? 17.928 -0.751 14.600 1.00 95.00 303 SER A N 1
ATOM 2323 C CA . SER A 1 303 ? 18.259 -0.745 13.173 1.00 95.00 303 SER A CA 1
ATOM 2324 C C . SER A 1 303 ? 18.105 -2.150 12.600 1.00 95.00 303 SER A C 1
ATOM 2326 O O . SER A 1 303 ? 18.597 -3.113 13.190 1.00 95.00 303 SER A O 1
ATOM 2328 N N . PHE A 1 304 ? 17.439 -2.271 11.453 1.00 95.56 304 PHE A N 1
ATOM 2329 C CA . PHE A 1 304 ? 17.472 -3.512 10.680 1.00 95.56 304 PHE A CA 1
ATOM 2330 C C . PHE A 1 304 ? 18.769 -3.616 9.869 1.00 95.56 304 PHE A C 1
ATOM 2332 O O . PHE A 1 304 ? 19.308 -4.703 9.703 1.00 95.56 304 PHE A O 1
ATOM 2339 N N . LEU A 1 305 ? 19.276 -2.481 9.383 1.00 95.06 305 LEU A N 1
ATOM 2340 C CA . LEU A 1 305 ? 20.444 -2.414 8.509 1.00 95.06 305 LEU A CA 1
ATOM 2341 C C . LEU A 1 305 ? 21.729 -2.221 9.316 1.00 95.06 305 LEU A C 1
ATOM 2343 O O . LEU A 1 305 ? 21.776 -1.396 10.234 1.00 95.06 305 LEU A O 1
ATOM 2347 N N . ASN A 1 306 ? 22.795 -2.916 8.919 1.00 87.56 306 ASN A N 1
ATOM 2348 C CA . ASN A 1 306 ? 24.080 -2.870 9.625 1.00 87.56 306 ASN A CA 1
ATOM 2349 C C . ASN A 1 306 ? 24.860 -1.565 9.384 1.00 87.56 306 ASN A C 1
ATOM 2351 O O . ASN A 1 306 ? 25.629 -1.135 10.241 1.00 87.56 306 ASN A O 1
ATOM 2355 N N . ASN A 1 307 ? 24.680 -0.921 8.226 1.00 89.81 307 ASN A N 1
ATOM 2356 C CA . ASN A 1 307 ? 25.478 0.235 7.807 1.00 89.81 307 ASN A CA 1
ATOM 2357 C C . ASN A 1 307 ? 24.713 1.222 6.902 1.00 89.81 307 ASN A C 1
ATOM 2359 O O . ASN A 1 307 ? 25.300 1.780 5.980 1.00 89.81 307 ASN A O 1
ATOM 2363 N N . ALA A 1 308 ? 23.428 1.481 7.177 1.00 91.56 308 ALA A N 1
ATOM 2364 C CA . ALA A 1 308 ? 22.583 2.357 6.347 1.00 91.56 308 ALA A CA 1
ATOM 2365 C C . ALA A 1 308 ? 23.219 3.723 6.008 1.00 91.56 308 ALA A C 1
ATOM 2367 O O . ALA A 1 308 ? 23.050 4.234 4.903 1.00 91.56 308 ALA A O 1
ATOM 2368 N N . SER A 1 309 ? 24.003 4.290 6.932 1.00 91.88 309 SER A N 1
ATOM 2369 C CA . SER A 1 309 ? 24.680 5.581 6.759 1.00 91.88 309 SER A CA 1
ATOM 2370 C C . SER A 1 309 ? 25.730 5.616 5.641 1.00 91.88 309 SER A C 1
ATOM 2372 O O . SER A 1 309 ? 26.135 6.703 5.234 1.00 91.88 309 SER A O 1
ATOM 2374 N N . THR A 1 310 ? 26.185 4.465 5.138 1.00 94.00 310 THR A N 1
ATOM 2375 C CA . THR A 1 310 ? 27.177 4.386 4.053 1.00 94.00 310 THR A CA 1
ATOM 2376 C C . THR A 1 310 ? 26.537 4.295 2.670 1.00 94.00 310 THR A C 1
ATOM 2378 O O . THR A 1 310 ? 27.234 4.417 1.660 1.00 94.00 310 THR A O 1
ATOM 2381 N N . PHE A 1 311 ? 25.220 4.086 2.589 1.00 95.19 311 PHE A N 1
ATOM 2382 C CA . PHE A 1 311 ? 24.546 3.908 1.313 1.00 95.19 311 PHE A CA 1
ATOM 2383 C C . PHE A 1 311 ? 24.362 5.239 0.583 1.00 95.19 311 PHE A C 1
ATOM 2385 O O . PHE A 1 311 ? 23.762 6.191 1.077 1.00 95.19 311 PHE A O 1
ATOM 2392 N N . VAL A 1 312 ? 24.854 5.285 -0.652 1.00 93.38 312 VAL A N 1
ATOM 2393 C CA . VAL A 1 312 ? 24.699 6.438 -1.541 1.00 93.38 312 VAL A CA 1
ATOM 2394 C C . VAL A 1 312 ? 23.297 6.430 -2.144 1.00 93.38 312 VAL A C 1
ATOM 2396 O O . VAL A 1 312 ? 22.817 5.375 -2.566 1.00 93.38 312 VAL A O 1
ATOM 2399 N N . ASN A 1 313 ? 22.659 7.604 -2.216 1.00 95.00 313 ASN A N 1
ATOM 2400 C CA . ASN A 1 313 ? 21.336 7.797 -2.824 1.00 95.00 313 ASN A CA 1
ATOM 2401 C C . ASN A 1 313 ? 20.243 6.883 -2.239 1.00 95.00 313 ASN A C 1
ATOM 2403 O O . ASN A 1 313 ? 19.351 6.441 -2.956 1.00 95.00 313 ASN A O 1
ATOM 2407 N N . PHE A 1 314 ? 20.345 6.576 -0.947 1.00 97.56 314 PHE A N 1
ATOM 2408 C CA . PHE A 1 314 ? 19.425 5.694 -0.241 1.00 97.56 314 PHE A CA 1
ATOM 2409 C C . PHE A 1 314 ? 18.222 6.484 0.275 1.00 97.56 314 PHE A C 1
ATOM 2411 O O . PHE A 1 314 ? 18.356 7.260 1.223 1.00 97.56 314 PHE A O 1
ATOM 2418 N N . ASN A 1 315 ? 17.073 6.321 -0.372 1.00 98.25 315 ASN A N 1
ATOM 2419 C CA . ASN A 1 315 ? 15.806 6.938 0.013 1.00 98.25 315 ASN A CA 1
ATOM 2420 C C . ASN A 1 315 ? 14.717 5.858 0.030 1.00 98.25 315 ASN A C 1
ATOM 2422 O O . ASN A 1 315 ? 13.919 5.795 -0.911 1.00 98.25 315 ASN A O 1
ATOM 2426 N N . PRO A 1 316 ? 14.737 4.981 1.051 1.00 98.00 316 PRO A N 1
ATOM 2427 C CA . PRO A 1 316 ? 13.940 3.770 1.053 1.00 98.00 316 PRO A CA 1
ATOM 2428 C C . PRO A 1 316 ? 12.449 4.071 1.184 1.00 98.00 316 PRO A C 1
ATOM 2430 O O . PRO A 1 316 ? 12.075 4.869 2.033 1.00 98.00 316 PRO A O 1
ATOM 2433 N N . HIS A 1 317 ? 11.622 3.418 0.373 1.00 97.38 317 HIS A N 1
ATOM 2434 C CA . HIS A 1 317 ? 10.171 3.618 0.304 1.00 97.38 317 HIS A CA 1
ATOM 2435 C C . HIS A 1 317 ? 9.449 2.281 0.536 1.00 97.38 317 HIS A C 1
ATOM 2437 O O . HIS A 1 317 ? 9.638 1.660 1.586 1.00 97.38 317 HIS A O 1
ATOM 2443 N N . GLY A 1 318 ? 8.707 1.777 -0.453 1.00 96.88 318 GLY A N 1
ATOM 2444 C CA . GLY A 1 318 ? 8.066 0.470 -0.402 1.00 96.88 318 GLY A CA 1
ATOM 2445 C C . GLY A 1 318 ? 9.074 -0.675 -0.369 1.00 96.88 318 GLY A C 1
ATOM 2446 O O . GLY A 1 318 ? 10.149 -0.628 -0.977 1.00 96.88 318 GLY A O 1
ATOM 2447 N N . PHE A 1 319 ? 8.726 -1.736 0.354 1.00 97.88 319 PHE A N 1
ATOM 2448 C CA . PHE A 1 319 ? 9.535 -2.945 0.443 1.00 97.88 319 PHE A CA 1
ATOM 2449 C C . PHE A 1 319 ? 8.665 -4.193 0.596 1.00 97.88 319 PHE A C 1
ATOM 2451 O O . PHE A 1 319 ? 7.479 -4.146 0.927 1.00 97.88 319 PHE A O 1
ATOM 2458 N N . THR A 1 320 ? 9.284 -5.346 0.375 1.00 96.88 320 THR A N 1
ATOM 2459 C CA . THR A 1 320 ? 8.650 -6.656 0.514 1.00 96.88 320 THR A CA 1
ATOM 2460 C C . THR A 1 320 ? 9.638 -7.655 1.077 1.00 96.88 320 THR A C 1
ATOM 2462 O O . THR A 1 320 ? 10.834 -7.597 0.790 1.00 96.88 320 THR A O 1
ATOM 2465 N N . ARG A 1 321 ? 9.134 -8.592 1.877 1.00 93.38 321 ARG A N 1
ATOM 2466 C CA . ARG A 1 321 ? 9.937 -9.638 2.500 1.00 93.38 321 ARG A CA 1
ATOM 2467 C C . ARG A 1 321 ? 9.660 -10.979 1.837 1.00 93.38 321 ARG A C 1
ATOM 2469 O O . ARG A 1 321 ? 8.504 -11.345 1.655 1.00 93.38 321 ARG A O 1
ATOM 2476 N N . LEU A 1 322 ? 10.723 -11.706 1.527 1.00 91.56 322 LEU A N 1
ATOM 2477 C CA . LEU A 1 322 ? 10.679 -13.047 0.959 1.00 91.56 322 LEU A CA 1
ATOM 2478 C C . LEU A 1 322 ? 10.548 -14.114 2.058 1.00 91.56 322 LEU A C 1
ATOM 2480 O O . LEU A 1 322 ? 10.748 -13.851 3.249 1.00 91.56 322 LEU A O 1
ATOM 2484 N N . ASN A 1 323 ? 10.232 -15.347 1.654 1.00 87.31 323 ASN A N 1
ATOM 2485 C CA . ASN A 1 323 ? 10.030 -16.480 2.568 1.00 87.31 323 ASN A CA 1
ATOM 2486 C C . ASN A 1 323 ? 11.276 -16.812 3.408 1.00 87.31 323 ASN A C 1
ATOM 2488 O O . ASN A 1 323 ? 11.164 -17.188 4.575 1.00 87.31 323 ASN A O 1
ATOM 2492 N N . ASP A 1 324 ? 12.468 -16.627 2.842 1.00 89.31 324 ASP A N 1
ATOM 2493 C CA . ASP A 1 324 ? 13.755 -16.806 3.526 1.00 89.31 324 ASP A CA 1
ATOM 2494 C C . ASP A 1 324 ? 14.124 -15.629 4.449 1.00 89.31 324 ASP A C 1
ATOM 2496 O O . ASP A 1 324 ? 15.194 -15.628 5.059 1.00 89.31 324 ASP A O 1
ATOM 2500 N N . LYS A 1 325 ? 13.212 -14.657 4.594 1.00 91.94 325 LYS A N 1
ATOM 2501 C CA . LYS A 1 325 ? 13.315 -13.431 5.393 1.00 91.94 325 LYS A CA 1
ATOM 2502 C C . LYS A 1 325 ? 14.216 -12.341 4.819 1.00 91.94 325 LYS A C 1
ATOM 2504 O O . LYS A 1 325 ? 14.276 -11.288 5.465 1.00 91.94 325 LYS A O 1
ATOM 2509 N N . SER A 1 326 ? 14.853 -12.561 3.669 1.00 94.81 326 SER A N 1
ATOM 2510 C CA . SER A 1 326 ? 15.478 -11.500 2.873 1.00 94.81 326 SER A CA 1
ATOM 2511 C C . SER A 1 326 ? 14.416 -10.511 2.371 1.00 94.81 326 SER A C 1
ATOM 2513 O O . SER A 1 326 ? 13.210 -10.749 2.522 1.00 94.81 326 SER A O 1
ATOM 2515 N N . LEU A 1 327 ? 14.829 -9.368 1.829 1.00 96.50 327 LEU A N 1
ATOM 2516 C CA . LEU A 1 327 ? 13.888 -8.353 1.358 1.00 96.50 327 LEU A CA 1
ATOM 2517 C C . LEU A 1 327 ? 14.369 -7.619 0.111 1.00 96.50 327 LEU A C 1
ATOM 2519 O O . LEU A 1 327 ? 15.567 -7.420 -0.089 1.00 96.50 327 LEU A O 1
ATOM 2523 N N . PHE A 1 328 ? 13.405 -7.166 -0.689 1.00 98.31 328 PHE A N 1
ATOM 2524 C CA . PHE A 1 328 ? 13.612 -6.108 -1.674 1.00 98.31 328 PHE A CA 1
ATOM 2525 C C . PHE A 1 328 ? 13.078 -4.793 -1.129 1.00 98.31 328 PHE A C 1
ATOM 2527 O O . PHE A 1 328 ? 12.026 -4.778 -0.494 1.00 98.31 328 PHE A O 1
ATOM 2534 N N . MET A 1 329 ? 13.771 -3.700 -1.420 1.00 97.88 329 MET A N 1
ATOM 2535 C CA . MET A 1 329 ? 13.403 -2.351 -1.007 1.00 97.88 329 MET A CA 1
ATOM 2536 C C . MET A 1 329 ? 13.615 -1.382 -2.171 1.00 97.88 329 MET A C 1
ATOM 2538 O O . MET A 1 329 ? 14.693 -1.358 -2.770 1.00 97.88 329 MET A O 1
ATOM 2542 N N . ALA A 1 330 ? 12.589 -0.606 -2.495 1.00 98.06 330 ALA A N 1
ATOM 2543 C CA . ALA A 1 330 ? 12.599 0.381 -3.561 1.00 98.06 330 ALA A CA 1
ATOM 2544 C C . ALA A 1 330 ? 13.088 1.750 -3.061 1.00 98.06 330 ALA A C 1
ATOM 2546 O O . ALA A 1 330 ? 12.600 2.257 -2.052 1.00 98.06 330 ALA A O 1
ATOM 2547 N N . ASP A 1 331 ? 14.031 2.371 -3.777 1.00 98.06 331 ASP A N 1
ATOM 2548 C CA . ASP A 1 331 ? 14.375 3.773 -3.545 1.00 98.06 331 ASP A CA 1
ATOM 2549 C C . ASP A 1 331 ? 13.464 4.672 -4.400 1.00 98.06 331 ASP A C 1
ATOM 2551 O O . ASP A 1 331 ? 13.390 4.509 -5.624 1.00 98.06 331 ASP A O 1
ATOM 2555 N N . TYR A 1 332 ? 12.817 5.667 -3.783 1.00 97.38 332 TYR A N 1
ATOM 2556 C CA . TYR A 1 332 ? 11.841 6.505 -4.489 1.00 97.38 332 TYR A CA 1
ATOM 2557 C C . TYR A 1 332 ? 12.371 7.887 -4.874 1.00 97.38 332 TYR A C 1
ATOM 2559 O O . TYR A 1 332 ? 12.678 8.147 -6.037 1.00 97.38 332 TYR A O 1
ATOM 2567 N N . ILE A 1 333 ? 12.446 8.803 -3.914 1.00 96.00 333 ILE A N 1
ATOM 2568 C CA . ILE A 1 333 ? 12.640 10.234 -4.160 1.00 96.00 333 ILE A CA 1
ATOM 2569 C C . ILE A 1 333 ? 13.434 10.849 -3.017 1.00 96.00 333 ILE A C 1
ATOM 2571 O O . ILE A 1 333 ? 13.318 10.407 -1.878 1.00 96.00 333 ILE A O 1
ATOM 2575 N N . GLN A 1 334 ? 14.230 11.881 -3.297 1.00 96.19 334 GLN A N 1
ATOM 2576 C CA . GLN A 1 334 ? 14.842 12.695 -2.250 1.00 96.19 334 GLN A CA 1
ATOM 2577 C C . GLN A 1 334 ? 13.848 13.772 -1.772 1.00 96.19 334 GLN A C 1
ATOM 2579 O O . GLN A 1 334 ? 13.635 14.744 -2.508 1.00 96.19 334 GLN A O 1
ATOM 2584 N N . PRO A 1 335 ? 13.277 13.672 -0.552 1.00 95.06 335 PRO A N 1
ATOM 2585 C CA . PRO A 1 335 ? 12.126 14.493 -0.161 1.00 95.06 335 PRO A CA 1
ATOM 2586 C C . PRO A 1 335 ? 12.359 16.000 -0.231 1.00 95.06 335 PRO A C 1
ATOM 2588 O O . PRO A 1 335 ? 11.494 16.728 -0.710 1.00 95.06 335 PRO A O 1
ATOM 2591 N N . VAL A 1 336 ? 13.545 16.491 0.154 1.00 94.00 336 VAL A N 1
ATOM 2592 C CA . VAL A 1 336 ? 13.829 17.937 0.133 1.00 94.00 336 VAL A CA 1
ATOM 2593 C C . VAL A 1 336 ? 13.698 18.557 -1.268 1.00 94.00 336 VAL A C 1
ATOM 2595 O O . VAL A 1 336 ? 13.455 19.752 -1.399 1.00 94.00 336 VAL A O 1
ATOM 2598 N N . THR A 1 337 ? 13.832 17.756 -2.330 1.00 94.75 337 THR A N 1
ATOM 2599 C CA . THR A 1 337 ? 13.753 18.236 -3.721 1.00 94.75 337 THR A CA 1
ATOM 2600 C C . THR A 1 337 ? 12.326 18.494 -4.197 1.00 94.75 337 THR A C 1
ATOM 2602 O O . THR A 1 337 ? 12.133 19.113 -5.239 1.00 94.75 337 THR A O 1
ATOM 2605 N N . LEU A 1 338 ? 11.325 18.078 -3.414 1.00 93.19 338 LEU A N 1
ATOM 2606 C CA . LEU A 1 338 ? 9.926 18.440 -3.635 1.00 93.19 338 LEU A CA 1
ATOM 2607 C C . LEU A 1 338 ? 9.645 19.901 -3.275 1.00 93.19 338 LEU A C 1
ATOM 2609 O O . LEU A 1 338 ? 8.647 20.459 -3.727 1.00 93.19 338 LEU A O 1
ATOM 2613 N N . PHE A 1 339 ? 10.506 20.541 -2.483 1.00 89.94 339 PHE A N 1
ATOM 2614 C CA . PHE A 1 339 ? 10.377 21.957 -2.162 1.00 89.94 339 PHE A CA 1
ATOM 2615 C C . PHE A 1 339 ? 11.107 22.798 -3.212 1.00 89.94 339 PHE A C 1
ATOM 2617 O O . PHE A 1 339 ? 12.293 22.613 -3.474 1.00 89.94 339 PHE A O 1
ATOM 2624 N N . GLY A 1 340 ? 10.399 23.748 -3.819 1.00 87.12 340 GLY A N 1
ATOM 2625 C CA . GLY A 1 340 ? 10.952 24.619 -4.851 1.00 87.12 340 GLY A CA 1
ATOM 2626 C C . GLY A 1 340 ? 9.876 25.141 -5.793 1.00 87.12 340 GLY A C 1
ATOM 2627 O O . GLY A 1 340 ? 8.687 25.066 -5.497 1.00 87.12 340 GLY A O 1
ATOM 2628 N N . ASN A 1 341 ? 10.306 25.676 -6.933 1.00 88.50 341 ASN A N 1
ATOM 2629 C CA . ASN A 1 341 ? 9.441 26.227 -7.980 1.00 88.50 341 ASN A CA 1
ATOM 2630 C C . ASN A 1 341 ? 9.687 25.605 -9.370 1.00 88.50 341 ASN A C 1
ATOM 2632 O O . ASN A 1 341 ? 9.100 26.060 -10.347 1.00 88.50 341 ASN A O 1
ATOM 2636 N N . ASP A 1 342 ? 10.551 24.592 -9.463 1.00 90.56 342 ASP A N 1
ATOM 2637 C CA . ASP A 1 342 ? 10.989 23.971 -10.714 1.00 90.56 342 ASP A CA 1
ATOM 2638 C C . ASP A 1 342 ? 10.911 22.444 -10.596 1.00 90.56 342 ASP A C 1
ATOM 2640 O O . ASP A 1 342 ? 11.770 21.806 -9.982 1.00 90.56 342 ASP A O 1
ATOM 2644 N N . SER A 1 343 ? 9.865 21.857 -11.180 1.00 89.69 343 SER A N 1
ATOM 2645 C CA . SER A 1 343 ? 9.597 20.416 -11.133 1.00 89.69 343 SER A CA 1
ATOM 2646 C C . SER A 1 343 ? 10.651 19.572 -11.854 1.00 89.69 343 SER A C 1
ATOM 2648 O O . SER A 1 343 ? 10.766 18.382 -11.566 1.00 89.69 343 SER A O 1
ATOM 2650 N N . SER A 1 344 ? 11.479 20.160 -12.726 1.00 88.38 344 SER A N 1
ATOM 2651 C CA . SER A 1 344 ? 12.589 19.450 -13.380 1.00 88.38 344 SER A CA 1
ATOM 2652 C C . SER A 1 344 ? 13.737 19.107 -12.419 1.00 88.38 344 SER A C 1
ATOM 2654 O O . SER A 1 344 ? 14.578 18.265 -12.733 1.00 88.38 344 SER A O 1
ATOM 2656 N N . ARG A 1 345 ? 13.766 19.728 -11.229 1.00 91.25 345 ARG A N 1
ATOM 2657 C CA . ARG A 1 345 ? 14.787 19.504 -10.187 1.00 91.25 345 ARG A CA 1
ATOM 2658 C C . ARG A 1 345 ? 14.427 18.420 -9.182 1.00 91.25 345 ARG A C 1
ATOM 2660 O O . ARG A 1 345 ? 15.244 18.124 -8.312 1.00 91.25 345 ARG A O 1
ATOM 2667 N N . ILE A 1 346 ? 13.226 17.856 -9.274 1.00 94.19 346 ILE A N 1
ATOM 2668 C CA . ILE A 1 346 ? 12.831 16.727 -8.436 1.00 94.19 346 ILE A CA 1
ATOM 2669 C C . ILE A 1 346 ? 13.795 15.566 -8.705 1.00 94.19 346 ILE A C 1
ATOM 2671 O O . ILE A 1 346 ? 14.000 15.185 -9.857 1.00 94.19 346 ILE A O 1
ATOM 2675 N N . LEU A 1 347 ? 14.400 15.013 -7.653 1.00 95.06 347 LEU A N 1
ATOM 2676 C CA . LEU A 1 347 ? 15.361 13.917 -7.769 1.00 95.06 347 LEU A CA 1
ATOM 2677 C C . LEU A 1 347 ? 14.716 12.599 -7.356 1.00 95.06 347 LEU A C 1
ATOM 2679 O O . LEU A 1 347 ? 14.653 12.268 -6.167 1.00 95.06 347 LEU A O 1
ATOM 2683 N N . PHE A 1 348 ? 14.289 11.830 -8.351 1.00 96.12 348 PHE A N 1
ATOM 2684 C CA . PHE A 1 348 ? 13.921 10.435 -8.180 1.00 96.12 348 PHE A CA 1
ATOM 2685 C C . PHE A 1 348 ? 15.165 9.544 -8.140 1.00 96.12 348 PHE A C 1
ATOM 2687 O O . PHE A 1 348 ? 16.219 9.850 -8.704 1.00 96.12 348 PHE A O 1
ATOM 2694 N N . ARG A 1 349 ? 15.044 8.409 -7.459 1.00 96.94 349 ARG A N 1
ATOM 2695 C CA . ARG A 1 349 ? 16.046 7.346 -7.437 1.00 96.94 349 ARG A CA 1
ATOM 2696 C C . ARG A 1 349 ? 15.696 6.292 -8.473 1.00 96.94 349 ARG A C 1
ATOM 2698 O O . ARG A 1 349 ? 14.546 6.134 -8.855 1.00 96.94 349 ARG A O 1
ATOM 2705 N N . SER A 1 350 ? 16.707 5.583 -8.949 1.00 96.62 350 SER A N 1
ATOM 2706 C CA . SER A 1 350 ? 16.544 4.575 -10.002 1.00 96.62 350 SER A CA 1
ATOM 2707 C C . SER A 1 350 ? 17.103 3.238 -9.538 1.00 96.62 350 SER A C 1
ATOM 2709 O O . SER A 1 350 ? 17.803 2.567 -10.293 1.00 96.62 350 SER A O 1
ATOM 2711 N N . THR A 1 351 ? 16.869 2.899 -8.269 1.00 97.56 351 THR A N 1
ATOM 2712 C CA . THR A 1 351 ? 17.429 1.706 -7.638 1.00 97.56 351 THR A CA 1
ATOM 2713 C C . THR A 1 351 ? 16.385 0.924 -6.859 1.00 97.56 351 THR A C 1
ATOM 2715 O O . THR A 1 351 ? 15.529 1.488 -6.183 1.00 97.56 351 THR A O 1
ATOM 2718 N N . VAL A 1 352 ? 16.513 -0.399 -6.918 1.00 98.19 352 VAL A N 1
ATOM 2719 C CA . VAL A 1 352 ? 15.894 -1.333 -5.973 1.00 98.19 352 VAL A CA 1
ATOM 2720 C C . VAL A 1 352 ? 17.021 -2.140 -5.344 1.00 98.19 352 VAL A C 1
ATOM 2722 O O . VAL A 1 352 ? 17.990 -2.497 -6.012 1.00 98.19 352 VAL A O 1
ATOM 2725 N N . ARG A 1 353 ? 16.943 -2.416 -4.048 1.00 97.81 353 ARG A N 1
ATOM 2726 C CA . ARG A 1 353 ? 18.010 -3.078 -3.293 1.00 97.81 353 ARG A CA 1
ATOM 2727 C C . ARG A 1 353 ? 17.523 -4.387 -2.715 1.00 97.81 353 ARG A C 1
ATOM 2729 O O . ARG A 1 353 ? 16.401 -4.469 -2.228 1.00 97.81 353 ARG A O 1
ATOM 2736 N N . TYR A 1 354 ? 18.388 -5.387 -2.760 1.00 97.56 354 TYR A N 1
ATOM 2737 C CA . TYR A 1 354 ? 18.169 -6.694 -2.169 1.00 97.56 354 TYR A CA 1
ATOM 2738 C C . TYR A 1 354 ? 19.054 -6.841 -0.940 1.00 97.56 354 TYR A C 1
ATOM 2740 O O . TYR A 1 354 ? 20.278 -6.702 -1.027 1.00 97.56 354 TYR A O 1
ATOM 2748 N N . PHE A 1 355 ? 18.417 -7.104 0.194 1.00 97.12 355 PHE A N 1
ATOM 2749 C CA . PHE A 1 355 ? 19.078 -7.310 1.470 1.00 97.12 355 PHE A CA 1
ATOM 2750 C C . PHE A 1 355 ? 18.842 -8.728 1.965 1.00 97.12 355 PHE A C 1
ATOM 2752 O O . PHE A 1 355 ? 17.731 -9.254 1.873 1.00 97.12 355 PHE A O 1
ATOM 2759 N N . SER A 1 356 ? 19.868 -9.322 2.555 1.00 95.75 356 SER A N 1
ATOM 2760 C CA . SER A 1 356 ? 19.762 -10.571 3.298 1.00 95.75 356 SER A CA 1
ATOM 2761 C C . SER A 1 356 ? 18.890 -10.413 4.554 1.00 95.75 356 SER A C 1
ATOM 2763 O O . SER A 1 356 ? 18.561 -9.311 5.002 1.00 95.75 356 SER A O 1
ATOM 2765 N N . ALA A 1 357 ? 18.523 -11.540 5.168 1.00 94.00 357 ALA A N 1
ATOM 2766 C CA . ALA A 1 357 ? 17.680 -11.564 6.367 1.00 94.00 357 ALA A CA 1
ATOM 2767 C C . ALA A 1 357 ? 18.294 -10.864 7.599 1.00 94.00 357 ALA A C 1
ATOM 2769 O O . ALA A 1 357 ? 17.560 -10.522 8.530 1.00 94.00 357 ALA A O 1
ATOM 2770 N N . ASP A 1 358 ? 19.615 -10.680 7.619 1.00 92.94 358 ASP A N 1
ATOM 2771 C CA . ASP A 1 358 ? 20.383 -9.986 8.658 1.00 92.94 358 ASP A CA 1
ATOM 2772 C C . ASP A 1 358 ? 20.733 -8.532 8.288 1.00 92.94 358 ASP A C 1
ATOM 2774 O O . ASP A 1 358 ? 21.522 -7.894 8.984 1.00 92.94 358 ASP A O 1
ATOM 2778 N N . GLY A 1 359 ? 20.136 -8.002 7.215 1.00 95.06 359 GLY A N 1
ATOM 2779 C CA . GLY A 1 359 ? 20.228 -6.588 6.853 1.00 95.06 359 GLY A CA 1
ATOM 2780 C C . GLY A 1 359 ? 21.506 -6.190 6.116 1.00 95.06 359 GLY A C 1
ATOM 2781 O O . GLY A 1 359 ? 21.820 -4.997 6.061 1.00 95.06 359 GLY A O 1
ATOM 2782 N N . ASN A 1 360 ? 22.242 -7.148 5.542 1.00 96.38 360 ASN A N 1
ATOM 2783 C CA . ASN A 1 360 ? 23.366 -6.860 4.650 1.00 96.38 360 ASN A CA 1
ATOM 2784 C C . ASN A 1 360 ? 22.870 -6.591 3.230 1.00 96.38 360 ASN A C 1
ATOM 2786 O O . ASN A 1 360 ? 21.962 -7.254 2.737 1.00 96.38 360 ASN A O 1
ATOM 2790 N N . LEU A 1 361 ? 23.463 -5.595 2.569 1.00 96.50 361 LEU A N 1
ATOM 2791 C CA . LEU A 1 361 ? 23.170 -5.295 1.170 1.00 96.50 361 LEU A CA 1
ATOM 2792 C C . LEU A 1 361 ? 23.853 -6.332 0.275 1.00 96.50 361 LEU A C 1
ATOM 2794 O O . LEU A 1 361 ? 25.073 -6.325 0.144 1.00 96.50 361 LEU A O 1
ATOM 2798 N N . GLU A 1 362 ? 23.056 -7.173 -0.372 1.00 95.69 362 GLU A N 1
ATOM 2799 C CA . GLU A 1 362 ? 23.536 -8.235 -1.261 1.00 95.69 362 GLU A CA 1
ATOM 2800 C C . GLU A 1 362 ? 23.614 -7.759 -2.714 1.00 95.69 362 GLU A C 1
ATOM 2802 O O . GLU A 1 362 ? 24.516 -8.130 -3.468 1.00 95.69 362 GLU A O 1
ATOM 2807 N N . ARG A 1 363 ? 22.662 -6.916 -3.138 1.00 95.88 363 ARG A N 1
ATOM 2808 C CA . ARG A 1 363 ? 22.641 -6.364 -4.497 1.00 95.88 363 ARG A CA 1
ATOM 2809 C C . ARG A 1 363 ? 21.923 -5.024 -4.563 1.00 95.88 363 ARG A C 1
ATOM 2811 O O . ARG A 1 363 ? 20.928 -4.801 -3.880 1.00 95.88 363 ARG A O 1
ATOM 2818 N N . THR A 1 364 ? 22.398 -4.155 -5.449 1.00 96.88 364 THR A N 1
ATOM 2819 C CA . THR A 1 364 ? 21.650 -2.985 -5.926 1.00 96.88 364 THR A CA 1
ATOM 2820 C C . THR A 1 364 ? 21.326 -3.193 -7.398 1.00 96.88 364 THR A C 1
ATOM 2822 O O . THR A 1 364 ? 22.233 -3.342 -8.210 1.00 96.88 364 THR A O 1
ATOM 2825 N N . PHE A 1 365 ? 20.042 -3.225 -7.725 1.00 97.56 365 PHE A N 1
ATOM 2826 C CA . PHE A 1 365 ? 19.541 -3.201 -9.090 1.00 97.56 365 PHE A CA 1
ATOM 2827 C C . PHE A 1 365 ? 19.493 -1.752 -9.556 1.00 97.56 365 PHE A C 1
ATOM 2829 O O . PHE A 1 365 ? 18.812 -0.934 -8.936 1.00 97.56 365 PHE A O 1
ATOM 2836 N N . GLN A 1 366 ? 20.223 -1.438 -10.623 1.00 96.00 366 GLN A N 1
ATOM 2837 C CA . GLN A 1 366 ? 20.261 -0.108 -11.216 1.00 96.00 366 GLN A CA 1
ATOM 2838 C C . GLN A 1 366 ? 19.403 -0.092 -12.478 1.00 96.00 366 GLN A C 1
ATOM 2840 O O . GLN A 1 366 ? 19.564 -0.930 -13.358 1.00 96.00 366 GLN A O 1
ATOM 2845 N N . PHE A 1 367 ? 18.505 0.881 -12.575 1.00 95.38 367 PHE A N 1
ATOM 2846 C CA . PHE A 1 367 ? 17.605 1.013 -13.713 1.00 95.38 367 PHE A CA 1
ATOM 2847 C C . PHE A 1 367 ? 18.100 2.112 -14.651 1.00 95.38 367 PHE A C 1
ATOM 2849 O O . PHE A 1 367 ? 18.534 3.183 -14.205 1.00 95.38 367 PHE A O 1
ATOM 2856 N N . ASN A 1 368 ? 18.034 1.831 -15.952 1.00 88.25 368 ASN A N 1
ATOM 2857 C CA . ASN A 1 368 ? 18.443 2.760 -16.998 1.00 88.25 368 ASN A CA 1
ATOM 2858 C C . ASN A 1 368 ? 17.362 3.816 -17.210 1.00 88.25 368 ASN A C 1
ATOM 2860 O O . ASN A 1 368 ? 16.253 3.506 -17.636 1.00 88.25 368 ASN A O 1
ATOM 2864 N N . VAL A 1 369 ? 17.709 5.070 -16.938 1.00 83.62 369 VAL A N 1
ATOM 2865 C CA . VAL A 1 369 ? 16.816 6.213 -17.139 1.00 83.62 369 VAL A CA 1
ATOM 2866 C C . VAL A 1 369 ? 16.913 6.655 -18.594 1.00 83.62 369 VAL A C 1
ATOM 2868 O O . VAL A 1 369 ? 17.995 7.031 -19.048 1.00 83.62 369 VAL A O 1
ATOM 2871 N N . SER A 1 370 ? 15.799 6.629 -19.326 1.00 81.25 370 SER A N 1
ATOM 2872 C CA . SER A 1 370 ? 15.768 7.204 -20.672 1.00 81.25 370 SER A CA 1
ATOM 2873 C C . SER A 1 370 ? 15.940 8.722 -20.609 1.00 81.25 370 SER A C 1
ATOM 2875 O O . SER A 1 370 ? 15.366 9.392 -19.751 1.00 81.25 370 SER A O 1
ATOM 2877 N N . THR A 1 371 ? 16.725 9.273 -21.532 1.00 72.25 371 THR A N 1
ATOM 2878 C CA . THR A 1 371 ? 16.886 10.723 -21.709 1.00 72.25 371 THR A CA 1
ATOM 2879 C C . THR A 1 371 ? 15.913 11.298 -22.740 1.00 72.25 371 THR A C 1
ATOM 2881 O O . THR A 1 371 ? 15.880 12.512 -22.946 1.00 72.25 371 THR A O 1
ATOM 2884 N N . GLU A 1 372 ? 15.109 10.455 -23.392 1.00 79.38 372 GLU A N 1
ATOM 2885 C CA . GLU A 1 372 ? 14.140 10.887 -24.394 1.00 79.38 372 GLU A CA 1
ATOM 2886 C C . GLU A 1 372 ? 12.865 11.436 -23.741 1.00 79.38 372 GLU A C 1
ATOM 2888 O O . GLU A 1 372 ? 12.255 10.813 -22.872 1.00 79.38 372 GLU A O 1
ATOM 2893 N N . SER A 1 373 ? 12.416 12.610 -24.192 1.00 68.31 373 SER A N 1
ATOM 2894 C CA . SER A 1 373 ? 11.308 13.346 -23.564 1.00 68.31 373 SER A CA 1
ATOM 2895 C C . SER A 1 373 ? 9.945 12.653 -23.645 1.00 68.31 373 SER A C 1
ATOM 2897 O O . SER A 1 373 ? 9.053 12.999 -22.878 1.00 68.31 373 SER A O 1
ATOM 2899 N N . ARG A 1 374 ? 9.765 11.691 -24.559 1.00 75.12 374 ARG A N 1
ATOM 2900 C CA . ARG A 1 374 ? 8.529 10.894 -24.690 1.00 75.12 374 ARG A CA 1
ATOM 2901 C C . ARG A 1 374 ? 8.550 9.606 -23.871 1.00 75.12 374 ARG A C 1
ATOM 2903 O O . ARG A 1 374 ? 7.506 8.995 -23.677 1.00 75.12 374 ARG A O 1
ATOM 2910 N N . GLU A 1 375 ? 9.720 9.217 -23.375 1.00 81.06 375 GLU A N 1
ATOM 2911 C CA . GLU A 1 375 ? 9.912 7.969 -22.638 1.00 81.06 375 GLU A CA 1
ATOM 2912 C C . GLU A 1 375 ? 9.744 8.139 -21.124 1.00 81.06 375 GLU A C 1
ATOM 2914 O O . GLU A 1 375 ? 9.715 7.147 -20.396 1.00 81.06 375 GLU A O 1
ATOM 2919 N N . THR A 1 376 ? 9.552 9.376 -20.654 1.00 83.12 376 THR A N 1
ATOM 2920 C CA . THR A 1 376 ? 9.279 9.716 -19.251 1.00 83.12 376 THR A CA 1
ATOM 2921 C C . THR A 1 376 ? 8.104 10.692 -19.131 1.00 83.12 376 THR A C 1
ATOM 2923 O O . THR A 1 376 ? 7.625 11.238 -20.122 1.00 83.12 376 THR A O 1
ATOM 2926 N N . SER A 1 377 ? 7.645 10.941 -17.903 1.00 81.44 377 SER A N 1
ATOM 2927 C CA . SER A 1 377 ? 6.623 11.948 -17.579 1.00 81.44 377 SER A CA 1
ATOM 2928 C C . SER A 1 377 ? 7.057 13.399 -17.857 1.00 81.44 377 SER A C 1
ATOM 2930 O O . SER A 1 377 ? 6.224 14.304 -17.825 1.00 81.44 377 SER A O 1
ATOM 2932 N N . GLY A 1 378 ? 8.357 13.639 -18.078 1.00 83.12 378 GLY A N 1
ATOM 2933 C CA . GLY A 1 378 ? 8.949 14.977 -18.159 1.00 83.12 378 GLY A CA 1
ATOM 2934 C C . GLY A 1 378 ? 9.115 15.683 -16.806 1.00 83.12 378 GLY A C 1
ATOM 2935 O O . GLY A 1 378 ? 9.488 16.855 -16.781 1.00 83.12 378 GLY A O 1
ATOM 2936 N N . VAL A 1 379 ? 8.845 14.999 -15.687 1.00 86.12 379 VAL A N 1
ATOM 2937 C CA . VAL A 1 379 ? 8.983 15.545 -14.330 1.00 86.12 379 VAL A CA 1
ATOM 2938 C C . VAL A 1 379 ? 10.223 14.982 -13.643 1.00 86.12 379 VAL A C 1
ATOM 2940 O O . VAL A 1 379 ? 10.396 13.770 -13.536 1.00 86.12 379 VAL A O 1
ATOM 2943 N N . GLY A 1 380 ? 11.052 15.872 -13.098 1.00 90.31 380 GLY A N 1
ATOM 2944 C CA . GLY A 1 380 ? 12.254 15.502 -12.360 1.00 90.31 380 GLY A CA 1
ATOM 2945 C C . GLY A 1 380 ? 13.293 14.736 -13.182 1.00 90.31 380 GLY A C 1
ATOM 2946 O O . GLY A 1 380 ? 13.277 14.712 -14.412 1.00 90.31 380 GLY A O 1
ATOM 2947 N N . GLN A 1 381 ? 14.221 14.110 -12.467 1.00 90.75 381 GLN A N 1
ATOM 2948 C CA . GLN A 1 381 ? 15.279 13.255 -12.998 1.00 90.75 381 GLN A CA 1
ATOM 2949 C C . GLN A 1 381 ? 15.231 11.901 -12.293 1.00 90.75 381 GLN A C 1
ATOM 2951 O O . GLN A 1 381 ? 15.030 11.857 -11.082 1.00 90.75 381 GLN A O 1
ATOM 2956 N N . GLY A 1 382 ? 15.457 10.811 -13.029 1.00 93.44 382 GLY A N 1
ATOM 2957 C CA . GLY A 1 382 ? 15.361 9.446 -12.502 1.00 93.44 382 GLY A CA 1
ATOM 2958 C C . GLY A 1 382 ? 14.004 8.790 -12.765 1.00 93.44 382 GLY A C 1
ATOM 2959 O O . GLY A 1 382 ? 13.132 9.380 -13.403 1.00 93.44 382 GLY A O 1
ATOM 2960 N N . ILE A 1 383 ? 13.848 7.549 -12.296 1.00 94.88 383 ILE A N 1
ATOM 2961 C CA . ILE A 1 383 ? 12.637 6.743 -12.524 1.00 94.88 383 ILE A CA 1
ATOM 2962 C C . ILE A 1 383 ? 11.664 6.835 -11.346 1.00 94.88 383 ILE A C 1
ATOM 2964 O O . ILE A 1 383 ? 10.485 7.113 -11.550 1.00 94.88 383 ILE A O 1
ATOM 2968 N N . GLY A 1 384 ? 12.167 6.628 -10.131 1.00 95.50 384 GLY A N 1
ATOM 2969 C CA . GLY A 1 384 ? 11.409 6.604 -8.885 1.00 95.50 384 GLY A CA 1
ATOM 2970 C C . GLY A 1 384 ? 10.588 5.330 -8.738 1.00 95.50 384 GLY A C 1
ATOM 2971 O O . GLY A 1 384 ? 9.716 5.058 -9.557 1.00 95.50 384 GLY A O 1
ATOM 2972 N N . PHE A 1 385 ? 10.814 4.577 -7.666 1.00 97.00 385 PHE A N 1
ATOM 2973 C CA . PHE A 1 385 ? 10.034 3.382 -7.359 1.00 97.00 385 PHE A CA 1
ATOM 2974 C C . PHE A 1 385 ? 9.361 3.543 -5.997 1.00 97.00 385 PHE A C 1
ATOM 2976 O O . PHE A 1 385 ? 10.038 3.522 -4.973 1.00 97.00 385 PHE A O 1
ATOM 2983 N N . MET A 1 386 ? 8.038 3.723 -5.979 1.00 95.50 386 MET A N 1
ATOM 2984 C CA . MET A 1 386 ? 7.285 3.805 -4.720 1.00 95.50 386 MET A CA 1
ATOM 2985 C C . MET A 1 386 ? 7.098 2.430 -4.072 1.00 95.50 386 MET A C 1
ATOM 2987 O O . MET A 1 386 ? 6.971 2.325 -2.859 1.00 95.50 386 MET A O 1
ATOM 2991 N N . ASP A 1 387 ? 7.073 1.357 -4.859 1.00 96.19 387 ASP A N 1
ATOM 2992 C CA . ASP A 1 387 ? 6.746 0.036 -4.333 1.00 96.19 387 ASP A CA 1
ATOM 2993 C C . ASP A 1 387 ? 7.562 -1.070 -4.981 1.00 96.19 387 ASP A C 1
ATOM 2995 O O . ASP A 1 387 ? 8.003 -0.981 -6.131 1.00 96.19 387 ASP A O 1
ATOM 2999 N N . VAL A 1 388 ? 7.727 -2.145 -4.222 1.00 97.69 388 VAL A N 1
ATOM 3000 C CA . VAL A 1 388 ? 8.227 -3.423 -4.702 1.00 97.69 388 VAL A CA 1
ATOM 3001 C C . VAL A 1 388 ? 7.493 -4.530 -3.961 1.00 97.69 388 VAL A C 1
ATOM 3003 O O . VAL A 1 388 ? 7.489 -4.563 -2.732 1.00 97.69 388 VAL A O 1
ATOM 3006 N N . LYS A 1 389 ? 6.888 -5.466 -4.697 1.00 98.00 389 LYS A N 1
ATOM 3007 C CA . LYS A 1 389 ? 6.145 -6.597 -4.121 1.00 98.00 389 L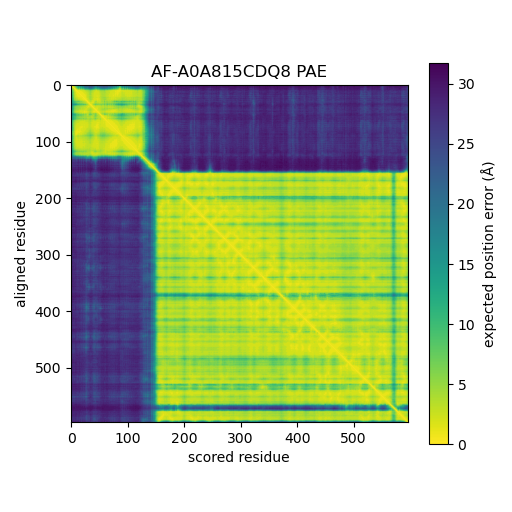YS A CA 1
ATOM 3008 C C . LYS A 1 389 ? 6.666 -7.920 -4.664 1.00 98.00 389 LYS A C 1
ATOM 3010 O O . LYS A 1 389 ? 6.778 -8.108 -5.874 1.00 98.00 389 LYS A O 1
ATOM 3015 N N . SER A 1 390 ? 7.007 -8.827 -3.752 1.00 97.31 390 SER A N 1
ATOM 3016 C CA . SER A 1 390 ? 7.439 -10.181 -4.091 1.00 97.31 390 SER A CA 1
ATOM 3017 C C . SER A 1 390 ? 6.256 -10.995 -4.585 1.00 97.31 390 SER A C 1
ATOM 3019 O O . SER A 1 390 ? 5.132 -10.797 -4.127 1.00 97.31 390 SER A O 1
ATOM 3021 N N . ILE A 1 391 ? 6.514 -11.899 -5.525 1.00 97.69 391 ILE A N 1
ATOM 3022 C CA . ILE A 1 391 ? 5.505 -12.808 -6.060 1.00 97.69 391 ILE A CA 1
ATOM 3023 C C . ILE A 1 391 ? 5.394 -13.993 -5.087 1.00 97.69 391 ILE A C 1
ATOM 3025 O O . ILE A 1 391 ? 6.364 -14.745 -4.932 1.00 97.69 391 ILE A O 1
ATOM 3029 N N . PRO A 1 392 ? 4.251 -14.183 -4.400 1.00 95.12 392 PRO A N 1
ATOM 3030 C CA . PRO A 1 392 ? 4.065 -15.317 -3.506 1.00 95.12 392 PRO A CA 1
ATOM 3031 C C . PRO A 1 392 ? 4.267 -16.646 -4.233 1.00 95.12 392 PRO A C 1
ATOM 3033 O O . PRO A 1 392 ? 3.825 -16.819 -5.364 1.00 95.12 392 PRO A O 1
ATOM 3036 N N . ASN A 1 393 ? 4.911 -17.599 -3.558 1.00 92.38 393 ASN A N 1
ATOM 3037 C CA . ASN A 1 393 ? 5.198 -18.944 -4.076 1.00 92.38 393 ASN A CA 1
ATOM 3038 C C . ASN A 1 393 ? 6.067 -18.986 -5.347 1.00 92.38 393 ASN A C 1
ATOM 3040 O O . ASN A 1 393 ? 6.198 -20.048 -5.955 1.00 92.38 393 ASN A O 1
ATOM 3044 N N . ASP A 1 394 ? 6.691 -17.872 -5.737 1.00 93.75 394 ASP A N 1
ATOM 3045 C CA . ASP A 1 394 ? 7.621 -17.859 -6.856 1.00 93.75 394 ASP A CA 1
ATOM 3046 C C . ASP A 1 394 ? 8.913 -18.608 -6.484 1.00 93.75 394 ASP A C 1
ATOM 3048 O O . ASP A 1 394 ? 9.623 -18.194 -5.560 1.00 93.75 394 ASP A O 1
ATOM 3052 N N . PRO A 1 395 ? 9.261 -19.702 -7.186 1.00 90.50 395 PRO A N 1
ATOM 3053 C CA . PRO A 1 395 ? 10.414 -20.528 -6.829 1.00 90.50 395 PRO A CA 1
ATOM 3054 C C . PRO A 1 395 ? 11.756 -19.824 -7.070 1.00 90.50 395 PRO A C 1
ATOM 3056 O O . PRO A 1 395 ? 12.787 -20.298 -6.595 1.00 90.50 395 PRO A O 1
ATOM 3059 N N . TYR A 1 396 ? 11.760 -18.705 -7.796 1.00 93.00 396 TYR A N 1
ATOM 3060 C CA . TYR A 1 396 ? 12.947 -17.912 -8.096 1.00 93.00 396 TYR A CA 1
ATOM 3061 C C . TYR A 1 396 ? 13.064 -16.667 -7.206 1.00 93.00 396 TYR A C 1
ATOM 3063 O O . TYR A 1 396 ? 14.009 -15.896 -7.373 1.00 93.00 396 TYR A O 1
ATOM 3071 N N . GLY A 1 397 ? 12.134 -16.464 -6.263 1.00 94.44 397 GLY A N 1
ATOM 3072 C CA . GLY A 1 397 ? 12.147 -15.331 -5.337 1.00 94.44 397 GLY A CA 1
ATOM 3073 C C . GLY A 1 397 ? 12.034 -13.982 -6.046 1.00 94.44 397 GLY A C 1
ATOM 3074 O O . GLY A 1 397 ? 12.719 -13.031 -5.669 1.00 94.44 397 GLY A O 1
ATOM 3075 N N . ARG A 1 398 ? 11.237 -13.906 -7.117 1.00 97.00 398 ARG A N 1
ATOM 3076 C CA . ARG A 1 398 ? 11.095 -12.693 -7.934 1.00 97.00 398 ARG A CA 1
ATOM 3077 C C . ARG A 1 398 ? 10.115 -11.683 -7.338 1.00 97.00 398 ARG A C 1
ATOM 3079 O O . ARG A 1 398 ? 9.250 -12.017 -6.527 1.00 97.00 398 ARG A O 1
ATOM 3086 N N . ALA A 1 399 ? 10.251 -10.433 -7.767 1.00 98.06 399 ALA A N 1
ATOM 3087 C CA . ALA A 1 399 ? 9.402 -9.319 -7.367 1.00 98.06 399 ALA A CA 1
ATOM 3088 C C . ALA A 1 399 ? 9.139 -8.366 -8.536 1.00 98.06 399 ALA A C 1
ATOM 3090 O O . ALA A 1 399 ? 9.921 -8.301 -9.488 1.00 98.06 399 ALA A O 1
ATOM 3091 N N . TYR A 1 400 ? 8.060 -7.597 -8.420 1.00 98.56 400 TYR A N 1
ATOM 3092 C CA . TYR A 1 400 ? 7.737 -6.507 -9.329 1.00 98.56 400 TYR A CA 1
ATOM 3093 C C . TYR A 1 400 ? 7.970 -5.149 -8.691 1.00 98.56 400 TYR A C 1
ATOM 3095 O O . TYR A 1 400 ? 7.702 -4.965 -7.505 1.00 98.56 400 TYR A O 1
ATOM 3103 N N . SER A 1 401 ? 8.390 -4.188 -9.507 1.00 97.75 401 SER A N 1
ATOM 3104 C CA . SER A 1 401 ? 8.384 -2.764 -9.181 1.00 97.75 401 SER A CA 1
ATOM 3105 C C . SER A 1 401 ? 8.002 -1.964 -10.424 1.00 97.75 401 SER A C 1
ATOM 3107 O O . SER A 1 401 ? 8.331 -2.366 -11.541 1.00 97.75 401 SER A O 1
ATOM 3109 N N . CYS A 1 402 ? 7.283 -0.859 -10.251 1.00 97.19 402 CYS A N 1
ATOM 3110 C CA . CYS A 1 402 ? 6.847 -0.008 -11.354 1.00 97.19 402 CYS A CA 1
ATOM 3111 C C . CYS A 1 402 ? 7.477 1.371 -11.239 1.00 97.19 402 CYS A C 1
ATOM 3113 O O . CYS A 1 402 ? 7.433 1.994 -10.176 1.00 97.19 402 CYS A O 1
ATOM 3115 N N . GLY A 1 403 ? 8.037 1.855 -12.343 1.00 96.25 403 GLY A N 1
ATOM 3116 C CA . GLY A 1 403 ? 8.618 3.183 -12.387 1.00 96.25 403 GLY A CA 1
ATOM 3117 C C . GLY A 1 403 ? 7.550 4.273 -12.386 1.00 96.25 403 GLY A C 1
ATOM 3118 O O . GLY A 1 403 ? 6.570 4.230 -13.134 1.00 96.25 403 GLY A O 1
ATOM 3119 N N . THR A 1 404 ? 7.760 5.276 -11.538 1.00 94.69 404 THR A N 1
ATOM 3120 C CA . THR A 1 404 ? 6.887 6.447 -11.386 1.00 94.69 404 THR A CA 1
ATOM 3121 C C . THR A 1 404 ? 6.917 7.308 -12.645 1.00 94.69 404 THR A C 1
ATOM 3123 O O . THR A 1 404 ? 5.878 7.792 -13.093 1.00 94.69 404 THR A O 1
ATOM 3126 N N . ASN A 1 405 ? 8.106 7.499 -13.221 1.00 92.94 405 ASN A N 1
ATOM 3127 C CA . ASN A 1 405 ? 8.318 8.385 -14.362 1.00 92.94 405 ASN A CA 1
ATOM 3128 C C . ASN A 1 405 ? 8.239 7.698 -15.725 1.00 92.94 405 ASN A C 1
ATOM 3130 O O . ASN A 1 405 ? 7.752 8.316 -16.671 1.00 92.94 405 ASN A O 1
ATOM 3134 N N . ASP A 1 406 ? 8.728 6.467 -15.857 1.00 94.31 406 ASP A N 1
ATOM 3135 C CA . ASP A 1 406 ? 8.760 5.755 -17.142 1.00 94.31 406 ASP A CA 1
ATOM 3136 C C . ASP A 1 406 ? 7.501 4.914 -17.401 1.00 94.31 406 ASP A C 1
ATOM 3138 O O . ASP A 1 406 ? 7.237 4.577 -18.556 1.00 94.31 406 ASP A O 1
ATOM 3142 N N . ASN A 1 407 ? 6.688 4.665 -16.364 1.00 94.81 407 ASN A N 1
ATOM 3143 C CA . ASN A 1 407 ? 5.482 3.837 -16.404 1.00 94.81 407 ASN A CA 1
ATOM 3144 C C . ASN A 1 407 ? 5.741 2.376 -16.822 1.00 94.81 407 ASN A C 1
ATOM 3146 O O . ASN A 1 407 ? 4.841 1.715 -17.345 1.00 94.81 407 ASN A O 1
ATOM 3150 N N . ILE A 1 408 ? 6.953 1.866 -16.598 1.00 96.12 408 ILE A N 1
ATOM 3151 C CA . ILE A 1 408 ? 7.329 0.493 -16.936 1.00 96.12 408 ILE A CA 1
ATOM 3152 C C . ILE A 1 408 ? 7.243 -0.385 -15.686 1.00 96.12 408 ILE A C 1
ATOM 3154 O O . ILE A 1 408 ? 7.746 -0.035 -14.616 1.00 96.12 408 ILE A O 1
ATOM 3158 N N . LEU A 1 409 ? 6.616 -1.551 -15.835 1.00 98.00 409 LEU A N 1
ATOM 3159 C CA . LEU A 1 409 ? 6.656 -2.627 -14.855 1.00 98.00 409 LEU A CA 1
ATOM 3160 C C . LEU A 1 409 ? 7.905 -3.473 -15.093 1.00 98.00 409 LEU A C 1
ATOM 3162 O O . LEU A 1 409 ? 8.122 -3.998 -16.189 1.00 98.00 409 LEU A O 1
ATOM 3166 N N . TYR A 1 410 ? 8.700 -3.627 -14.044 1.00 98.38 410 TYR A N 1
ATOM 3167 C CA . TYR A 1 410 ? 9.944 -4.372 -14.062 1.00 98.38 410 TYR A CA 1
ATOM 3168 C C . TYR A 1 410 ? 9.859 -5.613 -13.189 1.00 98.38 410 TYR A C 1
ATOM 3170 O O . TYR A 1 410 ? 9.346 -5.561 -12.072 1.00 98.38 410 TYR A O 1
ATOM 3178 N N . LEU A 1 411 ? 10.438 -6.703 -13.682 1.00 98.50 411 LEU A N 1
ATOM 3179 C CA . LEU A 1 411 ? 10.683 -7.927 -12.936 1.00 98.50 411 LEU A CA 1
ATOM 3180 C C . LEU A 1 411 ? 12.138 -7.948 -12.455 1.00 98.50 411 LEU A C 1
ATOM 3182 O O . LEU A 1 411 ? 13.077 -7.741 -13.229 1.00 98.50 411 LEU A O 1
ATOM 3186 N N . ILE A 1 412 ? 12.321 -8.228 -11.170 1.00 98.06 412 ILE A N 1
ATOM 3187 C CA . ILE A 1 412 ? 13.626 -8.368 -10.520 1.00 98.06 412 ILE A CA 1
ATOM 3188 C C . ILE A 1 412 ? 13.679 -9.665 -9.714 1.00 98.06 412 ILE A C 1
ATOM 3190 O O . ILE A 1 412 ? 12.652 -10.244 -9.363 1.00 98.06 412 ILE A O 1
ATOM 3194 N N . GLY A 1 413 ? 14.886 -10.140 -9.419 1.00 96.19 413 GLY A N 1
ATOM 3195 C CA . GLY A 1 413 ? 15.088 -11.370 -8.660 1.00 96.19 413 GLY A CA 1
ATOM 3196 C C . GLY A 1 413 ? 16.571 -11.662 -8.433 1.00 96.19 413 GLY A C 1
ATOM 3197 O O . GLY A 1 413 ? 17.411 -11.136 -9.167 1.00 96.19 413 GLY A O 1
ATOM 3198 N N . PRO A 1 414 ? 16.937 -12.516 -7.463 1.00 90.19 414 PRO A N 1
ATOM 3199 C CA . PRO A 1 414 ? 18.341 -12.815 -7.164 1.00 90.19 414 PRO A CA 1
ATOM 3200 C C . PRO A 1 414 ? 19.102 -13.423 -8.358 1.00 90.19 414 PRO A C 1
ATOM 3202 O O . PRO A 1 414 ? 20.295 -13.161 -8.547 1.00 90.19 414 PRO A O 1
ATOM 3205 N N . SER A 1 415 ? 18.406 -14.199 -9.195 1.00 90.25 415 SER A N 1
ATOM 3206 C CA . SER A 1 415 ? 18.938 -14.819 -10.417 1.00 90.25 415 SER A CA 1
ATOM 3207 C C . SER A 1 415 ? 18.890 -13.916 -11.656 1.00 90.25 415 SER A C 1
ATOM 3209 O O . SER A 1 415 ? 19.502 -14.249 -12.668 1.00 90.25 415 SER A O 1
ATOM 3211 N N . ILE A 1 416 ? 18.197 -12.776 -11.590 1.00 94.19 416 ILE A N 1
ATOM 3212 C CA . ILE A 1 416 ? 18.082 -11.820 -12.693 1.00 94.19 416 ILE A CA 1
ATOM 3213 C C . ILE A 1 416 ? 19.276 -10.863 -12.619 1.00 94.19 416 ILE A C 1
ATOM 3215 O O . ILE A 1 416 ? 19.477 -10.189 -11.608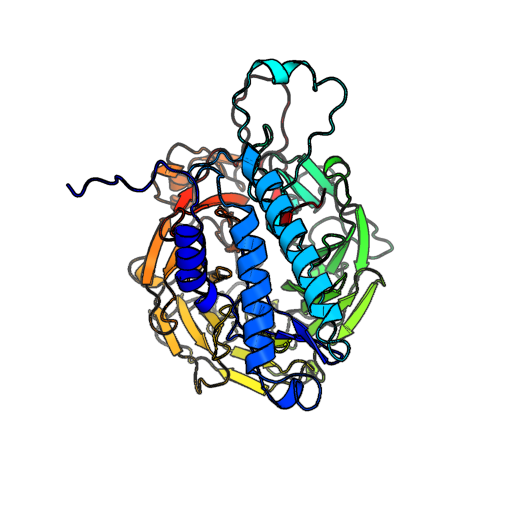 1.00 94.19 416 ILE A O 1
ATOM 3219 N N . ALA A 1 417 ? 20.099 -10.840 -13.671 1.00 91.81 417 ALA A N 1
ATOM 3220 C CA . ALA A 1 417 ? 21.313 -10.022 -13.703 1.00 91.81 417 ALA A CA 1
ATOM 3221 C C . ALA A 1 417 ? 20.991 -8.520 -13.714 1.00 91.81 417 ALA A C 1
ATOM 3223 O O . ALA A 1 417 ? 21.542 -7.776 -12.910 1.00 91.81 417 ALA A O 1
ATOM 3224 N N . GLU A 1 418 ? 20.053 -8.114 -14.571 1.00 94.50 418 GLU A N 1
ATOM 3225 C CA . GLU A 1 418 ? 19.602 -6.731 -14.746 1.00 94.50 418 GLU A CA 1
ATOM 3226 C C . GLU A 1 418 ? 18.071 -6.678 -14.731 1.00 94.50 418 GLU A C 1
ATOM 3228 O O . GLU A 1 418 ? 17.450 -7.622 -15.229 1.00 94.50 418 GLU A O 1
ATOM 3233 N N . PRO A 1 419 ? 17.444 -5.611 -14.200 1.00 97.12 419 PRO A N 1
ATOM 3234 C CA . PRO A 1 419 ? 15.989 -5.493 -14.182 1.00 97.12 419 PRO A CA 1
ATOM 3235 C C . PRO A 1 419 ? 15.364 -5.694 -15.560 1.00 97.12 419 PRO A C 1
ATOM 3237 O O . PRO A 1 419 ? 15.744 -5.038 -16.531 1.00 97.12 419 PRO A O 1
ATOM 3240 N N . LEU A 1 420 ? 14.378 -6.585 -15.639 1.00 97.25 420 LEU A N 1
ATOM 3241 C CA . LEU A 1 420 ? 13.715 -6.922 -16.891 1.00 97.25 420 LEU A CA 1
ATOM 3242 C C . LEU A 1 420 ? 12.450 -6.067 -17.046 1.00 97.25 420 LEU A C 1
ATOM 3244 O O . LEU A 1 420 ? 11.525 -6.247 -16.254 1.00 97.25 420 LEU A O 1
ATOM 3248 N N . PRO A 1 421 ? 12.358 -5.159 -18.034 1.00 97.19 421 PRO A N 1
ATOM 3249 C CA . PRO A 1 421 ? 11.089 -4.519 -18.361 1.00 97.19 421 PRO A CA 1
ATOM 3250 C C . PRO A 1 421 ? 10.139 -5.573 -18.938 1.00 97.19 421 PRO A C 1
ATOM 3252 O O . PRO A 1 421 ? 10.451 -6.202 -19.948 1.00 97.19 421 PRO A O 1
ATOM 3255 N N . VAL A 1 422 ? 8.992 -5.783 -18.295 1.00 98.00 422 VAL A N 1
ATOM 3256 C CA . VAL A 1 422 ? 8.028 -6.822 -18.700 1.00 98.00 422 VAL A CA 1
ATOM 3257 C C . VAL A 1 422 ? 6.742 -6.251 -19.285 1.00 98.00 422 VAL A C 1
ATOM 3259 O O . VAL A 1 422 ? 6.050 -6.946 -20.024 1.00 98.00 422 VAL A O 1
ATOM 3262 N N . PHE A 1 423 ? 6.407 -4.994 -18.976 1.00 97.38 423 PHE A N 1
ATOM 3263 C CA . PHE A 1 423 ? 5.203 -4.352 -19.496 1.00 97.38 423 PHE A CA 1
ATOM 3264 C C . PHE A 1 423 ? 5.320 -2.821 -19.463 1.00 97.38 423 PHE A C 1
ATOM 3266 O O . PHE A 1 423 ? 5.696 -2.255 -18.439 1.00 97.38 423 PHE A O 1
ATOM 3273 N N . ASP A 1 424 ? 4.956 -2.140 -20.554 1.00 94.69 424 ASP A N 1
ATOM 3274 C CA . ASP A 1 424 ? 4.758 -0.682 -20.560 1.00 94.69 424 ASP A CA 1
ATOM 3275 C C . ASP A 1 424 ? 3.301 -0.374 -20.204 1.00 94.69 424 ASP A C 1
ATOM 3277 O O . ASP A 1 424 ? 2.384 -0.542 -21.014 1.00 94.69 424 ASP A O 1
ATOM 3281 N N . ILE A 1 425 ? 3.080 0.061 -18.965 1.00 94.75 425 ILE A N 1
ATOM 3282 C CA . ILE A 1 425 ? 1.739 0.265 -18.419 1.00 94.75 425 ILE A CA 1
ATOM 3283 C C . ILE A 1 425 ? 1.050 1.448 -19.109 1.00 94.75 425 ILE A C 1
ATOM 3285 O O . ILE A 1 425 ? -0.176 1.481 -19.195 1.00 94.75 425 ILE A O 1
ATOM 3289 N N . SER A 1 426 ? 1.802 2.384 -19.704 1.00 91.62 426 SER A N 1
ATOM 3290 C CA . SER A 1 426 ? 1.225 3.518 -20.435 1.00 91.62 426 SER A CA 1
ATOM 3291 C C . SER A 1 426 ? 0.409 3.102 -21.665 1.00 91.62 426 SER A C 1
ATOM 3293 O O . SER A 1 426 ? -0.438 3.877 -22.119 1.00 91.62 426 SER A O 1
ATOM 3295 N N . ALA A 1 427 ? 0.549 1.857 -22.139 1.00 91.44 427 ALA A N 1
ATOM 3296 C CA . ALA A 1 427 ? -0.296 1.280 -23.182 1.00 91.44 427 ALA A CA 1
ATOM 3297 C C . ALA A 1 427 ? -1.803 1.375 -22.864 1.00 91.44 427 ALA A C 1
ATOM 3299 O O . ALA A 1 427 ? -2.609 1.531 -23.781 1.00 91.44 427 ALA A O 1
ATOM 3300 N N . VAL A 1 428 ? -2.201 1.369 -21.582 1.00 89.31 428 VAL A N 1
ATOM 3301 C CA . VAL A 1 428 ? -3.620 1.494 -21.179 1.00 89.31 428 VAL A CA 1
ATOM 3302 C C . VAL A 1 428 ? -4.202 2.893 -21.399 1.00 89.31 428 VAL A C 1
ATOM 3304 O O . VAL A 1 428 ? -5.416 3.071 -21.355 1.00 89.31 428 VAL A O 1
ATOM 3307 N N . ASN A 1 429 ? -3.350 3.893 -21.638 1.00 89.62 429 ASN A N 1
ATOM 3308 C CA . ASN A 1 429 ? -3.734 5.290 -21.829 1.00 89.62 429 ASN A CA 1
ATOM 3309 C C . ASN A 1 429 ? -3.065 5.888 -23.079 1.00 89.62 429 ASN A C 1
ATOM 3311 O O . ASN A 1 429 ? -2.577 7.019 -23.061 1.00 89.62 429 ASN A O 1
ATOM 3315 N N . ASN A 1 430 ? -3.018 5.117 -24.173 1.00 88.62 430 ASN A N 1
ATOM 3316 C CA . ASN A 1 430 ? -2.445 5.530 -25.462 1.00 88.62 430 ASN A CA 1
ATOM 3317 C C . ASN A 1 430 ? -0.998 6.046 -25.359 1.00 88.62 430 ASN A C 1
ATOM 3319 O O . ASN A 1 430 ? -0.632 7.010 -26.031 1.00 88.62 430 ASN A O 1
ATOM 3323 N N . TYR A 1 431 ? -0.190 5.425 -24.497 1.00 88.44 431 TYR A N 1
ATOM 3324 C CA . TYR A 1 431 ? 1.216 5.764 -24.256 1.00 88.44 431 TYR A CA 1
ATOM 3325 C C . TYR A 1 431 ? 1.456 7.186 -23.734 1.00 88.44 431 TYR A C 1
ATOM 3327 O O . TYR A 1 431 ? 2.564 7.717 -23.804 1.00 88.44 431 TYR A O 1
ATOM 3335 N N . VAL A 1 432 ? 0.429 7.828 -23.170 1.00 88.81 432 VAL A N 1
ATOM 3336 C CA . VAL A 1 432 ? 0.608 9.092 -22.454 1.00 88.81 432 VAL A CA 1
ATOM 3337 C C . VAL A 1 432 ? 1.310 8.788 -21.139 1.00 88.81 432 VAL A C 1
ATOM 3339 O O . VAL A 1 432 ? 0.721 8.161 -20.262 1.00 88.81 432 VAL A O 1
ATOM 3342 N N . LYS A 1 433 ? 2.553 9.249 -20.979 1.00 87.94 433 LYS A N 1
ATOM 3343 C CA . LYS A 1 433 ? 3.312 9.096 -19.735 1.00 87.94 433 LYS A CA 1
ATOM 3344 C C . LYS A 1 433 ? 3.037 10.255 -18.783 1.00 87.94 433 LYS A C 1
ATOM 3346 O O . LYS A 1 433 ? 3.179 11.425 -19.128 1.00 87.94 433 LYS A O 1
ATOM 3351 N N . ARG A 1 434 ? 2.623 9.910 -17.569 1.00 88.50 434 ARG A N 1
ATOM 3352 C CA . ARG A 1 434 ? 2.431 10.811 -16.426 1.00 88.50 434 ARG A CA 1
ATOM 3353 C C . ARG A 1 434 ? 3.110 10.186 -15.219 1.00 88.50 434 ARG A C 1
ATOM 3355 O O . ARG A 1 434 ? 3.428 9.000 -15.255 1.00 88.50 434 ARG A O 1
ATOM 3362 N N . ILE A 1 435 ? 3.317 10.972 -14.167 1.00 89.44 435 ILE A N 1
ATOM 3363 C CA . ILE A 1 435 ? 3.698 10.409 -12.870 1.00 89.44 435 ILE A CA 1
ATOM 3364 C C . ILE A 1 435 ? 2.633 9.391 -12.453 1.00 89.44 435 ILE A C 1
ATOM 3366 O O . ILE A 1 435 ? 1.432 9.648 -12.576 1.00 89.44 435 ILE A O 1
ATOM 3370 N N . SER A 1 436 ? 3.080 8.238 -11.972 1.00 90.56 436 SER A N 1
ATOM 3371 C CA . SER A 1 436 ? 2.221 7.159 -11.502 1.00 90.56 436 SER A CA 1
ATOM 3372 C C . SER A 1 436 ? 2.626 6.719 -10.104 1.00 90.56 436 SER A C 1
ATOM 3374 O O . SER A 1 436 ? 3.810 6.633 -9.806 1.00 90.56 436 SER A O 1
ATOM 3376 N N . ALA A 1 437 ? 1.639 6.402 -9.263 1.00 85.69 437 ALA A N 1
ATOM 3377 C CA . ALA A 1 437 ? 1.909 5.774 -7.976 1.00 85.69 437 ALA A CA 1
ATOM 3378 C C . ALA A 1 437 ? 2.458 4.349 -8.151 1.00 85.69 437 ALA A C 1
ATOM 3380 O O . ALA A 1 437 ? 3.413 3.962 -7.489 1.00 85.69 437 ALA A O 1
ATOM 3381 N N . GLY A 1 438 ? 1.865 3.577 -9.070 1.00 90.25 438 GLY A N 1
ATOM 3382 C CA . GLY A 1 438 ? 2.339 2.237 -9.408 1.00 90.25 438 GLY A CA 1
ATOM 3383 C C . GLY A 1 438 ? 2.342 1.260 -8.229 1.00 90.25 438 GLY A C 1
ATOM 3384 O O . GLY A 1 438 ? 3.165 0.348 -8.238 1.00 90.25 438 GLY A O 1
ATOM 3385 N N . LEU A 1 439 ? 1.476 1.451 -7.220 1.00 95.56 439 LEU A N 1
ATOM 3386 C CA . LEU A 1 439 ? 1.420 0.565 -6.053 1.00 95.56 439 LEU A CA 1
ATOM 3387 C C . LEU A 1 439 ? 0.771 -0.765 -6.429 1.00 95.56 439 LEU A C 1
ATOM 3389 O O . LEU A 1 439 ? -0.165 -0.804 -7.237 1.00 95.56 439 LEU A O 1
ATOM 3393 N N . ILE A 1 440 ? 1.278 -1.850 -5.844 1.00 97.06 440 ILE A N 1
ATOM 3394 C CA . ILE A 1 440 ? 0.989 -3.220 -6.267 1.00 97.06 440 ILE A CA 1
ATOM 3395 C C . ILE A 1 440 ? 0.387 -4.024 -5.109 1.00 97.06 440 ILE A C 1
ATOM 3397 O O . ILE A 1 440 ? 0.829 -3.956 -3.965 1.00 97.06 440 ILE A O 1
ATOM 3401 N N . SER A 1 441 ? -0.585 -4.876 -5.424 1.00 97.44 441 SER A N 1
ATOM 3402 C CA . SER A 1 441 ? -1.035 -5.956 -4.548 1.00 97.44 441 SER A CA 1
ATOM 3403 C C . SER A 1 441 ? -1.095 -7.259 -5.343 1.00 97.44 441 SER A C 1
ATOM 3405 O O . SER A 1 441 ? -1.670 -7.300 -6.428 1.00 97.44 441 SER A O 1
ATOM 3407 N N . ILE A 1 442 ? -0.464 -8.318 -4.835 1.00 97.75 442 ILE A N 1
ATOM 3408 C CA . ILE A 1 442 ? -0.394 -9.622 -5.508 1.00 97.75 442 ILE A CA 1
ATOM 3409 C C . ILE A 1 442 ? -1.236 -10.617 -4.716 1.00 97.75 442 ILE A C 1
ATOM 3411 O O . ILE A 1 442 ? -1.149 -10.663 -3.488 1.00 97.75 442 ILE A O 1
ATOM 3415 N N . SER A 1 443 ? -2.049 -11.409 -5.415 1.00 95.75 443 SER A N 1
ATOM 3416 C CA . SER A 1 443 ? -2.856 -12.455 -4.793 1.00 95.75 443 SER A CA 1
ATOM 3417 C C . SER A 1 443 ? -1.977 -13.478 -4.077 1.00 95.75 443 SER A C 1
ATOM 3419 O O . SER A 1 443 ? -0.851 -13.760 -4.484 1.00 95.75 443 SER A O 1
ATOM 3421 N N . SER A 1 444 ? -2.503 -14.093 -3.018 1.00 93.19 444 SER A N 1
ATOM 3422 C CA . SER A 1 444 ? -1.754 -15.056 -2.195 1.00 93.19 444 SER A CA 1
ATOM 3423 C C . SER A 1 444 ? -1.240 -16.285 -2.956 1.00 93.19 444 SER A C 1
ATOM 3425 O O . SER A 1 444 ? -0.317 -16.952 -2.496 1.00 93.19 444 SER A O 1
ATOM 3427 N N . ASP A 1 445 ? -1.850 -16.610 -4.098 1.00 94.06 445 ASP A N 1
ATOM 3428 C CA . ASP A 1 445 ? -1.417 -17.687 -4.993 1.00 94.06 445 ASP A CA 1
ATOM 3429 C C . ASP A 1 445 ? -0.310 -17.264 -5.978 1.00 94.06 445 ASP A C 1
ATOM 3431 O O . ASP A 1 445 ? 0.230 -18.118 -6.676 1.00 94.06 445 ASP A O 1
ATOM 3435 N N . GLY A 1 446 ? 0.040 -15.975 -6.032 1.00 96.38 446 GLY A N 1
ATOM 3436 C CA . GLY A 1 446 ? 1.054 -15.422 -6.929 1.00 96.38 446 GLY A CA 1
ATOM 3437 C C . GLY A 1 446 ? 0.637 -15.329 -8.395 1.00 96.38 446 GLY A C 1
ATOM 3438 O O . GLY A 1 446 ? 1.484 -15.077 -9.245 1.00 96.38 446 GLY A O 1
ATOM 3439 N N . MET A 1 447 ? -0.645 -15.525 -8.719 1.00 97.25 447 MET A N 1
ATOM 3440 C CA . MET A 1 447 ? -1.113 -15.598 -10.109 1.00 97.25 447 MET A CA 1
ATOM 3441 C C . MET A 1 447 ? -1.788 -14.322 -10.617 1.00 97.25 447 MET A C 1
ATOM 3443 O O . MET A 1 447 ? -2.025 -14.200 -11.826 1.00 97.25 447 MET A O 1
ATOM 3447 N N . ARG A 1 448 ? -2.138 -13.384 -9.732 1.00 98.12 448 ARG A N 1
ATOM 3448 C CA . ARG A 1 448 ? -2.808 -12.126 -10.081 1.00 98.12 448 ARG A CA 1
ATOM 3449 C C . ARG A 1 448 ? -2.112 -10.939 -9.455 1.00 98.12 448 ARG A C 1
ATOM 3451 O O . ARG A 1 448 ? -1.691 -10.990 -8.304 1.00 98.12 448 ARG A O 1
ATOM 3458 N N . LEU A 1 449 ? -2.062 -9.855 -10.215 1.00 98.44 449 LEU A N 1
ATOM 3459 C CA . LEU A 1 449 ? -1.521 -8.581 -9.771 1.00 98.44 449 LEU A CA 1
ATOM 3460 C C . LEU A 1 449 ? -2.577 -7.498 -9.965 1.00 98.44 449 LEU A C 1
ATOM 3462 O O . LEU A 1 449 ? -3.112 -7.330 -11.056 1.00 98.44 449 LEU A O 1
ATOM 3466 N N . LEU A 1 450 ? -2.868 -6.770 -8.898 1.00 98.56 450 LEU A N 1
ATOM 3467 C CA . LEU A 1 450 ? -3.685 -5.566 -8.887 1.00 98.56 450 LEU A CA 1
ATOM 3468 C C . LEU A 1 450 ? -2.768 -4.351 -8.741 1.00 98.56 450 LEU A C 1
ATOM 3470 O O . LEU A 1 450 ? -1.844 -4.371 -7.929 1.00 98.56 450 LEU A O 1
ATOM 3474 N N . MET A 1 451 ? -3.019 -3.296 -9.511 1.00 97.75 451 MET A N 1
ATOM 3475 C CA . MET A 1 451 ? -2.171 -2.102 -9.520 1.00 97.75 451 MET A CA 1
ATOM 3476 C C . MET A 1 451 ? -2.983 -0.816 -9.657 1.00 97.75 451 MET A C 1
ATOM 3478 O O . MET A 1 451 ? -3.915 -0.763 -10.461 1.00 97.75 451 MET A O 1
ATOM 3482 N N . THR A 1 452 ? -2.585 0.234 -8.929 1.00 96.81 452 THR A N 1
ATOM 3483 C CA . THR A 1 452 ? -2.988 1.615 -9.242 1.00 96.81 452 THR A CA 1
ATOM 3484 C C . THR A 1 452 ? -2.055 2.222 -10.283 1.00 96.81 452 THR A C 1
ATOM 3486 O O . THR A 1 452 ? -0.839 2.038 -10.238 1.00 96.81 452 THR A O 1
ATOM 3489 N N . PHE A 1 453 ? -2.606 2.981 -11.228 1.00 94.38 453 PHE A N 1
ATOM 3490 C CA . PHE A 1 453 ? -1.810 3.566 -12.305 1.00 94.38 453 PHE A CA 1
ATOM 3491 C C . PHE A 1 453 ? -2.237 4.995 -12.654 1.00 94.38 453 PHE A C 1
ATOM 3493 O O . PHE A 1 453 ? -3.429 5.303 -12.706 1.00 94.38 453 PHE A O 1
ATOM 3500 N N . GLN A 1 454 ? -1.252 5.879 -12.867 1.00 91.88 454 GLN A N 1
ATOM 3501 C CA . GLN A 1 454 ? -1.414 7.305 -13.211 1.00 91.88 454 GLN A CA 1
ATOM 3502 C C . GLN A 1 454 ? -2.407 8.069 -12.332 1.00 91.88 454 GLN A C 1
ATOM 3504 O O . GLN A 1 454 ? -3.027 9.034 -12.775 1.00 91.88 454 GLN A O 1
ATOM 3509 N N . MET A 1 455 ? -2.574 7.624 -11.083 1.00 92.50 455 MET A N 1
ATOM 3510 C CA . MET A 1 455 ? -3.529 8.207 -10.145 1.00 92.50 455 MET A CA 1
ATOM 3511 C C . MET A 1 455 ? -4.973 8.250 -10.692 1.00 92.50 455 MET A C 1
ATOM 3513 O O . MET A 1 455 ? -5.741 9.140 -10.327 1.00 92.50 455 MET A O 1
ATOM 3517 N N . ARG A 1 456 ? -5.340 7.303 -11.569 1.00 93.94 456 ARG A N 1
ATOM 3518 C CA . ARG A 1 456 ? -6.650 7.219 -12.239 1.00 93.94 456 ARG A CA 1
ATOM 3519 C C . ARG A 1 456 ? -7.152 5.798 -12.486 1.00 93.94 456 ARG A C 1
ATOM 3521 O O . ARG A 1 456 ? -8.363 5.587 -12.528 1.00 93.94 456 ARG A O 1
ATOM 3528 N N . PHE A 1 457 ? -6.261 4.851 -12.739 1.00 96.06 457 PHE A N 1
ATOM 3529 C CA . PHE A 1 457 ? -6.637 3.522 -13.203 1.00 96.06 457 PHE A CA 1
ATOM 3530 C C . PHE A 1 457 ? -6.408 2.468 -12.133 1.00 96.06 457 PHE A C 1
ATOM 3532 O O . PHE A 1 457 ? -5.511 2.590 -11.296 1.00 96.06 457 PHE A O 1
ATOM 3539 N N . ILE A 1 458 ? -7.184 1.395 -12.237 1.00 97.94 458 ILE A N 1
ATOM 3540 C CA . ILE A 1 458 ? -6.927 0.127 -11.564 1.00 97.94 458 ILE A CA 1
ATOM 3541 C C . ILE A 1 458 ? -6.785 -0.937 -12.637 1.00 97.94 458 ILE A C 1
ATOM 3543 O O . ILE A 1 458 ? -7.660 -1.072 -13.493 1.00 97.94 458 ILE A O 1
ATOM 3547 N N . ILE A 1 459 ? -5.707 -1.706 -12.574 1.00 98.25 459 ILE A N 1
ATOM 3548 C CA . ILE A 1 459 ? -5.417 -2.756 -13.544 1.00 98.25 459 ILE A CA 1
ATOM 3549 C C . ILE A 1 459 ? -5.340 -4.089 -12.811 1.00 98.25 459 ILE A C 1
ATOM 3551 O O . ILE A 1 459 ? -4.668 -4.195 -11.786 1.00 98.25 459 ILE A O 1
ATOM 3555 N N . LEU A 1 460 ? -6.027 -5.099 -13.342 1.00 98.69 460 LEU A N 1
ATOM 3556 C CA . LEU A 1 460 ? -5.880 -6.493 -12.939 1.00 98.69 460 LEU A CA 1
ATOM 3557 C C . LEU A 1 460 ? -5.098 -7.232 -14.022 1.00 98.69 460 LEU A C 1
ATOM 3559 O O . LEU A 1 460 ? -5.536 -7.287 -15.171 1.00 98.69 460 LEU A O 1
ATOM 3563 N N . PHE A 1 461 ? -3.986 -7.844 -13.636 1.00 98.75 461 PHE A N 1
ATOM 3564 C CA . PHE A 1 461 ? -3.137 -8.652 -14.497 1.00 98.75 461 PHE A CA 1
ATOM 3565 C C . PHE A 1 461 ? -3.219 -10.142 -14.158 1.00 98.75 461 PHE A C 1
ATOM 3567 O O . PHE A 1 461 ? -3.338 -10.539 -12.995 1.00 98.75 461 PHE A O 1
ATOM 3574 N N . ASN A 1 462 ? -3.059 -10.966 -15.188 1.00 98.50 462 ASN A N 1
ATOM 3575 C CA . ASN A 1 462 ? -2.566 -12.326 -15.087 1.00 98.50 462 ASN A CA 1
ATOM 3576 C C . ASN A 1 462 ? -1.037 -12.287 -15.044 1.00 98.50 462 ASN A C 1
ATOM 3578 O O . ASN A 1 462 ? -0.416 -11.739 -15.951 1.00 98.50 462 ASN A O 1
ATOM 3582 N N . ILE A 1 463 ? -0.443 -12.891 -14.017 1.00 98.56 463 ILE A N 1
ATOM 3583 C CA . ILE A 1 463 ? 1.015 -13.003 -13.871 1.00 98.56 463 ILE A CA 1
ATOM 3584 C C . ILE A 1 463 ? 1.464 -14.458 -13.697 1.00 98.56 463 ILE A C 1
ATOM 3586 O O . ILE A 1 463 ? 2.534 -14.718 -13.159 1.00 98.56 463 ILE A O 1
ATOM 3590 N N . THR A 1 464 ? 0.676 -15.434 -14.169 1.00 97.62 464 THR A N 1
ATOM 3591 C CA . THR A 1 464 ? 1.093 -16.850 -14.165 1.00 97.62 464 THR A CA 1
ATOM 3592 C C . THR A 1 464 ? 2.420 -17.071 -14.908 1.00 97.62 464 THR A C 1
ATOM 3594 O O . THR A 1 464 ? 3.152 -18.003 -14.586 1.00 97.62 464 THR A O 1
ATOM 3597 N N . GLN A 1 465 ? 2.754 -16.205 -15.870 1.00 97.56 465 GLN A N 1
ATOM 3598 C CA . GLN A 1 465 ? 4.092 -16.091 -16.452 1.00 97.56 465 GLN A CA 1
ATOM 3599 C C . GLN A 1 465 ? 4.665 -14.715 -16.094 1.00 97.56 465 GLN A C 1
ATOM 3601 O O . GLN A 1 465 ? 4.304 -13.735 -16.748 1.00 97.56 465 GLN A O 1
ATOM 3606 N N . PRO A 1 466 ? 5.519 -14.595 -15.061 1.00 97.88 466 PRO A N 1
ATOM 3607 C CA . PRO A 1 466 ? 5.918 -13.277 -14.582 1.00 97.88 466 PRO A CA 1
ATOM 3608 C C . PRO A 1 466 ? 6.668 -12.389 -15.589 1.00 97.88 466 PRO A C 1
ATOM 3610 O O . PRO A 1 466 ? 6.641 -11.162 -15.491 1.00 97.88 466 PRO A O 1
ATOM 3613 N N . GLU A 1 467 ? 7.311 -12.986 -16.584 1.00 97.69 467 GLU A N 1
ATOM 3614 C CA . GLU A 1 467 ? 7.970 -12.298 -17.695 1.00 97.69 467 GLU A CA 1
ATOM 3615 C C . GLU A 1 467 ? 6.989 -11.698 -18.713 1.00 97.69 467 GLU A C 1
ATOM 3617 O O . GLU A 1 467 ? 7.373 -10.829 -19.495 1.00 97.69 467 GLU A O 1
ATOM 3622 N N . HIS A 1 468 ? 5.731 -12.147 -18.705 1.00 97.62 468 HIS A N 1
ATOM 3623 C CA . HIS A 1 468 ? 4.700 -11.765 -19.668 1.00 97.62 468 HIS A CA 1
ATOM 3624 C C . HIS A 1 468 ? 3.355 -11.469 -18.978 1.00 97.62 468 HIS A C 1
ATOM 3626 O O . HIS A 1 468 ? 2.398 -12.226 -19.155 1.00 97.62 468 HIS A O 1
ATOM 3632 N N . PRO A 1 469 ? 3.249 -10.384 -18.184 1.00 98.12 469 PRO A N 1
ATOM 3633 C CA . PRO A 1 469 ? 1.977 -9.975 -17.599 1.00 98.12 469 PRO A CA 1
ATOM 3634 C C . PRO A 1 469 ? 0.924 -9.674 -18.674 1.00 98.12 469 PRO A C 1
ATOM 3636 O O . PRO A 1 469 ? 1.210 -8.999 -19.663 1.00 98.12 469 PRO A O 1
ATOM 3639 N N . GLU A 1 470 ? -0.317 -10.102 -18.449 1.00 97.81 470 GLU A N 1
ATOM 3640 C CA . GLU A 1 470 ? -1.440 -9.838 -19.358 1.00 97.81 470 GLU A CA 1
ATOM 3641 C C . GLU A 1 470 ? -2.554 -9.091 -18.630 1.00 97.81 470 GLU A C 1
ATOM 3643 O O . GLU A 1 470 ? -2.971 -9.501 -17.548 1.00 97.81 470 GLU A O 1
ATOM 3648 N N . ILE A 1 471 ? -3.080 -8.016 -19.219 1.00 97.88 471 ILE A N 1
ATOM 3649 C CA . ILE A 1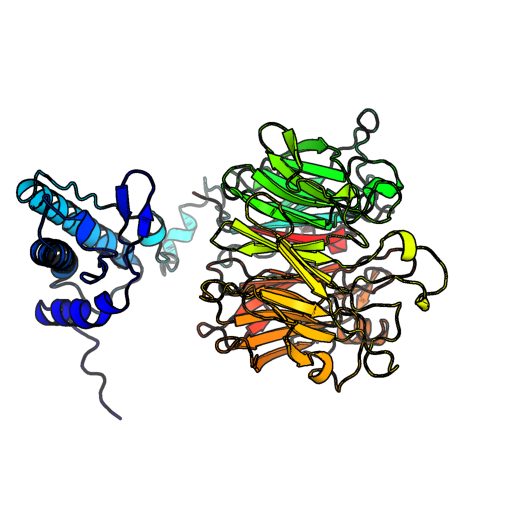 471 ? -4.222 -7.296 -18.643 1.00 97.88 471 ILE A CA 1
ATOM 3650 C C . ILE A 1 471 ? -5.479 -8.159 -18.779 1.00 97.88 471 ILE A C 1
ATOM 3652 O O . ILE A 1 471 ? -5.879 -8.522 -19.883 1.00 97.88 471 ILE A O 1
ATOM 3656 N N . LEU A 1 472 ? -6.128 -8.441 -17.651 1.00 98.06 472 LEU A N 1
ATOM 3657 C CA . LEU A 1 472 ? -7.415 -9.134 -17.586 1.00 98.06 472 LEU A CA 1
ATOM 3658 C C . LEU A 1 472 ? -8.581 -8.155 -17.501 1.00 98.06 472 LEU A C 1
ATOM 3660 O O . LEU A 1 472 ? -9.622 -8.374 -18.115 1.00 98.06 472 LEU A O 1
ATOM 3664 N N . ASN A 1 473 ? -8.414 -7.084 -16.724 1.00 97.94 473 ASN A N 1
ATOM 3665 C CA . ASN A 1 473 ? -9.433 -6.059 -16.559 1.00 97.94 473 ASN A CA 1
ATOM 3666 C C . ASN A 1 473 ? -8.807 -4.698 -16.240 1.00 97.94 473 ASN A C 1
ATOM 3668 O O . ASN A 1 473 ? -7.720 -4.617 -15.664 1.00 97.94 473 ASN A O 1
ATOM 3672 N N . LEU A 1 474 ? -9.524 -3.636 -16.589 1.00 97.00 474 LEU A N 1
ATOM 3673 C CA . LEU A 1 474 ? -9.130 -2.249 -16.389 1.00 97.00 474 LEU A CA 1
ATOM 3674 C C . LEU A 1 474 ? -10.342 -1.470 -15.889 1.00 97.00 474 LEU A C 1
ATOM 3676 O O . LEU A 1 474 ? -11.422 -1.569 -16.463 1.00 97.00 474 LEU A O 1
ATOM 3680 N N . PHE A 1 475 ? -10.140 -0.659 -14.860 1.00 97.56 475 PHE A N 1
ATOM 3681 C CA . PHE A 1 475 ? -11.134 0.292 -14.387 1.00 97.56 475 PHE A CA 1
ATOM 3682 C C . PHE A 1 475 ? -10.568 1.700 -14.442 1.00 97.56 475 PHE A C 1
ATOM 3684 O O . PHE A 1 475 ? -9.439 1.950 -14.015 1.00 97.56 475 PHE A O 1
ATOM 3691 N N . ASP A 1 476 ? -11.369 2.614 -14.970 1.00 96.38 476 ASP A N 1
ATOM 3692 C CA . ASP A 1 476 ? -11.007 4.006 -15.183 1.00 96.38 476 ASP A CA 1
ATOM 3693 C C . ASP A 1 476 ? -11.941 4.899 -14.374 1.00 96.38 476 ASP A C 1
ATOM 3695 O O . ASP A 1 476 ? -13.093 5.113 -14.757 1.00 96.38 476 ASP A O 1
ATOM 3699 N N . PHE A 1 477 ? -11.437 5.470 -13.278 1.00 95.44 477 PHE A N 1
ATOM 3700 C CA . PHE A 1 477 ? -12.262 6.319 -12.423 1.00 95.44 477 PHE A CA 1
ATOM 3701 C C . PHE A 1 477 ? -12.879 7.514 -13.165 1.00 95.44 477 PHE A C 1
ATOM 3703 O O . PHE A 1 477 ? -13.919 8.000 -12.739 1.00 95.44 477 PHE A O 1
ATOM 3710 N N . CYS A 1 478 ? -12.285 8.000 -14.258 1.00 94.00 478 CYS A N 1
ATOM 3711 C CA . CYS A 1 478 ? -12.800 9.171 -14.966 1.00 94.00 478 CYS A CA 1
ATOM 3712 C C . CYS A 1 478 ? -13.970 8.864 -15.901 1.00 94.00 478 CYS A C 1
ATOM 3714 O O . CYS A 1 478 ? -14.775 9.759 -16.176 1.00 94.00 478 CYS A O 1
ATOM 3716 N N . TYR A 1 479 ? -14.048 7.639 -16.424 1.00 94.06 479 TYR A N 1
ATOM 3717 C CA . TYR A 1 479 ? -14.936 7.327 -17.544 1.00 94.06 479 TYR A CA 1
ATOM 3718 C C . TYR A 1 479 ? -15.748 6.044 -17.394 1.00 94.06 479 TYR A C 1
ATOM 3720 O O . TYR A 1 479 ? -16.611 5.807 -18.244 1.00 94.06 479 TYR A O 1
ATOM 3728 N N . ASP A 1 480 ? -15.523 5.251 -16.346 1.00 94.88 480 ASP A N 1
ATOM 3729 C CA . ASP A 1 480 ? -16.322 4.058 -16.094 1.00 94.88 480 ASP A CA 1
ATOM 3730 C C . ASP A 1 480 ? -17.793 4.422 -15.829 1.00 94.88 480 ASP A C 1
ATOM 3732 O O . ASP A 1 480 ? -18.116 5.254 -14.975 1.00 94.88 480 ASP A O 1
ATOM 3736 N N . GLN A 1 481 ? -18.694 3.781 -16.573 1.00 90.69 481 GLN A N 1
ATOM 3737 C CA . GLN A 1 481 ? -20.135 4.046 -16.526 1.00 90.69 481 GLN A CA 1
ATOM 3738 C C . GLN A 1 481 ? -20.750 3.724 -15.162 1.00 90.69 481 GLN A C 1
ATOM 3740 O O . GLN A 1 481 ? -21.761 4.317 -14.786 1.00 90.69 481 GLN A O 1
ATOM 3745 N N . ALA A 1 482 ? -20.132 2.822 -14.394 1.00 89.94 482 ALA A N 1
ATOM 3746 C CA . ALA A 1 482 ? -20.544 2.518 -13.033 1.00 89.94 482 ALA A CA 1
ATOM 3747 C C . ALA A 1 482 ? -20.553 3.787 -12.156 1.00 89.94 482 ALA A C 1
ATOM 3749 O O . ALA A 1 482 ? -21.364 3.905 -11.242 1.00 89.94 482 ALA A O 1
ATOM 3750 N N . LEU A 1 483 ? -19.699 4.771 -12.448 1.00 91.94 483 LEU A N 1
ATOM 3751 C CA . LEU A 1 483 ? -19.563 5.986 -11.646 1.00 91.94 483 LEU A CA 1
ATOM 3752 C C . LEU A 1 483 ? -20.424 7.162 -12.123 1.00 91.94 483 LEU A C 1
ATOM 3754 O O . LEU A 1 483 ? -20.499 8.161 -11.408 1.00 91.94 483 LEU A O 1
ATOM 3758 N N . ASP A 1 484 ? -21.104 7.068 -13.273 1.00 86.81 484 ASP A N 1
ATOM 3759 C CA . ASP A 1 484 ? -21.848 8.199 -13.855 1.00 86.81 484 ASP A CA 1
ATOM 3760 C C . ASP A 1 484 ? -22.959 8.720 -12.914 1.00 86.81 484 ASP A C 1
ATOM 3762 O O . ASP A 1 484 ? -23.270 9.912 -12.915 1.00 86.81 484 ASP A O 1
ATOM 3766 N N . SER A 1 485 ? -23.532 7.851 -12.071 1.00 81.00 485 SER A N 1
ATOM 3767 C CA . SER A 1 485 ? -24.568 8.209 -11.092 1.00 81.00 485 SER A CA 1
ATOM 3768 C C . SER A 1 485 ? -24.056 8.399 -9.661 1.00 81.00 485 SER A C 1
ATOM 3770 O O . SER A 1 485 ? -24.871 8.538 -8.749 1.00 81.00 485 SER A O 1
ATOM 3772 N N . VAL A 1 486 ? -22.742 8.349 -9.425 1.00 85.50 486 VAL A N 1
ATOM 3773 C CA . VAL A 1 486 ? -22.163 8.482 -8.081 1.00 85.50 486 VAL A CA 1
ATOM 3774 C C . VAL A 1 486 ? -21.784 9.946 -7.844 1.00 85.50 486 VAL A C 1
ATOM 3776 O O . VAL A 1 486 ? -20.767 10.400 -8.376 1.00 85.50 486 VAL A O 1
ATOM 3779 N N . PRO A 1 487 ? -22.570 10.710 -7.060 1.00 86.00 487 PRO A N 1
ATOM 3780 C CA . PRO A 1 487 ? -22.165 12.054 -6.684 1.00 86.00 487 PRO A CA 1
ATOM 3781 C C . PRO A 1 487 ? -20.957 11.972 -5.753 1.00 86.00 487 PRO A C 1
ATOM 3783 O O . PRO A 1 487 ? -20.938 11.172 -4.816 1.00 86.00 487 PRO A O 1
ATOM 3786 N N . ILE A 1 488 ? -19.973 12.832 -5.989 1.00 88.38 488 ILE A N 1
ATOM 3787 C CA . ILE A 1 488 ? -18.834 13.019 -5.097 1.00 88.38 488 ILE A CA 1
ATOM 3788 C C . ILE A 1 488 ? -18.763 14.469 -4.637 1.00 88.38 488 ILE A C 1
ATOM 3790 O O . ILE A 1 488 ? -19.149 15.378 -5.369 1.00 88.38 488 ILE A O 1
ATOM 3794 N N . LEU A 1 489 ? -18.260 14.708 -3.430 1.00 86.50 489 LEU A N 1
ATOM 3795 C CA . LEU A 1 489 ? -17.911 16.056 -3.002 1.00 86.50 489 LEU A CA 1
ATOM 3796 C C . LEU A 1 489 ? -16.512 16.373 -3.525 1.00 86.50 489 LEU A C 1
ATOM 3798 O O . LEU A 1 489 ? -15.572 15.623 -3.263 1.00 86.50 489 LEU A O 1
ATOM 3802 N N . ASN A 1 490 ? -16.361 17.474 -4.256 1.00 88.38 490 ASN A N 1
ATOM 3803 C CA . ASN A 1 490 ? -15.042 18.007 -4.551 1.00 88.38 490 ASN A CA 1
ATOM 3804 C C . ASN A 1 490 ? -14.424 18.469 -3.223 1.00 88.38 490 ASN A C 1
ATOM 3806 O O . ASN A 1 490 ? -14.966 19.377 -2.590 1.00 88.38 490 ASN A O 1
ATOM 3810 N N . PRO A 1 491 ? -13.306 17.879 -2.782 1.00 82.00 491 PRO A N 1
ATOM 3811 C CA . PRO A 1 491 ? -12.780 18.169 -1.461 1.00 82.00 491 PRO A CA 1
ATOM 3812 C C . PRO A 1 491 ? -12.080 19.534 -1.362 1.00 82.00 491 PRO A C 1
ATOM 3814 O O . PRO A 1 491 ? -11.806 19.988 -0.255 1.00 82.00 491 PRO A O 1
ATOM 3817 N N . ASP A 1 492 ? -11.793 20.189 -2.491 1.00 83.19 492 ASP A N 1
ATOM 3818 C CA . ASP A 1 492 ? -11.187 21.523 -2.529 1.00 83.19 492 ASP A CA 1
ATOM 3819 C C . ASP A 1 492 ? -12.244 22.643 -2.617 1.00 83.19 492 ASP A C 1
ATOM 3821 O O . ASP A 1 492 ? -12.053 23.706 -2.030 1.00 83.19 492 ASP A O 1
ATOM 3825 N N . THR A 1 493 ? -13.375 22.417 -3.303 1.00 86.88 493 THR A N 1
ATOM 3826 C CA . THR A 1 493 ? -14.452 23.427 -3.447 1.00 86.88 493 THR A CA 1
ATOM 3827 C C . THR A 1 493 ? -15.671 23.170 -2.566 1.00 86.88 493 THR A C 1
ATOM 3829 O O . THR A 1 493 ? -16.500 24.059 -2.389 1.00 86.88 493 THR A O 1
ATOM 3832 N N . ASN A 1 494 ? -15.787 21.970 -1.994 1.00 83.19 494 ASN A N 1
ATOM 3833 C CA . ASN A 1 494 ? -16.952 21.499 -1.245 1.00 83.19 494 ASN A CA 1
ATOM 3834 C C . ASN A 1 494 ? -18.256 21.476 -2.073 1.00 83.19 494 ASN A C 1
ATOM 3836 O O . ASN A 1 494 ? -19.356 21.472 -1.521 1.00 83.19 494 ASN A O 1
ATOM 3840 N N . GLU A 1 495 ? -18.141 21.464 -3.402 1.00 89.50 495 GLU A N 1
ATOM 3841 C CA . GLU A 1 495 ? -19.267 21.353 -4.329 1.00 89.50 495 GLU A CA 1
ATOM 3842 C C . GLU A 1 495 ? -19.519 19.890 -4.694 1.00 89.50 495 GLU A C 1
ATOM 3844 O O . GLU A 1 495 ? -18.588 19.096 -4.836 1.00 89.50 495 GLU A O 1
ATOM 3849 N N . THR A 1 496 ? -20.786 19.520 -4.874 1.00 90.00 496 THR A N 1
ATOM 3850 C CA . THR A 1 496 ? -21.124 18.196 -5.411 1.00 90.00 496 THR A CA 1
ATOM 3851 C C . THR A 1 496 ? -20.808 18.150 -6.904 1.00 90.00 496 THR A C 1
ATOM 3853 O O . THR A 1 496 ? -21.187 19.045 -7.654 1.00 90.00 496 THR A O 1
ATOM 3856 N N . THR A 1 497 ? -20.129 17.097 -7.337 1.00 92.31 497 THR A N 1
ATOM 3857 C CA . THR A 1 497 ? -19.703 16.865 -8.718 1.00 92.31 497 THR A CA 1
ATOM 3858 C C . THR A 1 497 ? -19.791 15.373 -9.057 1.00 92.31 497 THR A C 1
ATOM 3860 O O . THR A 1 497 ? -20.218 14.558 -8.239 1.00 92.31 497 THR A O 1
ATOM 3863 N N . THR A 1 498 ? -19.402 15.003 -10.272 1.00 92.69 498 THR A N 1
ATOM 3864 C CA . THR A 1 498 ? -19.213 13.609 -10.703 1.00 92.69 498 THR A CA 1
ATOM 3865 C C . THR A 1 498 ? -17.728 13.323 -10.888 1.00 92.69 498 THR A C 1
ATOM 3867 O O . THR A 1 498 ? -16.932 14.245 -11.073 1.00 92.69 498 THR A O 1
ATOM 3870 N N . PHE A 1 499 ? -17.338 12.048 -10.913 1.00 93.56 499 PHE A N 1
ATOM 3871 C CA . PHE A 1 499 ? -15.961 11.670 -11.243 1.00 93.56 499 PHE A CA 1
ATOM 3872 C C . PHE A 1 499 ? -15.500 12.225 -12.596 1.00 93.56 499 PHE A C 1
ATOM 3874 O O . PHE A 1 499 ? -14.416 12.794 -12.694 1.00 93.56 499 PHE A O 1
ATOM 3881 N N . ARG A 1 500 ? -16.352 12.143 -13.624 1.00 94.19 500 ARG A N 1
ATOM 3882 C CA . ARG A 1 500 ? -16.058 12.658 -14.968 1.00 94.19 500 ARG A CA 1
ATOM 3883 C C . ARG A 1 500 ? -15.769 14.160 -14.964 1.00 94.19 500 ARG A C 1
ATOM 3885 O O . ARG A 1 500 ? -14.789 14.604 -15.559 1.00 94.19 500 ARG A O 1
ATOM 3892 N N . GLN A 1 501 ? -16.604 14.943 -14.282 1.00 93.88 501 GLN A N 1
ATOM 3893 C CA . GLN A 1 501 ? -16.413 16.391 -14.153 1.00 93.88 501 GLN A CA 1
ATOM 3894 C C . GLN A 1 501 ? -15.187 16.732 -13.302 1.00 93.88 501 GLN A C 1
ATOM 3896 O O . GLN A 1 501 ? -14.431 17.631 -13.661 1.00 93.88 501 GLN A O 1
ATOM 3901 N N . TYR A 1 502 ? -14.961 16.001 -12.208 1.00 93.94 502 TYR A N 1
ATOM 3902 C CA . TYR A 1 502 ? -13.764 16.158 -11.389 1.00 93.94 502 TYR A CA 1
ATOM 3903 C C . TYR A 1 502 ? -12.501 15.926 -12.222 1.00 93.94 502 TYR A C 1
ATOM 3905 O O . TYR A 1 502 ? -11.632 16.791 -12.256 1.00 93.94 502 TYR A O 1
ATOM 3913 N N . CYS A 1 503 ? -12.434 14.822 -12.966 1.00 93.81 503 CYS A N 1
ATOM 3914 C CA . CYS A 1 503 ? -11.314 14.507 -13.847 1.00 93.81 503 CYS A CA 1
ATOM 3915 C C . CYS A 1 503 ? -11.066 15.578 -14.909 1.00 93.81 503 CYS A C 1
ATOM 3917 O O . CYS A 1 503 ? -9.918 15.973 -15.110 1.00 93.81 503 CYS A O 1
ATOM 3919 N N . ALA A 1 504 ? -12.122 16.075 -15.559 1.00 93.44 504 ALA A N 1
ATOM 3920 C CA . ALA A 1 504 ? -12.005 17.122 -16.573 1.00 93.44 504 ALA A CA 1
ATOM 3921 C C . ALA A 1 504 ? -11.357 18.408 -16.026 1.00 93.44 504 ALA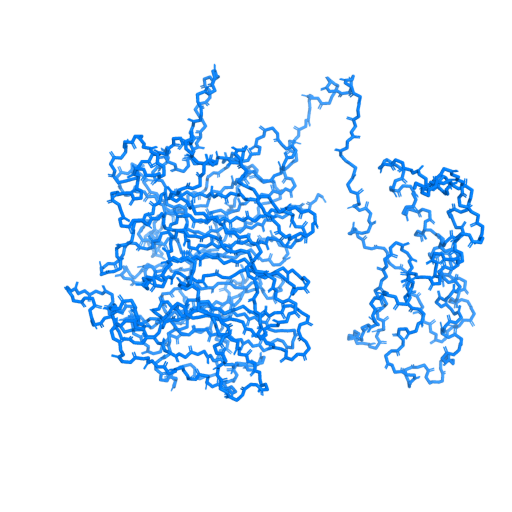 A C 1
ATOM 3923 O O . ALA A 1 504 ? -10.660 19.100 -16.763 1.00 93.44 504 ALA A O 1
ATOM 3924 N N . ASN A 1 505 ? -11.542 18.689 -14.734 1.00 93.50 505 ASN A N 1
ATOM 3925 C CA . ASN A 1 505 ? -10.991 19.863 -14.057 1.00 93.50 505 ASN A CA 1
ATOM 3926 C C . ASN A 1 505 ? -9.636 19.610 -13.371 1.00 93.50 505 ASN A C 1
ATOM 3928 O O . ASN A 1 505 ? -9.050 20.548 -12.841 1.00 93.50 505 ASN A O 1
ATOM 3932 N N . ASN A 1 506 ? -9.156 18.363 -13.347 1.00 91.38 506 ASN A N 1
ATOM 3933 C CA . ASN A 1 506 ? -7.973 17.942 -12.589 1.00 91.38 506 ASN A CA 1
ATOM 3934 C C . ASN A 1 506 ? -7.047 17.052 -13.434 1.00 91.38 506 ASN A C 1
ATOM 3936 O O . ASN A 1 506 ? -6.582 16.014 -12.974 1.00 91.38 506 ASN A O 1
ATOM 3940 N N . ASP A 1 507 ? -6.824 17.418 -14.698 1.00 90.06 507 ASP A N 1
ATOM 3941 C CA . ASP A 1 507 ? -5.881 16.744 -15.606 1.00 90.06 507 ASP A CA 1
ATOM 3942 C C . ASP A 1 507 ? -6.101 15.229 -15.783 1.00 90.06 507 ASP A C 1
ATOM 3944 O O . ASP A 1 507 ? -5.169 14.482 -16.094 1.00 90.06 507 ASP A O 1
ATOM 3948 N N . ASN A 1 508 ? -7.351 14.774 -15.655 1.00 91.75 508 ASN A N 1
ATOM 3949 C CA . ASN A 1 508 ? -7.742 13.363 -15.615 1.00 91.75 508 ASN A CA 1
ATOM 3950 C C . ASN A 1 508 ? -7.061 12.578 -14.482 1.00 91.75 508 ASN A C 1
ATOM 3952 O O . ASN A 1 508 ? -6.586 11.465 -14.700 1.00 91.75 508 ASN A O 1
ATOM 3956 N N . ILE A 1 509 ? -7.004 13.154 -13.283 1.00 91.31 509 ILE A N 1
ATOM 3957 C CA . ILE A 1 509 ? -6.475 12.514 -12.077 1.00 91.31 509 ILE A CA 1
ATOM 3958 C C . ILE A 1 509 ? -7.577 12.432 -11.018 1.00 91.31 509 ILE A C 1
ATOM 3960 O O . ILE A 1 509 ? -8.333 13.381 -10.809 1.00 91.31 509 ILE A O 1
ATOM 3964 N N . THR A 1 510 ? -7.650 11.295 -10.326 1.00 93.00 510 THR A N 1
ATOM 3965 C CA . THR A 1 510 ? -8.535 11.075 -9.169 1.00 93.00 510 THR A CA 1
ATOM 3966 C C . THR A 1 510 ? -7.775 10.781 -7.883 1.00 93.00 510 THR A C 1
ATOM 3968 O O . THR A 1 510 ? -8.383 10.764 -6.814 1.00 93.00 510 THR A O 1
ATOM 3971 N N . GLY A 1 511 ? -6.459 10.585 -7.969 1.00 93.12 511 GLY A N 1
ATOM 3972 C CA . GLY A 1 511 ? -5.576 10.341 -6.835 1.00 93.12 511 GLY A CA 1
ATOM 3973 C C . GLY A 1 511 ? -5.448 8.869 -6.452 1.00 93.12 511 GLY A C 1
ATOM 3974 O O . GLY A 1 511 ? -5.111 8.601 -5.309 1.00 93.12 511 GLY A O 1
ATOM 3975 N N . SER A 1 512 ? -5.750 7.904 -7.333 1.00 93.69 512 SER A N 1
ATOM 3976 C CA . SER A 1 512 ? -5.626 6.479 -6.974 1.00 93.69 512 SER A CA 1
ATOM 3977 C C . SER A 1 512 ? -4.183 6.131 -6.591 1.00 93.69 512 SER A C 1
ATOM 3979 O O . SER A 1 512 ? -3.283 6.187 -7.434 1.00 93.69 512 SER A O 1
ATOM 3981 N N . HIS A 1 513 ? -3.965 5.762 -5.336 1.00 91.88 513 HIS A N 1
ATOM 3982 C CA . HIS A 1 513 ? -2.628 5.576 -4.786 1.00 91.88 513 HIS A CA 1
ATOM 3983 C C . HIS A 1 513 ? -2.506 4.203 -4.139 1.00 91.88 513 HIS A C 1
ATOM 3985 O O . HIS A 1 513 ? -1.948 3.303 -4.760 1.00 91.88 513 HIS A O 1
ATOM 3991 N N . VAL A 1 514 ? -3.104 4.008 -2.962 1.00 95.00 514 VAL A N 1
ATOM 3992 C CA . VAL A 1 514 ? -3.052 2.740 -2.219 1.00 95.00 514 VAL A CA 1
ATOM 3993 C C . VAL A 1 514 ? -3.983 1.709 -2.837 1.00 95.00 514 VAL A C 1
ATOM 3995 O O . VAL A 1 514 ? -5.140 2.015 -3.128 1.00 95.00 514 VAL A O 1
ATOM 3998 N N . ILE A 1 515 ? -3.494 0.476 -2.971 1.00 97.31 515 ILE A N 1
ATOM 3999 C CA . ILE A 1 515 ? -4.291 -0.708 -3.291 1.00 97.31 515 ILE A CA 1
ATOM 4000 C C . ILE A 1 515 ? -3.973 -1.840 -2.322 1.00 97.31 515 ILE A C 1
ATOM 4002 O O . ILE A 1 515 ? -2.814 -2.111 -2.022 1.00 97.31 515 ILE A O 1
ATOM 4006 N N . LEU A 1 516 ? -5.013 -2.505 -1.827 1.00 96.62 516 LEU A N 1
ATOM 4007 C CA . LEU A 1 516 ? -4.884 -3.618 -0.893 1.00 96.62 516 LEU A CA 1
ATOM 4008 C C . LEU A 1 516 ? -5.852 -4.731 -1.279 1.00 96.62 516 LEU A C 1
ATOM 4010 O O . LEU A 1 516 ? -7.066 -4.529 -1.253 1.00 96.62 516 LEU A O 1
ATOM 4014 N N . HIS A 1 517 ? -5.326 -5.917 -1.576 1.00 97.19 517 HIS A N 1
ATOM 4015 C CA . HIS A 1 517 ? -6.092 -7.157 -1.662 1.00 97.19 517 HIS A CA 1
ATOM 4016 C C . HIS A 1 517 ? -5.822 -8.000 -0.408 1.00 97.19 517 HIS A C 1
ATOM 4018 O O . HIS A 1 517 ? -4.766 -8.623 -0.309 1.00 97.19 517 HIS A O 1
ATOM 4024 N N . PRO A 1 518 ? -6.728 -8.004 0.589 1.00 94.25 518 PRO A N 1
ATOM 4025 C CA . PRO A 1 518 ? -6.528 -8.811 1.781 1.00 94.25 518 PRO A CA 1
ATOM 40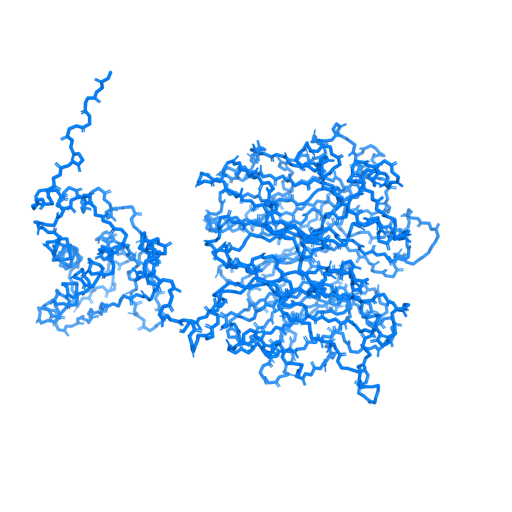26 C C . PRO A 1 518 ? -6.582 -10.308 1.463 1.00 94.25 518 PRO A C 1
ATOM 4028 O O . PRO A 1 518 ? -7.421 -10.773 0.689 1.00 94.25 518 PRO A O 1
ATOM 4031 N N . ASN A 1 519 ? -5.709 -11.084 2.105 1.00 88.31 519 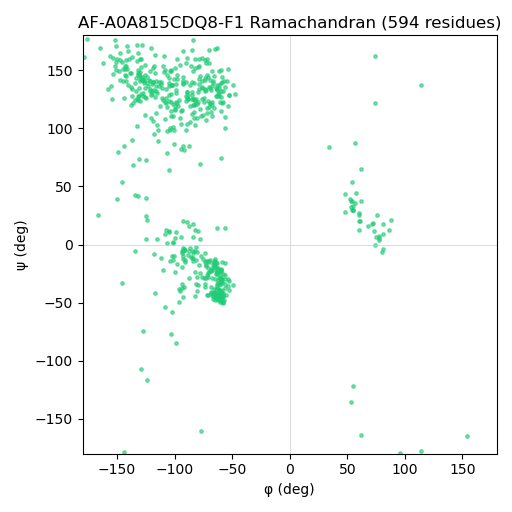ASN A N 1
ATOM 4032 C CA . ASN A 1 519 ? -5.686 -12.535 1.941 1.00 88.31 519 ASN A CA 1
ATOM 4033 C C . ASN A 1 519 ? -7.028 -13.161 2.345 1.00 88.31 519 ASN A C 1
ATOM 4035 O O . ASN A 1 519 ? -7.543 -12.894 3.429 1.00 88.31 519 ASN A O 1
ATOM 4039 N N . GLY A 1 520 ? -7.560 -14.037 1.490 1.00 86.88 520 GLY A N 1
ATOM 4040 C CA . GLY A 1 520 ? -8.832 -14.729 1.726 1.00 86.88 520 GLY A CA 1
ATOM 4041 C C . GLY A 1 520 ? -10.084 -13.909 1.401 1.00 86.88 520 GLY A C 1
ATOM 4042 O O . GLY A 1 520 ? -11.185 -14.450 1.463 1.00 86.88 520 GLY A O 1
ATOM 4043 N N . GLU A 1 521 ? -9.940 -12.643 1.008 1.00 92.06 521 GLU A N 1
ATOM 4044 C CA . GLU A 1 521 ? -11.050 -11.814 0.546 1.00 92.06 521 GLU A CA 1
ATOM 4045 C C . GLU A 1 521 ? -11.188 -11.894 -0.980 1.00 92.06 521 GLU A C 1
ATOM 4047 O O . GLU A 1 521 ? -10.209 -11.857 -1.725 1.00 92.06 521 GLU A O 1
ATOM 4052 N N . ASN A 1 522 ? -12.424 -11.934 -1.476 1.00 94.00 522 ASN A N 1
ATOM 4053 C CA . ASN A 1 522 ? -12.732 -11.715 -2.896 1.00 94.00 522 ASN A CA 1
ATOM 4054 C C . ASN A 1 522 ? -12.967 -10.226 -3.198 1.00 94.00 522 ASN A C 1
ATOM 4056 O O . ASN A 1 522 ? -13.619 -9.876 -4.179 1.00 94.00 522 ASN A O 1
ATOM 4060 N N . ARG A 1 523 ? -12.492 -9.340 -2.325 1.00 96.50 523 ARG A N 1
ATOM 4061 C CA . ARG A 1 523 ? -12.643 -7.893 -2.430 1.00 96.50 523 ARG A CA 1
ATOM 4062 C C . ARG A 1 523 ? -11.286 -7.246 -2.246 1.00 96.50 523 ARG A C 1
ATOM 4064 O O . ARG A 1 523 ? -10.487 -7.709 -1.438 1.00 96.50 523 ARG A O 1
ATOM 4071 N N . PHE A 1 524 ? -11.052 -6.158 -2.959 1.00 98.12 524 PHE A N 1
ATOM 4072 C CA . PHE A 1 524 ? -9.874 -5.323 -2.768 1.00 98.12 524 PHE A CA 1
ATOM 4073 C C . PHE A 1 524 ? -10.283 -3.864 -2.614 1.00 98.12 524 PHE A C 1
ATOM 4075 O O . PHE A 1 524 ? -11.396 -3.466 -2.974 1.00 98.12 524 PHE A O 1
ATOM 4082 N N . LEU A 1 525 ? -9.383 -3.080 -2.036 1.00 97.75 525 LEU A N 1
ATOM 4083 C CA . LEU A 1 525 ? -9.609 -1.691 -1.678 1.00 97.75 525 LEU A CA 1
ATOM 4084 C C . LEU A 1 525 ? -8.671 -0.787 -2.454 1.00 97.75 525 LEU A C 1
ATOM 4086 O O . LEU A 1 525 ? -7.529 -1.163 -2.711 1.00 97.75 525 LEU A O 1
ATOM 4090 N N . VAL A 1 526 ? -9.148 0.412 -2.770 1.00 97.62 526 VAL A N 1
ATOM 4091 C CA . VAL A 1 526 ? -8.343 1.475 -3.369 1.00 97.62 526 VAL A CA 1
ATOM 4092 C C . VAL A 1 526 ? -8.602 2.779 -2.636 1.00 97.62 526 VAL A C 1
ATOM 4094 O O . VAL A 1 526 ? -9.756 3.147 -2.413 1.00 97.62 526 VAL A O 1
ATOM 4097 N N . VAL A 1 527 ? -7.538 3.489 -2.270 1.00 96.69 527 VAL A N 1
ATOM 4098 C CA . VAL A 1 527 ? -7.639 4.835 -1.701 1.00 96.69 527 VAL A CA 1
ATOM 4099 C C . VAL A 1 527 ? -7.272 5.852 -2.773 1.00 96.69 527 VAL A C 1
ATOM 4101 O O . VAL A 1 527 ? -6.181 5.818 -3.345 1.00 96.69 527 VAL A O 1
ATOM 4104 N N . ASN A 1 528 ? -8.203 6.765 -3.032 1.00 94.81 528 ASN A N 1
ATOM 4105 C CA . ASN A 1 528 ? -8.002 7.916 -3.895 1.00 94.81 528 ASN A CA 1
ATOM 4106 C C . ASN A 1 528 ? -7.542 9.102 -3.046 1.00 94.81 528 ASN A C 1
ATOM 4108 O O . ASN A 1 528 ? -8.331 9.968 -2.660 1.00 94.81 528 ASN A O 1
ATOM 4112 N N . TYR A 1 529 ? -6.256 9.120 -2.739 1.00 88.75 529 TYR A N 1
ATOM 4113 C CA . TYR A 1 529 ? -5.558 10.216 -2.093 1.00 88.75 529 TYR A CA 1
ATOM 4114 C C . TYR A 1 529 ? -4.149 10.291 -2.666 1.00 88.75 529 TYR A C 1
ATOM 4116 O O . TYR A 1 529 ? -3.511 9.262 -2.847 1.00 88.75 529 TYR A O 1
ATOM 4124 N N . PHE A 1 530 ? -3.638 11.498 -2.884 1.00 80.50 530 PHE A N 1
ATOM 4125 C CA . PHE A 1 530 ? -2.218 11.674 -3.132 1.00 80.50 530 PHE A CA 1
ATOM 4126 C C . PHE A 1 530 ? -1.704 12.910 -2.399 1.00 80.50 530 PHE A C 1
ATOM 4128 O O . PHE A 1 530 ? -2.436 13.889 -2.216 1.00 80.50 530 PHE A O 1
ATOM 4135 N N . LEU A 1 531 ? -0.441 12.838 -1.981 1.00 81.31 531 LEU A N 1
ATOM 4136 C CA . LEU A 1 531 ? 0.257 13.879 -1.242 1.00 81.31 531 LEU A CA 1
ATOM 4137 C C . LEU A 1 531 ? 0.160 15.237 -1.956 1.00 81.31 531 LEU A C 1
ATOM 4139 O O . LEU A 1 531 ? 0.507 15.367 -3.131 1.00 81.31 531 LEU A O 1
ATOM 4143 N N . LYS A 1 532 ? -0.264 16.266 -1.215 1.00 80.75 532 LYS A N 1
ATOM 4144 C CA . LYS A 1 532 ? -0.152 17.677 -1.616 1.00 80.75 532 LYS A CA 1
ATOM 4145 C C . LYS A 1 532 ? 1.040 18.314 -0.896 1.00 80.75 532 LYS A C 1
ATOM 4147 O O . LYS A 1 532 ? 0.877 18.913 0.166 1.00 80.75 532 LYS A O 1
ATOM 4152 N N . LEU A 1 533 ? 2.242 18.199 -1.467 1.00 83.69 533 LEU A N 1
ATOM 4153 C CA . LEU A 1 533 ? 3.483 18.740 -0.898 1.00 83.69 533 LEU A CA 1
ATOM 4154 C C . LEU A 1 533 ? 4.357 19.427 -1.946 1.00 83.69 533 LEU A C 1
ATOM 4156 O O . LEU A 1 533 ? 4.836 18.797 -2.885 1.00 83.69 533 LEU A O 1
ATOM 4160 N N . GLY A 1 534 ? 4.658 20.711 -1.727 1.00 87.38 534 GLY A N 1
ATOM 4161 C CA . GLY A 1 534 ? 5.606 21.450 -2.564 1.00 87.38 534 GLY A CA 1
ATOM 4162 C C . GLY A 1 534 ? 5.222 21.387 -4.044 1.00 87.38 534 GLY A C 1
ATOM 4163 O O . GLY A 1 534 ? 4.118 21.790 -4.397 1.00 87.38 534 GLY A O 1
ATOM 4164 N N . LEU A 1 535 ? 6.122 20.869 -4.879 1.00 87.25 535 LEU A N 1
ATOM 4165 C CA . LEU A 1 535 ? 5.952 20.664 -6.322 1.00 87.25 535 LEU A CA 1
ATOM 4166 C C . LEU A 1 535 ? 5.122 19.419 -6.683 1.00 87.25 535 LEU A C 1
ATOM 4168 O O . LEU A 1 535 ? 4.630 19.327 -7.805 1.00 87.25 535 LEU A O 1
ATOM 4172 N N . ALA A 1 536 ? 4.944 18.478 -5.754 1.00 79.31 536 ALA A N 1
ATOM 4173 C CA . ALA A 1 536 ? 4.042 17.340 -5.906 1.00 79.31 536 ALA A CA 1
ATOM 4174 C C . ALA A 1 536 ? 2.638 17.745 -5.432 1.00 79.31 536 ALA A C 1
ATOM 4176 O O . ALA A 1 536 ? 2.276 17.564 -4.272 1.00 79.31 536 ALA A O 1
ATOM 4177 N N . GLN A 1 537 ? 1.860 18.355 -6.328 1.00 80.69 537 GLN A N 1
ATOM 4178 C CA . GLN A 1 537 ? 0.476 18.766 -6.071 1.00 80.69 537 GLN A CA 1
ATOM 4179 C C . GLN A 1 537 ? -0.455 17.965 -6.966 1.00 80.69 537 GLN A C 1
ATOM 4181 O O . GLN A 1 537 ? -0.762 18.377 -8.083 1.00 80.69 537 GLN A O 1
ATOM 4186 N N . PHE A 1 538 ? -0.899 16.813 -6.477 1.00 83.12 538 PHE A N 1
ATOM 4187 C CA . PHE A 1 538 ? -1.818 15.971 -7.227 1.00 83.12 538 PHE A CA 1
ATOM 4188 C C . PHE A 1 538 ? -3.224 16.070 -6.648 1.00 83.12 538 PHE A C 1
ATOM 4190 O O . PHE A 1 538 ? -3.438 16.147 -5.435 1.00 83.12 538 PHE A O 1
ATOM 4197 N N . ALA A 1 539 ? -4.196 16.128 -7.550 1.00 85.12 539 ALA A N 1
ATOM 4198 C CA . ALA A 1 539 ? -5.598 16.087 -7.190 1.00 85.12 539 ALA A CA 1
ATOM 4199 C C . ALA A 1 539 ? -5.954 14.706 -6.619 1.00 85.12 539 ALA A C 1
ATOM 4201 O O . ALA A 1 539 ? -5.377 13.687 -6.995 1.00 85.12 539 ALA A O 1
ATOM 4202 N N . GLY A 1 540 ? -6.924 14.671 -5.713 1.00 89.81 540 GLY A N 1
ATOM 4203 C CA . GLY A 1 540 ? -7.406 13.439 -5.109 1.00 89.81 540 GLY A CA 1
ATOM 4204 C C . GLY A 1 540 ? -8.833 13.607 -4.620 1.00 89.81 540 GLY A C 1
ATOM 4205 O O . GLY A 1 540 ? -9.147 14.615 -3.985 1.00 89.81 540 GLY A O 1
ATOM 4206 N N . THR A 1 541 ? -9.694 12.623 -4.877 1.00 92.12 541 THR A N 1
ATOM 4207 C CA . THR A 1 541 ? -11.096 12.653 -4.424 1.00 92.12 541 THR A CA 1
ATOM 4208 C C . THR A 1 541 ? -11.250 12.410 -2.916 1.00 92.12 541 THR A C 1
ATOM 4210 O O . THR A 1 541 ? -12.345 12.583 -2.377 1.00 92.12 541 THR A O 1
ATOM 4213 N N . ARG A 1 542 ? -10.155 12.059 -2.222 1.00 91.94 542 ARG A N 1
ATOM 4214 C CA . ARG A 1 542 ? -10.065 11.808 -0.770 1.00 91.94 542 ARG A CA 1
ATOM 4215 C C . ARG A 1 542 ? -11.086 10.773 -0.319 1.00 91.94 542 ARG A C 1
ATOM 4217 O O . ARG A 1 542 ? -11.920 11.034 0.547 1.00 91.94 542 ARG A O 1
ATOM 4224 N N . SER A 1 543 ? -11.060 9.616 -0.968 1.00 93.62 543 SER A N 1
ATOM 4225 C CA . SER A 1 543 ? -12.100 8.599 -0.828 1.00 93.62 543 SER A CA 1
ATOM 4226 C C . SER A 1 543 ? -11.541 7.180 -0.815 1.00 93.62 543 SER A C 1
ATOM 4228 O O . SER A 1 543 ? -10.513 6.896 -1.423 1.00 93.62 543 SER A O 1
ATOM 4230 N N . VAL A 1 544 ? -12.245 6.280 -0.129 1.00 96.25 544 VAL A N 1
ATOM 4231 C CA . VAL A 1 544 ? -11.933 4.845 -0.055 1.00 96.25 544 VAL A CA 1
ATOM 4232 C C . VAL A 1 544 ? -12.953 4.062 -0.877 1.00 96.25 544 VAL A C 1
ATOM 4234 O O . VAL A 1 544 ? -14.159 4.191 -0.660 1.00 96.25 544 VAL A O 1
ATOM 4237 N N . HIS A 1 545 ? -12.476 3.243 -1.805 1.00 96.62 545 HIS A N 1
ATOM 4238 C CA . HIS A 1 545 ? -13.275 2.466 -2.748 1.00 96.62 545 HIS A CA 1
ATOM 4239 C C . HIS A 1 545 ? -13.048 0.972 -2.555 1.00 96.62 545 HIS A C 1
ATOM 4241 O O . HIS A 1 545 ? -11.971 0.551 -2.134 1.00 96.62 545 HIS A O 1
ATOM 4247 N N . VAL A 1 546 ? -14.060 0.172 -2.891 1.00 97.56 546 VAL A N 1
ATOM 4248 C CA . VAL A 1 546 ? -13.998 -1.290 -2.831 1.00 97.56 546 VAL A CA 1
ATOM 4249 C C . VAL A 1 546 ? -14.482 -1.869 -4.145 1.00 97.56 546 VAL A C 1
ATOM 4251 O O . VAL A 1 546 ? -15.451 -1.397 -4.741 1.00 97.56 546 VAL A O 1
ATOM 4254 N N . PHE A 1 547 ? -13.805 -2.926 -4.565 1.00 98.12 547 PHE A N 1
ATOM 4255 C CA . PHE A 1 547 ? -14.124 -3.693 -5.753 1.00 98.12 547 PHE A CA 1
ATOM 4256 C C . PHE A 1 547 ? -14.273 -5.157 -5.372 1.00 98.12 547 PHE A C 1
ATOM 4258 O O . PHE A 1 547 ? -13.577 -5.656 -4.486 1.00 98.12 547 PHE A O 1
ATOM 4265 N N . LYS A 1 548 ? -15.181 -5.849 -6.052 1.00 97.62 548 LYS A N 1
ATOM 4266 C CA . LYS A 1 548 ? -15.443 -7.274 -5.866 1.00 97.62 548 LYS A CA 1
ATOM 4267 C C . LYS A 1 548 ? -14.892 -8.048 -7.051 1.00 97.62 548 LYS A C 1
ATOM 4269 O O . LYS A 1 548 ? -15.283 -7.787 -8.185 1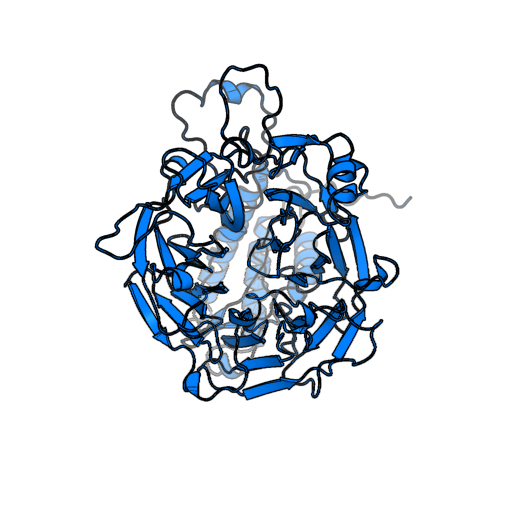.00 97.62 548 LYS A O 1
ATOM 4274 N N . LEU A 1 549 ? -13.994 -8.984 -6.781 1.00 97.31 549 LEU A N 1
ATOM 4275 C CA . LEU A 1 549 ? -13.453 -9.930 -7.748 1.00 97.31 549 LEU A CA 1
ATOM 4276 C C . LEU A 1 549 ? -14.469 -11.049 -7.999 1.00 97.31 549 LEU A C 1
ATOM 4278 O O . LEU A 1 549 ? -15.179 -11.486 -7.086 1.00 97.31 549 LEU A O 1
ATOM 4282 N N . ASN A 1 550 ? -14.529 -11.534 -9.238 1.00 96.56 550 ASN A N 1
ATOM 4283 C CA . ASN A 1 550 ? -15.231 -12.779 -9.535 1.00 96.56 550 ASN A CA 1
ATOM 4284 C C . ASN A 1 550 ? -14.468 -13.987 -8.963 1.00 96.56 550 ASN A C 1
ATOM 4286 O O . ASN A 1 550 ? -13.304 -13.892 -8.581 1.00 96.56 550 ASN A O 1
ATOM 4290 N N . GLU A 1 551 ? -15.114 -15.151 -8.930 1.00 92.12 551 GLU A N 1
ATOM 4291 C CA . GLU A 1 551 ? -14.530 -16.371 -8.351 1.00 92.12 551 GLU A CA 1
ATOM 4292 C C . GLU A 1 551 ? -13.226 -16.808 -9.038 1.00 92.12 551 GLU A C 1
ATOM 4294 O O . GLU A 1 551 ? -12.356 -17.391 -8.400 1.00 92.12 551 GLU A O 1
ATOM 4299 N N . GLN A 1 552 ? -13.072 -16.518 -10.333 1.00 92.12 552 GLN A N 1
ATOM 4300 C CA . GLN A 1 552 ? -11.896 -16.890 -11.128 1.00 92.12 552 GLN A CA 1
ATOM 4301 C C . GLN A 1 552 ? -10.755 -15.860 -11.049 1.00 92.12 552 GLN A C 1
ATOM 4303 O O . GLN A 1 552 ? -9.700 -16.069 -11.656 1.00 92.12 552 GLN A O 1
ATOM 4308 N N . LEU A 1 553 ? -10.963 -14.745 -10.337 1.00 94.88 553 LEU A N 1
ATOM 4309 C CA . LEU A 1 553 ? -10.032 -13.617 -10.256 1.00 94.88 553 LEU A CA 1
ATOM 4310 C C . LEU A 1 553 ? -9.609 -13.102 -11.643 1.00 94.88 553 LEU A C 1
ATOM 4312 O O . LEU A 1 553 ? -8.441 -12.807 -11.883 1.00 94.88 553 LEU A O 1
ATOM 4316 N N . THR A 1 554 ? -10.541 -13.058 -12.591 1.00 95.94 554 THR A N 1
ATOM 4317 C CA . THR A 1 554 ? -10.312 -12.575 -13.964 1.00 95.94 554 THR A CA 1
ATOM 4318 C C . THR A 1 554 ? -11.038 -11.277 -14.269 1.00 95.94 554 THR A C 1
ATOM 4320 O O . THR A 1 554 ? -10.802 -10.669 -15.305 1.00 95.94 554 THR A O 1
ATOM 4323 N N . ASN A 1 555 ? -11.948 -10.863 -13.396 1.00 97.69 555 ASN A N 1
ATOM 4324 C CA . ASN A 1 555 ? -12.734 -9.656 -13.560 1.00 97.69 555 ASN A CA 1
ATOM 4325 C C . ASN A 1 555 ? -13.082 -9.090 -12.181 1.00 97.69 555 ASN A C 1
ATOM 4327 O O . ASN A 1 555 ? -13.069 -9.814 -11.180 1.00 97.69 555 ASN A O 1
ATOM 4331 N N . PHE A 1 556 ? -13.418 -7.808 -12.128 1.00 98.00 556 PHE A N 1
ATOM 4332 C CA . PHE A 1 556 ? -13.904 -7.169 -10.918 1.00 98.00 556 PHE A CA 1
ATOM 4333 C C . PHE A 1 556 ? -14.948 -6.097 -11.226 1.00 98.00 556 PHE A C 1
ATOM 4335 O O . PHE A 1 556 ? -14.994 -5.544 -12.322 1.00 98.00 556 PHE A O 1
ATOM 4342 N N . THR A 1 557 ? -15.777 -5.786 -10.234 1.00 96.88 557 THR A N 1
ATOM 4343 C CA . THR A 1 557 ? -16.823 -4.759 -10.321 1.00 96.88 557 THR A CA 1
ATOM 4344 C C . THR A 1 557 ? -16.761 -3.816 -9.129 1.00 96.88 557 THR A C 1
ATOM 4346 O O . THR A 1 557 ? -16.461 -4.248 -8.016 1.00 96.88 557 THR A O 1
ATOM 4349 N N . TYR A 1 558 ? -17.094 -2.545 -9.340 1.00 96.38 558 TYR A N 1
ATOM 4350 C CA . TYR A 1 558 ? -17.213 -1.557 -8.267 1.00 96.38 558 TYR A CA 1
ATOM 4351 C C . TYR A 1 558 ? -18.338 -1.931 -7.276 1.00 96.38 558 TYR A C 1
ATOM 4353 O O . TYR A 1 558 ? -19.437 -2.294 -7.697 1.00 96.38 558 TYR A O 1
ATOM 4361 N N . GLU A 1 559 ? -18.087 -1.855 -5.964 1.00 94.75 559 GLU A N 1
ATOM 4362 C CA . GLU A 1 559 ? -19.066 -2.198 -4.916 1.00 94.75 559 GLU A CA 1
ATOM 4363 C C . GLU A 1 559 ? -19.717 -0.939 -4.327 1.00 94.75 559 GLU A C 1
ATOM 4365 O O . GLU A 1 559 ? -19.184 -0.285 -3.433 1.00 94.75 559 GLU A O 1
ATOM 4370 N N . PHE A 1 560 ? -20.919 -0.613 -4.807 1.00 91.25 560 PHE A N 1
ATOM 4371 C CA . PHE A 1 560 ? -21.650 0.595 -4.409 1.00 91.25 560 PHE A CA 1
ATOM 4372 C C . PHE A 1 560 ? -22.179 0.586 -2.977 1.00 91.25 560 PHE A C 1
ATOM 4374 O O . PHE A 1 560 ? -22.432 1.656 -2.419 1.00 91.25 560 PHE A O 1
ATOM 4381 N N . ARG A 1 561 ? -22.392 -0.591 -2.372 1.00 90.44 561 ARG A N 1
ATOM 4382 C CA . ARG A 1 561 ? -22.879 -0.656 -0.986 1.00 90.44 561 ARG A CA 1
ATOM 4383 C C . ARG A 1 561 ? -21.807 -0.220 0.002 1.00 90.44 561 ARG A C 1
ATOM 4385 O O . ARG A 1 561 ? -22.149 0.231 1.091 1.00 90.44 561 ARG A O 1
ATOM 4392 N N . PHE A 1 562 ? -20.534 -0.339 -0.370 1.00 93.25 562 PHE A N 1
ATOM 4393 C CA . PHE A 1 562 ? -19.439 0.156 0.442 1.00 93.25 562 PHE A CA 1
ATOM 4394 C C . PHE A 1 562 ? -19.243 1.653 0.193 1.00 93.25 562 PHE A C 1
ATOM 4396 O O . PHE A 1 562 ? -18.678 2.059 -0.822 1.00 93.25 562 PHE A O 1
ATOM 4403 N N . ASN A 1 563 ? -19.710 2.490 1.119 1.00 89.31 563 ASN A N 1
ATOM 4404 C CA . ASN A 1 563 ? -19.565 3.933 0.974 1.00 89.31 563 ASN A CA 1
ATOM 4405 C C . ASN A 1 563 ? -19.303 4.657 2.306 1.00 89.31 563 ASN A C 1
ATOM 4407 O O . ASN A 1 563 ? -20.228 5.223 2.895 1.00 89.31 563 ASN A O 1
ATOM 4411 N N . PRO A 1 564 ? -18.035 4.724 2.744 1.00 90.56 564 PRO A N 1
ATOM 4412 C CA . PRO A 1 564 ? -17.646 5.529 3.898 1.00 90.56 564 PRO A CA 1
ATOM 4413 C C . PRO A 1 564 ? -17.459 7.015 3.542 1.00 90.56 564 PRO A C 1
ATOM 4415 O O . PRO A 1 564 ? -17.149 7.828 4.414 1.00 90.56 564 PRO A O 1
ATOM 4418 N N . ASN A 1 565 ? -17.613 7.384 2.266 1.00 86.56 565 ASN A N 1
ATOM 4419 C CA . ASN A 1 565 ? -17.234 8.697 1.749 1.00 86.56 565 ASN A CA 1
ATOM 4420 C C . ASN A 1 565 ? -18.410 9.672 1.701 1.00 86.56 565 ASN A C 1
ATOM 4422 O O . ASN A 1 565 ? -18.216 10.844 2.005 1.00 86.56 565 ASN A O 1
ATOM 4426 N N . PHE A 1 566 ? -19.614 9.200 1.353 1.00 78.12 566 PHE A N 1
ATOM 4427 C CA . PHE A 1 566 ? -20.760 10.068 1.058 1.00 78.12 566 PHE A CA 1
ATOM 4428 C C . PHE A 1 566 ? -21.997 9.715 1.884 1.00 78.12 566 PHE A C 1
ATOM 4430 O O . PHE A 1 566 ? -22.326 8.545 2.079 1.00 78.12 566 PHE A O 1
ATOM 4437 N N . GLN A 1 567 ? -22.735 10.736 2.324 1.00 65.38 567 GLN A N 1
ATOM 4438 C CA . GLN A 1 567 ? -24.073 10.540 2.873 1.00 65.38 567 GLN A CA 1
ATOM 4439 C C . GLN A 1 567 ? -25.055 10.390 1.709 1.00 65.38 567 GLN A C 1
ATOM 4441 O O . GLN A 1 567 ? -25.357 11.357 1.015 1.00 65.38 567 GLN A O 1
ATOM 4446 N N . PHE A 1 568 ? -25.579 9.186 1.491 1.00 57.78 568 PHE A N 1
ATOM 4447 C CA . PHE A 1 568 ? -26.798 9.054 0.698 1.00 57.78 568 PHE A CA 1
ATOM 4448 C C . PHE A 1 568 ? -27.979 9.536 1.542 1.00 57.78 568 PHE A C 1
ATOM 4450 O O . PHE A 1 568 ? -28.004 9.271 2.744 1.00 57.78 568 PHE A O 1
ATOM 4457 N N . ASN A 1 569 ? -28.938 10.232 0.919 1.00 46.03 569 ASN A N 1
ATOM 4458 C CA . ASN A 1 569 ? -30.200 10.669 1.527 1.00 46.03 569 ASN A CA 1
ATOM 4459 C C . ASN A 1 569 ? -31.013 9.458 2.027 1.00 46.03 569 ASN A C 1
ATOM 4461 O O . ASN A 1 569 ? -32.003 9.053 1.422 1.00 46.03 569 ASN A O 1
ATOM 4465 N N . TYR A 1 570 ? -30.592 8.860 3.136 1.00 46.28 570 TYR A N 1
ATOM 4466 C CA . TYR A 1 570 ? -31.396 7.939 3.910 1.00 46.28 570 TYR A CA 1
ATOM 4467 C C . TYR A 1 570 ? -32.333 8.786 4.762 1.00 46.28 570 TYR A C 1
ATOM 4469 O O . TYR A 1 570 ? -31.908 9.636 5.539 1.00 46.28 570 TYR A O 1
ATOM 4477 N N . THR A 1 571 ? -33.629 8.549 4.606 1.00 45.59 571 THR A N 1
ATOM 4478 C CA . THR A 1 571 ? -34.753 9.260 5.231 1.00 45.59 571 THR A CA 1
ATOM 4479 C C . THR A 1 571 ? -34.820 9.151 6.766 1.00 45.59 571 THR A C 1
ATOM 4481 O O . THR A 1 571 ? -35.840 9.490 7.361 1.00 45.59 571 THR A O 1
ATOM 4484 N N . SER A 1 572 ? -33.759 8.699 7.438 1.00 47.75 572 SER A N 1
ATOM 4485 C CA . SER A 1 572 ? -33.667 8.597 8.896 1.00 47.75 572 SER A CA 1
ATOM 4486 C C . SER A 1 572 ? -32.669 9.615 9.453 1.00 47.75 572 SER A C 1
ATOM 4488 O O . SER A 1 572 ? -31.505 9.609 9.069 1.00 47.75 572 SER A O 1
ATOM 4490 N N . GLN A 1 573 ? -33.124 10.429 10.407 1.00 41.09 573 GLN A N 1
ATOM 4491 C CA . GLN A 1 573 ? -32.450 11.550 11.087 1.00 41.09 573 GLN A CA 1
ATOM 4492 C C . GLN A 1 573 ? -31.106 11.259 11.805 1.00 41.09 573 GLN A C 1
ATOM 4494 O O . GLN A 1 573 ? -30.643 12.089 12.583 1.00 41.09 573 GLN A O 1
ATOM 4499 N N . GLN A 1 574 ? -30.442 10.125 11.577 1.00 49.91 574 GLN A N 1
ATOM 4500 C CA . GLN A 1 574 ? -29.082 9.905 12.072 1.00 49.91 574 GLN A CA 1
ATOM 4501 C C . GLN A 1 574 ? -28.079 10.376 11.017 1.00 49.91 574 GLN A C 1
ATOM 4503 O O . GLN A 1 574 ? -27.787 9.655 10.065 1.00 49.91 574 GLN A O 1
ATOM 4508 N N . GLN A 1 575 ? -27.543 11.589 11.190 1.00 54.72 575 GLN A N 1
ATOM 4509 C CA . GLN A 1 575 ? -26.351 12.023 10.459 1.00 54.72 575 GLN A CA 1
ATOM 4510 C C . GLN A 1 575 ? -25.223 11.019 10.729 1.00 54.72 575 GLN A C 1
ATOM 4512 O O . GLN A 1 575 ? -24.726 10.920 11.849 1.00 54.72 575 GLN A O 1
ATOM 4517 N N . ARG A 1 576 ? -24.848 10.238 9.713 1.00 71.56 576 ARG A N 1
ATOM 4518 C CA . ARG A 1 576 ? -23.726 9.295 9.792 1.00 71.56 576 ARG A CA 1
ATOM 4519 C C . ARG A 1 576 ? -22.446 9.998 9.370 1.00 71.56 576 ARG A C 1
ATOM 4521 O O . ARG A 1 576 ? -22.428 10.647 8.327 1.00 71.56 576 ARG A O 1
ATOM 4528 N N . SER A 1 577 ? -21.381 9.869 10.153 1.00 83.06 577 SER A N 1
ATOM 4529 C CA . SER A 1 577 ? -20.078 10.412 9.773 1.00 83.06 577 SER A CA 1
ATOM 4530 C C . SER A 1 577 ? -19.558 9.730 8.508 1.00 83.06 577 SER A C 1
ATOM 4532 O O . SER A 1 577 ? -19.643 8.513 8.358 1.00 83.06 577 SER A O 1
ATOM 4534 N N . THR A 1 578 ? -19.004 10.533 7.611 1.00 90.44 578 THR A N 1
ATOM 4535 C CA . THR A 1 578 ? -18.340 10.118 6.373 1.00 90.44 578 THR A CA 1
ATOM 4536 C C . THR A 1 578 ? -17.016 10.855 6.260 1.00 90.44 578 THR A C 1
ATOM 4538 O O . THR A 1 578 ? -16.867 11.925 6.856 1.00 90.44 578 THR A O 1
ATOM 4541 N N . PHE A 1 579 ? -16.060 10.343 5.487 1.00 91.06 579 PHE A N 1
ATOM 4542 C CA . PHE A 1 579 ? -14.788 11.050 5.304 1.00 91.06 579 PHE A CA 1
ATOM 4543 C C . PHE A 1 579 ? -14.996 12.477 4.777 1.00 91.06 579 PHE A C 1
ATOM 4545 O O . PHE A 1 579 ? -14.353 13.408 5.257 1.00 91.06 579 PHE A O 1
ATOM 4552 N N . HIS A 1 580 ? -15.967 12.693 3.888 1.00 87.00 580 HIS A N 1
ATOM 4553 C CA . HIS A 1 580 ? -16.253 14.027 3.358 1.00 87.00 580 HIS A CA 1
ATOM 4554 C C . HIS A 1 580 ? -16.918 14.945 4.382 1.00 87.00 580 HIS A C 1
ATOM 4556 O O . HIS A 1 580 ? -16.480 16.082 4.545 1.00 87.00 580 HIS A O 1
ATOM 4562 N N . SER A 1 581 ? -17.900 14.457 5.152 1.00 86.56 581 SER A N 1
ATOM 4563 C CA . SER A 1 581 ? -18.506 15.267 6.223 1.00 86.56 581 SER A CA 1
ATOM 4564 C C . SER A 1 581 ? -17.506 15.647 7.321 1.00 86.56 581 SER A C 1
ATOM 4566 O O . SER A 1 581 ? -17.716 16.626 8.028 1.00 86.56 581 SER A O 1
ATOM 4568 N N . LEU A 1 582 ? -16.427 14.874 7.474 1.00 88.50 582 LEU A N 1
ATOM 4569 C CA . LEU A 1 582 ? -15.339 15.136 8.419 1.00 88.50 582 LEU A CA 1
ATOM 4570 C C . LEU A 1 582 ? -14.246 16.051 7.849 1.00 88.50 582 LEU A C 1
ATOM 4572 O O . LEU A 1 582 ? -13.323 16.390 8.589 1.00 88.50 582 LEU A O 1
ATOM 4576 N N . LYS A 1 583 ? -14.319 16.420 6.559 1.00 89.56 583 LYS A N 1
ATOM 4577 C CA . LYS A 1 583 ? -13.210 17.020 5.796 1.00 89.56 583 LYS A CA 1
ATOM 4578 C C . LYS A 1 583 ? -11.902 16.243 5.986 1.00 89.56 583 LYS A C 1
ATOM 4580 O O . LYS A 1 583 ? -10.842 16.815 6.244 1.00 89.56 583 LYS A O 1
ATOM 4585 N N . ALA A 1 584 ? -12.016 14.924 5.941 1.00 91.38 584 ALA A N 1
ATOM 4586 C CA . ALA A 1 584 ? -10.911 14.018 6.158 1.00 91.38 584 ALA A CA 1
ATOM 4587 C C . ALA A 1 584 ? -10.189 13.682 4.855 1.00 91.38 584 ALA A C 1
ATOM 4589 O O . ALA A 1 584 ? -10.754 13.726 3.760 1.00 91.38 584 ALA A O 1
ATOM 4590 N N . TYR A 1 585 ? -8.938 13.289 5.018 1.00 92.06 585 TYR A N 1
ATOM 4591 C CA . TYR A 1 585 ? -8.049 12.808 3.982 1.00 92.06 585 TYR A CA 1
ATOM 4592 C C . TYR A 1 585 ? -7.714 11.372 4.381 1.00 92.06 585 TYR A C 1
ATOM 4594 O O . TYR A 1 585 ? -6.875 11.206 5.257 1.00 92.06 585 TYR A O 1
ATOM 4602 N N . PRO A 1 586 ? -8.403 10.334 3.879 1.00 94.31 586 PRO A N 1
ATOM 4603 C CA . PRO A 1 586 ? -7.980 8.958 4.119 1.00 94.31 586 PRO A CA 1
ATOM 4604 C C . PRO A 1 586 ? -6.755 8.666 3.248 1.00 94.31 586 PRO A C 1
ATOM 4606 O O . PRO A 1 586 ? -6.823 8.887 2.043 1.00 94.31 586 PRO A O 1
ATOM 4609 N N . HIS A 1 587 ? -5.653 8.191 3.829 1.00 93.19 587 HIS A N 1
ATOM 4610 C CA . HIS A 1 587 ? -4.422 7.912 3.072 1.00 93.19 587 HIS A CA 1
ATOM 4611 C C . HIS A 1 587 ? -4.176 6.419 2.937 1.00 93.19 587 HIS A C 1
ATOM 4613 O O . HIS A 1 587 ? -4.051 5.916 1.825 1.00 93.19 587 HIS A O 1
ATOM 4619 N N . HIS A 1 588 ? -4.167 5.699 4.059 1.00 95.81 588 HIS A N 1
ATOM 4620 C CA . HIS A 1 588 ? -3.831 4.283 4.075 1.00 95.81 588 HIS A CA 1
ATOM 4621 C C . HIS A 1 588 ? -4.837 3.469 4.866 1.00 95.81 588 HIS A C 1
ATOM 4623 O O . HIS A 1 588 ? -5.435 3.931 5.841 1.00 95.81 588 HIS A O 1
ATOM 4629 N N . VAL A 1 589 ? -5.033 2.238 4.411 1.00 97.00 589 VAL A N 1
ATOM 4630 C CA . VAL A 1 589 ? -6.037 1.322 4.930 1.00 97.00 589 VAL A CA 1
ATOM 4631 C C . VAL A 1 589 ? -5.385 0.007 5.311 1.00 97.00 589 VAL A C 1
ATOM 4633 O O . VAL A 1 589 ? -4.531 -0.510 4.597 1.00 97.00 589 VAL A O 1
ATOM 4636 N N . GLN A 1 590 ? -5.808 -0.545 6.440 1.00 97.12 590 GLN A N 1
ATOM 4637 C CA . GLN A 1 590 ? -5.442 -1.878 6.890 1.00 97.12 590 GLN A CA 1
ATOM 4638 C C . GLN A 1 590 ? -6.699 -2.684 7.178 1.00 97.12 590 GLN A C 1
ATOM 4640 O O . GLN A 1 590 ? -7.632 -2.197 7.815 1.00 97.12 590 GLN A O 1
ATOM 4645 N N . TYR A 1 591 ? -6.718 -3.923 6.702 1.00 96.50 591 TYR A N 1
ATOM 4646 C CA . TYR A 1 591 ? -7.802 -4.865 6.945 1.00 96.50 591 TYR A CA 1
ATOM 4647 C C . TYR A 1 591 ? -7.497 -5.714 8.176 1.00 96.50 591 TYR A C 1
ATOM 4649 O O . TYR A 1 591 ? -6.378 -6.202 8.339 1.00 96.50 591 TYR A O 1
ATOM 4657 N N . LEU A 1 592 ? -8.512 -5.936 9.008 1.00 94.56 592 LEU A N 1
ATOM 4658 C CA . LEU A 1 592 ? -8.443 -6.884 10.107 1.00 94.56 592 LEU A CA 1
ATOM 4659 C C . LEU A 1 592 ? -9.701 -7.741 10.158 1.00 94.56 592 LEU A C 1
ATOM 4661 O O . LEU A 1 592 ? -10.818 -7.241 10.304 1.00 94.56 592 LEU A O 1
ATOM 4665 N N . GLN A 1 593 ? -9.479 -9.050 10.123 1.00 90.56 593 GLN A N 1
ATOM 4666 C CA . GLN A 1 593 ? -10.463 -10.035 10.533 1.00 90.56 593 GLN A CA 1
ATOM 4667 C C . GLN A 1 593 ? -10.354 -10.224 12.055 1.00 90.56 593 GLN A C 1
ATOM 4669 O O . GLN A 1 593 ? -9.350 -10.743 12.552 1.00 90.56 593 GLN A O 1
ATOM 4674 N N . LEU A 1 594 ? -11.370 -9.800 12.805 1.00 80.12 594 LEU A N 1
ATOM 4675 C CA . LEU A 1 594 ? -11.434 -9.999 14.251 1.00 80.12 594 LEU A CA 1
ATOM 4676 C C . LEU A 1 594 ? -11.659 -11.485 14.564 1.00 80.12 594 LEU A C 1
ATOM 4678 O O . LEU A 1 594 ? -12.487 -12.160 13.946 1.00 80.12 594 LEU A O 1
ATOM 4682 N N . LYS A 1 595 ? -10.902 -11.997 15.536 1.00 69.31 595 LYS A N 1
ATOM 4683 C CA . LYS A 1 595 ? -11.083 -13.349 16.075 1.00 69.31 595 LYS A CA 1
ATOM 4684 C C . LYS A 1 595 ? -12.227 -13.301 17.090 1.00 69.31 595 LYS A C 1
ATOM 4686 O O . LYS A 1 595 ? -12.177 -12.475 17.999 1.00 69.31 595 LYS A O 1
ATOM 4691 N N . ASN A 1 596 ? -13.237 -14.152 16.904 1.00 53.28 596 ASN A N 1
ATOM 4692 C CA . ASN A 1 596 ? -14.327 -14.339 17.870 1.00 53.28 596 ASN A CA 1
ATOM 4693 C C . ASN A 1 596 ? -13.871 -15.117 19.103 1.00 53.28 596 ASN A C 1
ATOM 4695 O O . ASN A 1 596 ? -13.015 -16.020 18.936 1.00 53.28 596 ASN A O 1
#

Solvent-accessible surface area (backbone atoms only — not comparable to full-atom values): 31661 Å² total; per-residue (Å²): 138,83,80,83,78,76,61,82,48,55,34,45,69,69,53,39,54,50,47,50,69,69,47,26,82,76,40,53,64,41,42,85,43,88,91,81,43,76,44,75,49,59,62,97,67,33,53,26,52,85,28,69,85,58,69,73,80,31,64,97,54,50,52,70,67,56,50,34,51,50,44,47,49,26,31,50,39,16,42,56,59,44,48,72,38,60,66,67,69,58,54,81,51,45,52,61,51,45,49,42,20,48,54,31,30,41,54,37,35,58,54,49,36,69,77,34,79,75,49,87,69,80,76,79,85,56,75,75,74,62,61,68,68,81,82,81,82,92,62,80,78,65,72,74,76,60,76,85,78,66,82,82,82,64,51,24,32,31,44,31,36,17,30,36,42,79,87,43,86,87,44,33,23,27,43,35,33,29,33,57,28,85,88,44,97,54,32,18,34,55,73,30,76,36,65,46,70,68,38,69,95,78,33,29,64,24,56,76,27,46,38,40,29,48,31,55,20,72,74,60,51,35,39,41,36,20,14,37,44,9,50,84,73,68,29,48,30,35,42,36,27,39,44,52,94,52,70,84,76,33,60,42,82,72,52,68,43,81,64,88,41,22,35,32,37,35,47,42,54,71,51,53,55,21,32,38,33,20,13,22,9,25,84,81,31,36,62,35,17,30,42,37,32,38,33,71,81,78,75,45,74,44,72,46,42,81,58,42,86,75,43,77,80,30,15,34,30,18,53,30,70,48,95,85,52,22,32,44,38,11,16,18,46,41,61,51,40,34,57,70,93,58,56,63,62,23,42,35,25,41,38,38,35,35,28,46,62,77,31,47,83,75,45,75,45,71,57,87,66,76,87,51,73,76,57,30,38,71,59,32,41,54,31,15,18,50,22,29,45,57,43,38,90,44,92,66,61,31,30,41,36,20,28,18,17,52,32,34,34,28,40,42,33,86,84,47,91,63,67,39,79,39,44,64,58,27,62,84,55,82,54,56,52,45,64,24,45,32,22,64,28,59,41,82,78,30,41,34,38,38,32,20,35,48,16,30,31,40,40,34,29,40,28,78,46,71,73,57,60,40,84,56,38,77,45,43,65,51,72,42,72,87,44,75,83,44,76,39,59,38,79,88,76,72,42,81,43,35,42,46,62,49,12,74,76,36,87,59,27,39,9,27,27,45,45,47,58,53,84,95,52,60,42,35,37,38,19,16,28,46,70,76,48,70,62,45,69,48,51,40,54,32,33,64,43,42,32,39,44,46,96,82,68,55,45,70,44,81,39,79,71,46,42,38,38,59,81,71,94,61,96,58,96,68,88,68,71,20,35,53,82,61,47,30,37,42,38,28,74,37,81,44,75,55,83,130

Foldseek 3Di:
DPDPPPQWDADALVNLVVCLVVPACVADAWDQDPPLDIHFDDALQAGNLVRDPDQVSCVPQDGSVLSSVLRVQLSSQLSVLRGRPTSDDDPVCQLVNSVSSQVSSQVSQVVSCVVGVSDHDDRDDDPVNNDPDPPDDPDPPVPPPPPPDDDDDQLKKKWFFWFFDPPDDVGFTWTWIARCPPPDPRHQFGLDIGFQDDDVVQQADRHQLCFAEWAAAPVRFKIKTARQRSLVVVGFGIWIWTDDLRPNVPTHTDDGHDDAAARWADWDHDHDQKIKTWRQGGSVLFDDTFIWMARRVVRDIDGLAPCSRPDDLHRWAAKEADPQQKIKTFRFWRRVQLADDAQQATDTAQWIFIAHNSRHTPDIAGHDWDPDCLQWQSGYDYFGWNYKYFQAPDPQRKIWTATQTRQFIWIDGPPDPHIQGQDRNCVVVVSNHHGFLFDWDAANNSQWIWTGTPQFKIFIWGCPPVSHIDTLDMDGQQDDPVQPPPWAQQLVPRDTDTSNVQCVVFVSHAQFHDKDDDHPAQKIKTAFADDCTRNPHHGHSLAMWMWGADPVNRDIDTDPVNALADDDPDVDPDPGHHCSVSSMRGHYMDMDRNDD

Nearest PDB structures (foldseek):
  8qcb-assembly1_C  TM=5.665E-01  e=1.426E-05  Saccharomyces cerevisiae
  8tie-assembly1_p  TM=4.711E-01  e=2.352E-06  Saccharomyces cerevisiae
  7wb4-assembly1_D  TM=6.553E-01  e=2.577E-04  Xenopus laevis
  6lk8-assembly1_D  TM=4.493E-01  e=1.085E-05  Xenopus laevis
  5a9q-assembly1_7  TM=4.355E-01  e=2.874E-04  Homo sapiens

Radius of gyration: 26.42 Å; Cα contacts (8 Å, |Δi|>4): 1423; chains: 1; bounding box: 66×76×52 Å

Mean predicted aligned error: 13.18 Å

pLDDT: mean 88.16, std 14.82, range [27.08, 98.75]

Sequence (596 aa):
MGCVCGMFGHYTEADIETEIANFTPRLPVAELMNGGIIKLQGANGFFNPNSLLDSTWLKGKMTPEEYYQAIDYINKCTGKSQVGLSKVFSVSERPMRAQLRSQAGLAAVEEINKQYPTVRFTYQQTAQDMQINTSYSTDPAMRFAQQRGNTIAHPAVLYVWSGQDVSVSNAADFVAVVDFNESSSTYGQILKIVSLVSNSSNGIEQTRNEPHHSAISSDGTYYISGGLLSFLSKQKEIFVWRVPQNVQDGPQFLYAMDIPGACPDEFLAIGGAKFLLTMMCNESGVSPGNMQRIDAESANATSFLNNASTFVNFNPHGFTRLNDKSLFMADYIQPVTLFGNDSSRILFRSTVRYFSADGNLERTFQFNVSTESRETSGVGQGIGFMDVKSIPNDPYGRAYSCGTNDNILYLIGPSIAEPLPVFDISAVNNYVKRISAGLISISSDGMRLLMTFQMRFIILFNITQPEHPEILNLFDFCYDQALDSVPILNPDTNETTTFRQYCANNDNITGSHVILHPNGENRFLVVNYFLKLGLAQFAGTRSVHVFKLNEQLTNFTYEFRFNPNFQFNYTSQQQRSTFHSLKAYPHHVQYLQLKN

Secondary structure (DSSP, 8-state):
----TTSSSBPPHHHHHHHHHHHGGGSPPPEEETTTEEE--EETTEE-TT--S-GGGGTTT--HHHHHHHHHHHHHHHHHTTTTSBSS--GGGHHHHHHHHHHHHHHHHHHHHHH-TTS-------HHHH-S-------GGGGTTSTTS------EEEEEEEEE-TTSTT---EEEEEE--TTSTTTTSEEEEEEPPPBGGGTB-SSSS-EEEEEE-TTS-EEEEEETTGGGGT---EEEEEPPSSGGG-PEEEEEE--SSEEEEEEEE-STTEEEEEEEE-TTS-S--EEEEEETTTTEEEESSS-GGG-TT--EEEEEE-TTS-EEEEE-B-GGGGSSS-GGG-BB--EEEEE-TTS-EEEEEEPPPP-STTSS-SSSBS--EEEEEE-TT-TT--EEEEETTT-EEEEE-TT-SS-EEEEEGGGGGTT--------EEE-TTSSEEEEEETTTEEEEEE-SSTTS-EEEEEEETTT-GGGTT--EE-TTT--EE-HHHHHHHTTT---EEEEE--TT-SEEEEEE---EETTEE-----EEEEEEE-TTSS-EEE-TT--SS-----SSS-----TTTTTEEEEEEEEEE---